Protein AF-0000000086513187 (afdb_homodimer)

pLDDT: mean 81.85, std 27.94, range [16.66, 98.88]

Secondary structure (DSSP, 8-state):
---------------------------------------------THHHHHHHHHHHHHHHHTT-GGGGSPPS----PPEEE--S---TTS--SEEEEEE--TT-HHHHHHHHHTGGGGGGSGGG-EEEEEEEEEPPTT--TTHHHHHHHHHHHHHHH--EEEEEEE-SGGGHHHHHHHHHHHHHHH-TT-SEEEEE-TTEEE-HHHHHHHHHHHHH-TTS-SSEEEEEEE-S---B--TTSTTB--TTT---SSPPPEEEEEEEEEEHHHHHHHHHHHTTSPP-SSHHIIIIIIIHHHHT-EEEE-S---SSPPPSSGGGGTT--EEE---HHHHHHHHHHHT-TT---/---------------------------------------------THHHHHHHHHHHHHHHHTT-GGGGSPPS----PPEEE--S---TTS--SEEEEEE--TT-HHHHHHHHHTGGGGGGSGGG-EEEEEEEEEPPTT--TTHHHHHHHHHHHHHHH--EEEEEEE-SGGGHHHHHHHHHHHHHHH-TT-SEEEEE-TTEEE-HHHHHHHHHHHHH-TTS-SSEEEEEEE-S---B--TTSTTB--TTT---SSPPPEEEEEEEEEEHHHHHHHHHHHTTSPP-SSHHIIIIIIIHHHHT-EEEE-S---SSPPPSSGGGGTT--EEE---HHHHHHHHHHHT-TT---

Structure (mmCIF, N/CA/C/O backbone):
data_AF-0000000086513187-model_v1
#
loop_
_entity.id
_entity.type
_entity.pdbx_description
1 polymer Hexosyltransferase
#
loop_
_atom_site.group_PDB
_atom_site.id
_atom_site.type_symbol
_atom_site.label_atom_id
_atom_site.label_alt_id
_atom_site.label_comp_id
_atom_site.label_asym_id
_atom_site.label_entity_id
_atom_site.label_seq_id
_atom_site.pdbx_PDB_ins_code
_atom_site.Cartn_x
_atom_site.Cartn_y
_atom_site.Cartn_z
_atom_site.occupancy
_atom_site.B_iso_or_equiv
_atom_site.auth_seq_id
_atom_site.auth_comp_id
_atom_site.auth_asym_id
_atom_site.auth_atom_id
_atom_site.pdbx_PDB_model_num
ATOM 1 N N . MET A 1 1 ? -8.539 -32.312 39.25 1 17.27 1 MET A N 1
ATOM 2 C CA . MET A 1 1 ? -7.824 -31.188 39.875 1 17.27 1 MET A CA 1
ATOM 3 C C . MET A 1 1 ? -6.852 -30.562 38.875 1 17.27 1 MET A C 1
ATOM 5 O O . MET A 1 1 ? -6.332 -29.469 39.094 1 17.27 1 MET A O 1
ATOM 9 N N . LYS A 1 2 ? -6.387 -31.125 37.844 1 18.17 2 LYS A N 1
ATOM 10 C CA . LYS A 1 2 ? -5.047 -31.328 37.281 1 18.17 2 LYS A CA 1
ATOM 11 C C . LYS A 1 2 ? -4.727 -30.281 36.219 1 18.17 2 LYS A C 1
ATOM 13 O O . LYS A 1 2 ? -4.523 -30.609 35.062 1 18.17 2 LYS A O 1
ATOM 18 N N . ILE A 1 3 ? -5.297 -29.078 36.156 1 18.55 3 ILE A N 1
ATOM 19 C CA . ILE A 1 3 ? -5.785 -28.422 34.938 1 18.55 3 ILE A CA 1
ATOM 20 C C . ILE A 1 3 ? -4.633 -27.703 34.25 1 18.55 3 ILE A C 1
ATOM 22 O O . ILE A 1 3 ? -4.785 -27.219 33.125 1 18.55 3 ILE A O 1
ATOM 26 N N . ALA A 1 4 ? -3.42 -27.438 34.844 1 18.17 4 ALA A N 1
ATOM 27 C CA . ALA A 1 4 ? -2.758 -26.141 34.875 1 18.17 4 ALA A CA 1
ATOM 28 C C . ALA A 1 4 ? -2.174 -25.781 33.531 1 18.17 4 ALA A C 1
ATOM 30 O O . ALA A 1 4 ? -2.492 -24.734 32.969 1 18.17 4 ALA A O 1
ATOM 31 N N . LEU A 1 5 ? -0.667 -25.656 33.281 1 16.75 5 LEU A N 1
ATOM 32 C CA . LEU A 1 5 ? 0.291 -24.562 33.188 1 16.75 5 LEU A CA 1
ATOM 33 C C . LEU A 1 5 ? 0.806 -24.438 31.75 1 16.75 5 LEU A C 1
ATOM 35 O O . LEU A 1 5 ? 1.092 -23.328 31.297 1 16.75 5 LEU A O 1
ATOM 39 N N . GLY A 1 6 ? 0.957 -25.359 30.719 1 16.67 6 GLY A N 1
ATOM 40 C CA . GLY A 1 6 ? 2.273 -25.453 30.109 1 16.67 6 GLY A CA 1
ATOM 41 C C . GLY A 1 6 ? 2.439 -24.547 28.906 1 16.67 6 GLY A C 1
ATOM 42 O O . GLY A 1 6 ? 1.89 -24.812 27.844 1 16.67 6 GLY A O 1
ATOM 43 N N . ALA A 1 7 ? 2.416 -23.078 28.875 1 18.78 7 ALA A N 1
ATOM 44 C CA . ALA A 1 7 ? 2.379 -22.016 27.875 1 18.78 7 ALA A CA 1
ATOM 45 C C . ALA A 1 7 ? 3.689 -21.953 27.109 1 18.78 7 ALA A C 1
ATOM 47 O O . ALA A 1 7 ? 4.676 -21.391 27.578 1 18.78 7 ALA A O 1
ATOM 48 N N . VAL A 1 8 ? 4.535 -22.891 26.547 1 16.66 8 VAL A N 1
ATOM 49 C CA . VAL A 1 8 ? 5.953 -22.828 26.219 1 16.66 8 VAL A CA 1
ATOM 50 C C . VAL A 1 8 ? 6.16 -21.969 24.969 1 16.66 8 VAL A C 1
ATOM 52 O O . VAL A 1 8 ? 5.578 -22.25 23.922 1 16.66 8 VAL A O 1
ATOM 55 N N . PHE A 1 9 ? 6.695 -20.562 24.969 1 18.41 9 PHE A N 1
ATOM 56 C CA . PHE A 1 9 ? 7.125 -19.422 24.188 1 18.41 9 PHE A CA 1
ATOM 57 C C . PHE A 1 9 ? 8.297 -19.797 23.281 1 18.41 9 PHE A C 1
ATOM 59 O O . PHE A 1 9 ? 9.375 -20.141 23.781 1 18.41 9 PHE A O 1
ATOM 66 N N . VAL A 1 10 ? 8.227 -20.438 22.109 1 17.25 10 VAL A N 1
ATOM 67 C CA . VAL A 1 10 ? 9.352 -20.969 21.344 1 17.25 10 VAL A CA 1
ATOM 68 C C . VAL A 1 10 ? 10.234 -19.812 20.875 1 17.25 10 VAL A C 1
ATOM 70 O O . VAL A 1 10 ? 9.781 -18.938 20.125 1 17.25 10 VAL A O 1
ATOM 73 N N . LEU A 1 11 ? 11.477 -19.266 21.516 1 18.14 11 LEU A N 1
ATOM 74 C CA . LEU A 1 11 ? 12.664 -18.422 21.609 1 18.14 11 LEU A CA 1
ATOM 75 C C . LEU A 1 11 ? 13.578 -18.641 20.391 1 18.14 11 LEU A C 1
ATOM 77 O O . LEU A 1 11 ? 1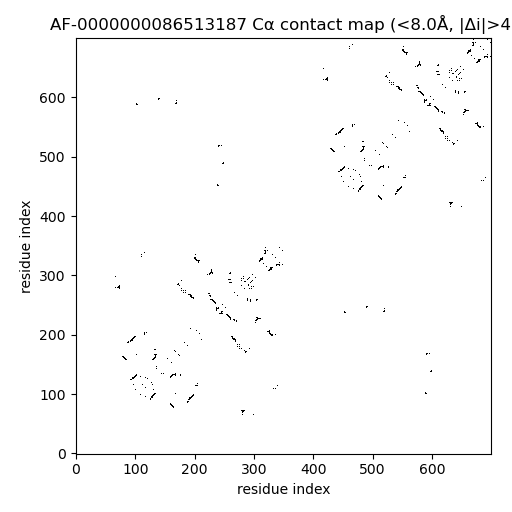4.578 -17.938 20.234 1 18.14 11 LEU A O 1
ATOM 81 N N . GLY A 1 12 ? 13.578 -19.5 19.375 1 18.19 12 GLY A N 1
ATOM 82 C CA . GLY A 1 12 ? 14.867 -20.047 19 1 18.19 12 GLY A CA 1
ATOM 83 C C . GLY A 1 12 ? 15.766 -19.062 18.281 1 18.19 12 GLY A C 1
ATOM 84 O O . GLY A 1 12 ? 16.906 -18.828 18.688 1 18.19 12 GLY A O 1
ATOM 85 N N . ASN A 1 13 ? 16.047 -18.922 16.844 1 17.77 13 ASN A N 1
ATOM 86 C CA . ASN A 1 13 ? 17.312 -19.203 16.172 1 17.77 13 ASN A CA 1
ATOM 87 C C . ASN A 1 13 ? 18.062 -17.922 15.844 1 17.77 13 ASN A C 1
ATOM 89 O O . ASN A 1 13 ? 17.875 -17.344 14.773 1 17.77 13 ASN A O 1
ATOM 93 N N . VAL A 1 14 ? 18.203 -16.812 16.625 1 17.89 14 VAL A N 1
ATOM 94 C CA . VAL A 1 14 ? 18.984 -15.625 16.281 1 17.89 14 VAL A CA 1
ATOM 95 C C . VAL A 1 14 ? 20.469 -15.977 16.234 1 17.89 14 VAL A C 1
ATOM 97 O O . VAL A 1 14 ? 21.328 -15.094 16.203 1 17.89 14 VAL A O 1
ATOM 100 N N . VAL A 1 15 ? 21.016 -17.188 16.125 1 18.09 15 VAL A N 1
ATOM 101 C CA . VAL A 1 15 ? 22.359 -17.328 16.625 1 18.09 15 VAL A CA 1
ATOM 102 C C . VAL A 1 15 ? 23.344 -16.609 15.711 1 18.09 15 VAL A C 1
ATOM 104 O O . VAL A 1 15 ? 24.203 -15.859 16.172 1 18.09 15 VAL A O 1
ATOM 107 N N . LEU A 1 16 ? 23.734 -17.016 14.43 1 17.84 16 LEU A N 1
ATOM 108 C CA . LEU A 1 16 ? 25.094 -17.406 14.117 1 17.84 16 LEU A CA 1
ATOM 109 C C . LEU A 1 16 ? 25.922 -16.219 13.648 1 17.84 16 LEU A C 1
ATOM 111 O O . LEU A 1 16 ? 27.094 -16.359 13.32 1 17.84 16 LEU A O 1
ATOM 115 N N . TYR A 1 17 ? 25.484 -15.031 13.242 1 17.73 17 TYR A N 1
ATOM 116 C CA . TYR A 1 17 ? 26.469 -14.234 12.5 1 17.73 17 TYR A CA 1
ATOM 117 C C . TYR A 1 17 ? 27.578 -13.734 13.414 1 17.73 17 TYR A C 1
ATOM 119 O O . TYR A 1 17 ? 27.453 -12.68 14.031 1 17.73 17 TYR A O 1
ATOM 127 N N . MET A 1 18 ? 28.266 -14.625 14.242 1 17.05 18 MET A N 1
ATOM 128 C CA . MET A 1 18 ? 29.188 -14.086 15.234 1 17.05 18 MET A CA 1
ATOM 129 C C . MET A 1 18 ? 30.359 -13.391 14.562 1 17.05 18 MET A C 1
ATOM 131 O O . MET A 1 18 ? 30.766 -12.305 14.984 1 17.05 18 MET A O 1
ATOM 135 N N . LYS A 1 19 ? 31.328 -14.102 13.883 1 16.67 19 LYS A N 1
ATOM 136 C CA . LYS A 1 19 ? 32.688 -14.109 14.398 1 16.67 19 LYS A CA 1
ATOM 137 C C . LYS A 1 19 ? 33.5 -12.93 13.859 1 16.67 19 LYS A C 1
ATOM 139 O O . LYS A 1 19 ? 34.531 -12.562 14.43 1 16.67 19 LYS A O 1
ATOM 144 N N . SER A 1 20 ? 33.594 -12.469 12.57 1 17.7 20 SER A N 1
ATOM 145 C CA . SER A 1 20 ? 34.938 -12.086 12.133 1 17.7 20 SER A CA 1
ATOM 146 C C . SER A 1 20 ? 35.375 -10.797 12.82 1 17.7 20 SER A C 1
ATOM 148 O O . SER A 1 20 ? 34.75 -9.742 12.633 1 17.7 20 SER A O 1
ATOM 150 N N . ILE A 1 21 ? 36.031 -10.875 14.07 1 17.73 21 ILE A N 1
ATOM 151 C CA . ILE A 1 21 ? 36.531 -9.969 15.094 1 17.73 21 ILE A CA 1
ATOM 152 C C . ILE A 1 21 ? 37.75 -9.203 14.555 1 17.73 21 ILE A C 1
ATOM 154 O O . ILE A 1 21 ? 38.281 -8.32 15.227 1 17.73 21 ILE A O 1
ATOM 158 N N . HIS A 1 22 ? 38.219 -9.266 13.297 1 18.44 22 HIS A N 1
ATOM 159 C CA . HIS A 1 22 ? 39.625 -8.938 13.461 1 18.44 22 HIS A CA 1
ATOM 160 C C . HIS A 1 22 ? 39.812 -7.582 14.125 1 18.44 22 HIS A C 1
ATOM 162 O O . HIS A 1 22 ? 38.938 -6.738 14.07 1 18.44 22 HIS A O 1
ATOM 168 N N . PHE A 1 23 ? 41.062 -7.352 14.773 1 17.69 23 PHE A N 1
ATOM 169 C CA . PHE A 1 23 ? 41.875 -6.68 15.789 1 17.69 23 PHE A CA 1
ATOM 170 C C . PHE A 1 23 ? 42.25 -5.266 15.352 1 17.69 23 PHE A C 1
ATOM 172 O O . PHE A 1 23 ? 43.312 -5.047 14.758 1 17.69 23 PHE A O 1
ATOM 179 N N . ILE A 1 24 ? 41.375 -4.504 14.648 1 17.8 24 ILE A N 1
ATOM 180 C CA . ILE A 1 24 ? 42.094 -3.311 14.258 1 17.8 24 ILE A CA 1
ATOM 181 C C . ILE A 1 24 ? 42.688 -2.639 15.5 1 17.8 24 ILE A C 1
ATOM 183 O O . ILE A 1 24 ? 42 -2.453 16.5 1 17.8 24 ILE A O 1
ATOM 187 N N . THR A 1 25 ? 44.031 -2.605 15.57 1 18.03 25 THR A N 1
ATOM 188 C CA . THR A 1 25 ? 45.062 -2.084 16.484 1 18.03 25 THR A CA 1
ATOM 189 C C . THR A 1 25 ? 44.75 -0.64 16.859 1 18.03 25 THR A C 1
ATOM 191 O O . THR A 1 25 ? 44.062 0.074 16.125 1 18.03 25 THR A O 1
ATOM 194 N N . GLY A 1 26 ? 45.094 -0.204 18.203 1 16.94 26 GLY A N 1
ATOM 195 C CA . GLY A 1 26 ? 44.938 0.653 19.359 1 16.94 26 GLY A CA 1
ATOM 196 C C . GLY A 1 26 ? 45.5 2.043 19.172 1 16.94 26 GLY A C 1
ATOM 197 O O . GLY A 1 26 ? 45.5 2.859 20.094 1 16.94 26 GLY A O 1
ATOM 198 N N . PHE A 1 27 ? 45.844 2.588 17.906 1 19.3 27 PHE A N 1
ATOM 199 C CA . PHE A 1 27 ? 46.844 3.6 18.297 1 19.3 27 PHE A CA 1
ATOM 200 C C . PHE A 1 27 ? 46.156 4.715 19.094 1 19.3 27 PHE A C 1
ATOM 202 O O . PHE A 1 27 ? 45.125 5.223 18.703 1 19.3 27 PHE A O 1
ATOM 209 N N . LEU A 1 28 ? 46.469 4.859 20.469 1 17.66 28 LEU A N 1
ATOM 210 C CA . LEU A 1 28 ? 46.094 5.598 21.672 1 17.66 28 LEU A CA 1
ATOM 211 C C . LEU A 1 28 ? 46.344 7.09 21.5 1 17.66 28 LEU A C 1
ATOM 213 O O . LEU A 1 28 ? 46.094 7.879 22.406 1 17.66 28 LEU A O 1
ATOM 217 N N . LEU A 1 29 ? 46.312 7.734 20.281 1 19.89 29 LEU A N 1
ATOM 218 C CA . LEU A 1 29 ? 47.062 8.938 20.641 1 19.89 29 LEU A CA 1
ATOM 219 C C . LEU A 1 29 ? 46.312 9.734 21.719 1 19.89 29 LEU A C 1
ATOM 221 O O . LEU A 1 29 ? 45.094 9.703 21.781 1 19.89 29 LEU A O 1
ATOM 225 N N . PRO A 1 30 ? 46.969 10.43 22.781 1 17.52 30 PRO A N 1
ATOM 226 C CA . PRO A 1 30 ? 46.719 10.945 24.125 1 17.52 30 PRO A CA 1
ATOM 227 C C . PRO A 1 30 ? 45.781 12.141 24.156 1 17.52 30 PRO A C 1
ATOM 229 O O . PRO A 1 30 ? 44.969 12.281 25.078 1 17.52 30 PRO A O 1
ATOM 232 N N . HIS A 1 31 ? 45.812 13.039 23.172 1 21.62 31 HIS A N 1
ATOM 233 C CA . HIS A 1 31 ? 45.938 14.375 23.734 1 21.62 31 HIS A CA 1
ATOM 234 C C . HIS A 1 31 ? 44.625 14.852 24.312 1 21.62 31 HIS A C 1
ATOM 236 O O . HIS A 1 31 ? 43.594 14.812 23.625 1 21.62 31 HIS A O 1
ATOM 242 N N . THR A 1 32 ? 44.375 14.93 25.703 1 18.05 32 THR A N 1
ATOM 243 C CA . THR A 1 32 ? 43.375 15.133 26.734 1 18.05 32 THR A CA 1
ATOM 244 C C . THR A 1 32 ? 42.781 16.547 26.656 1 18.05 32 THR A C 1
ATOM 246 O O . THR A 1 32 ? 41.812 16.875 27.344 1 18.05 32 THR A O 1
ATOM 249 N N . ALA A 1 33 ? 43.188 17.625 25.953 1 22.17 33 ALA A N 1
ATOM 250 C CA . ALA A 1 33 ? 42.938 18.891 26.656 1 22.17 33 ALA A CA 1
ATOM 251 C C . ALA A 1 33 ? 41.438 19.156 26.781 1 22.17 33 ALA A C 1
ATOM 253 O O . ALA A 1 33 ? 40.719 19.188 25.781 1 22.17 33 ALA A O 1
ATOM 254 N N . MET A 1 34 ? 40.75 18.781 28 1 18.75 34 MET A N 1
ATOM 255 C CA . MET A 1 34 ? 39.406 18.828 28.562 1 18.75 34 MET A CA 1
ATOM 256 C C . MET A 1 34 ? 38.875 20.266 28.594 1 18.75 34 MET A C 1
ATOM 258 O O . MET A 1 34 ? 39.281 21.078 29.406 1 18.75 34 MET A O 1
ATOM 262 N N . LEU A 1 35 ? 38.844 21.125 27.547 1 19.81 35 LEU A N 1
ATOM 263 C CA . LEU A 1 35 ? 38.312 22.453 27.875 1 19.81 35 LEU A CA 1
ATOM 264 C C . LEU A 1 35 ? 36.938 22.359 28.5 1 19.81 35 LEU A C 1
ATOM 266 O O . LEU A 1 35 ? 36.031 21.734 27.922 1 19.81 35 LEU A O 1
ATOM 270 N N . SER A 1 36 ? 36.781 22.531 29.875 1 19.34 36 SER A N 1
ATOM 271 C CA . SER A 1 36 ? 35.719 22.562 30.875 1 19.34 36 SER A CA 1
ATOM 272 C C . SER A 1 36 ? 34.688 23.625 30.547 1 19.34 36 SER A C 1
ATOM 274 O O . SER A 1 36 ? 34.844 24.797 30.891 1 19.34 36 SER A O 1
ATOM 276 N N . ALA A 1 37 ? 34.344 24.062 29.344 1 21.45 37 ALA A N 1
ATOM 277 C CA . ALA A 1 37 ? 33.406 25.203 29.359 1 21.45 37 ALA A CA 1
ATOM 278 C C . ALA A 1 37 ? 32.156 24.875 30.156 1 21.45 37 ALA A C 1
ATOM 280 O O . ALA A 1 37 ? 31.5 23.859 29.922 1 21.45 37 ALA A O 1
ATOM 281 N N . ASN A 1 38 ? 32.062 25.297 31.438 1 20.66 38 ASN A N 1
ATOM 282 C CA . ASN A 1 38 ? 31.062 25.328 32.5 1 20.66 38 ASN A CA 1
ATOM 283 C C . ASN A 1 38 ? 29.703 25.797 31.953 1 20.66 38 ASN A C 1
ATOM 285 O O . ASN A 1 38 ? 29.531 26.984 31.656 1 20.66 38 ASN A O 1
ATOM 289 N N . PHE A 1 39 ? 29.125 25.156 30.969 1 20.2 39 PHE A N 1
ATOM 290 C CA . PHE A 1 39 ? 27.797 25.672 30.656 1 20.2 39 PHE A CA 1
ATOM 291 C C . PHE A 1 39 ? 26.875 25.594 31.875 1 20.2 39 PHE A C 1
ATOM 293 O O . PHE A 1 39 ? 26.719 24.531 32.469 1 20.2 39 PHE A O 1
ATOM 300 N N . THR A 1 40 ? 26.828 26.594 32.75 1 20.09 40 THR A N 1
ATOM 301 C CA . THR A 1 40 ? 25.938 26.766 33.906 1 20.09 40 THR A CA 1
ATOM 302 C C . THR A 1 40 ? 24.516 26.328 33.531 1 20.09 40 THR A C 1
ATOM 304 O O . THR A 1 40 ? 24 26.703 32.469 1 20.09 40 THR A O 1
ATOM 307 N N . LYS A 1 41 ? 24.078 25.312 34.219 1 24.5 41 LYS A N 1
ATOM 308 C CA . LYS A 1 41 ? 22.766 24.688 34.312 1 24.5 41 LYS A CA 1
ATOM 309 C C . LYS A 1 41 ? 21.688 25.703 34.625 1 24.5 41 LYS A C 1
ATOM 311 O O . LYS A 1 41 ? 21.406 25.969 35.812 1 24.5 41 LYS A O 1
ATOM 316 N N . ASP A 1 42 ? 21.75 26.938 34.125 1 21.58 42 ASP A N 1
ATOM 317 C CA . ASP A 1 42 ? 20.594 27.703 34.562 1 21.58 42 ASP A CA 1
ATOM 318 C C . ASP A 1 42 ? 19.297 26.938 34.344 1 21.58 42 ASP A C 1
ATOM 320 O O . ASP A 1 42 ? 19.078 26.406 33.25 1 21.58 42 ASP A O 1
ATOM 324 N N . ASN A 1 43 ? 18.688 26.453 35.438 1 24.56 43 ASN A N 1
ATOM 325 C CA . ASN A 1 43 ? 17.422 25.797 35.75 1 24.56 43 ASN A CA 1
ATOM 326 C C . ASN A 1 43 ? 16.25 26.5 35.062 1 24.56 43 ASN A C 1
ATOM 328 O O . ASN A 1 43 ? 15.914 27.625 35.406 1 24.56 43 ASN A O 1
ATOM 332 N N . PHE A 1 44 ? 16.125 26.484 33.781 1 24 44 PHE A N 1
ATOM 333 C CA . PHE A 1 44 ? 14.852 26.953 33.25 1 24 44 PHE A CA 1
ATOM 334 C C . PHE A 1 44 ? 13.688 26.234 33.938 1 24 44 PHE A C 1
ATOM 336 O O . PHE A 1 44 ? 13.391 25.078 33.625 1 24 44 PHE A O 1
ATOM 343 N N . THR A 1 45 ? 13.531 26.328 35.344 1 26.97 45 THR A N 1
ATOM 344 C CA . THR A 1 45 ? 12.359 26.031 36.156 1 26.97 45 THR A CA 1
ATOM 345 C C . THR A 1 45 ? 11.109 26.672 35.562 1 26.97 45 THR A C 1
ATOM 347 O O . THR A 1 45 ? 10.055 26.719 36.188 1 26.97 45 THR A O 1
ATOM 350 N N . HIS A 1 46 ? 11.219 27.453 34.5 1 27.42 46 HIS A N 1
ATOM 351 C CA . HIS A 1 46 ? 9.938 28.047 34.156 1 27.42 46 HIS A CA 1
ATOM 352 C C . HIS A 1 46 ? 8.922 26.984 33.75 1 27.42 46 HIS A C 1
ATOM 354 O O . HIS A 1 46 ? 7.953 27.281 33.031 1 27.42 46 HIS A O 1
ATOM 360 N N . HIS A 1 47 ? 9.148 25.797 34.156 1 30.69 47 HIS A N 1
ATOM 361 C CA . HIS A 1 47 ? 8.086 24.859 33.812 1 30.69 47 HIS A CA 1
ATOM 362 C C . HIS A 1 47 ? 6.762 25.266 34.438 1 30.69 47 HIS A C 1
ATOM 364 O O . HIS A 1 47 ? 5.711 24.719 34.094 1 30.69 47 HIS A O 1
ATOM 370 N N . SER A 1 48 ? 6.871 26.016 35.562 1 33.22 48 SER A N 1
ATOM 371 C CA . SER A 1 48 ? 5.656 26.172 36.375 1 33.22 48 SER A CA 1
ATOM 372 C C . SER A 1 48 ? 4.641 27.062 35.656 1 33.22 48 SER A C 1
ATOM 374 O O . SER A 1 48 ? 3.434 26.828 35.75 1 33.22 48 SER A O 1
ATOM 376 N N . SER A 1 49 ? 5.148 28.203 35.125 1 30.28 49 SER A N 1
ATOM 377 C CA . SER A 1 49 ? 4.184 29.203 34.656 1 30.28 49 SER A CA 1
ATOM 378 C C . SER A 1 49 ? 3.486 28.734 33.375 1 30.28 49 SER A C 1
ATOM 380 O O . SER A 1 49 ? 2.363 29.156 33.094 1 30.28 49 SER A O 1
ATOM 382 N N . LEU A 1 50 ? 4.148 28.062 32.562 1 28.14 50 LEU A N 1
ATOM 383 C CA . LEU A 1 50 ? 3.496 27.656 31.328 1 28.14 50 LEU A CA 1
ATOM 384 C C . LEU A 1 50 ? 2.398 26.625 31.609 1 28.14 50 LEU A C 1
ATOM 386 O O . LEU A 1 50 ? 1.452 26.516 30.828 1 28.14 50 LEU A O 1
ATOM 390 N N . ASP A 1 51 ? 2.492 25.828 32.75 1 30.95 51 ASP A N 1
ATOM 391 C CA . ASP A 1 51 ? 1.385 24.953 33.125 1 30.95 51 ASP A CA 1
ATOM 392 C C . ASP A 1 51 ? 0.17 25.766 33.562 1 30.95 51 ASP A C 1
ATOM 394 O O . ASP A 1 51 ? -0.972 25.344 33.344 1 30.95 51 ASP A O 1
ATOM 398 N N . LYS A 1 52 ? 0.384 26.891 34.219 1 33.25 52 LYS A N 1
ATOM 399 C CA . LYS A 1 52 ? -0.677 27.719 34.781 1 33.25 52 LYS A CA 1
ATOM 400 C C . LYS A 1 52 ? -1.369 28.531 33.688 1 33.25 52 LYS A C 1
ATOM 402 O O . LYS A 1 52 ? -2.562 28.812 33.781 1 33.25 52 LYS A O 1
ATOM 407 N N . MET A 1 53 ? -0.575 29.031 32.75 1 28.25 53 MET A N 1
ATOM 408 C CA . MET A 1 53 ? -1.219 29.875 31.75 1 28.25 53 MET A CA 1
ATOM 409 C C . MET A 1 53 ? -2.025 29.031 30.766 1 28.25 53 MET A C 1
ATOM 411 O O . MET A 1 53 ? -2.975 29.516 30.156 1 28.25 53 MET A O 1
ATOM 415 N N . PHE A 1 54 ? -1.536 27.844 30.344 1 34.28 54 PHE A N 1
ATOM 416 C CA . PHE A 1 54 ? -2.297 27 29.422 1 34.28 54 PHE A CA 1
ATOM 417 C C . PHE A 1 54 ? -3.641 26.625 30.031 1 34.28 54 PHE A C 1
ATOM 419 O O . PHE A 1 54 ? -4.605 26.359 29.297 1 34.28 54 PHE A O 1
ATOM 426 N N . TYR A 1 55 ? -3.746 26.578 31.391 1 34.78 55 TYR A N 1
ATOM 427 C CA . TYR A 1 55 ? -5.012 26.312 32.062 1 34.78 55 TYR A CA 1
ATOM 428 C C . TYR A 1 55 ? -5.961 27.5 31.922 1 34.78 55 TYR A C 1
ATOM 430 O O . TYR A 1 55 ? -7.168 27.375 32.125 1 34.78 55 TYR A O 1
ATOM 438 N N . GLN A 1 56 ? -5.477 28.672 31.844 1 33.03 56 GLN A N 1
ATOM 439 C CA . GLN A 1 56 ? -6.449 29.75 31.938 1 33.03 56 GLN A CA 1
ATOM 440 C C . GLN A 1 56 ? -7.359 29.781 30.719 1 33.03 56 GLN A C 1
ATOM 442 O O . GLN A 1 56 ? -8.57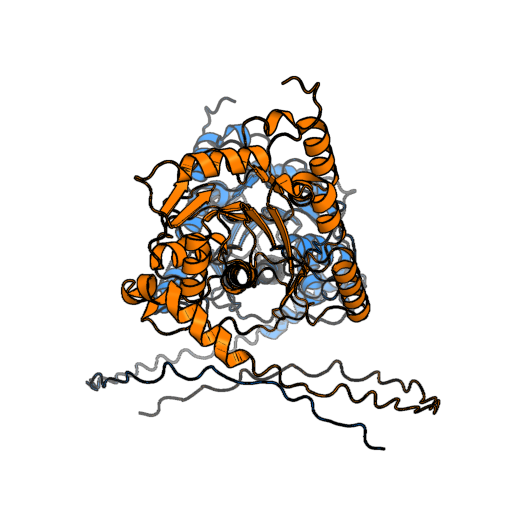8 29.953 30.844 1 33.03 56 GLN A O 1
ATOM 447 N N . SER A 1 57 ? -6.758 30.016 29.484 1 35.78 57 SER A N 1
ATOM 448 C CA . SER A 1 57 ? -7.648 30.141 28.344 1 35.78 57 SER A CA 1
ATOM 449 C C . SER A 1 57 ? -8.273 28.797 27.984 1 35.78 57 SER A C 1
ATOM 451 O O . SER A 1 57 ? -9.305 28.734 27.297 1 35.78 57 SER A O 1
ATOM 453 N N . SER A 1 58 ? -7.652 27.609 28.219 1 38.34 58 SER A N 1
ATOM 454 C CA . SER A 1 58 ? -8.141 26.25 28.062 1 38.34 58 SER A CA 1
ATOM 455 C C . SER A 1 58 ? -9.234 25.938 29.094 1 38.34 58 SER A C 1
ATOM 457 O O . SER A 1 58 ? -9.766 24.828 29.109 1 38.34 58 SER A O 1
ATOM 459 N N . SER A 1 59 ? -9.328 26.547 30.109 1 37.72 59 SER A N 1
ATOM 460 C CA . SER A 1 59 ? -10.258 26.297 31.203 1 37.72 59 SER A CA 1
ATOM 461 C C . SER A 1 59 ? -11.703 26.359 30.734 1 37.72 59 SER A C 1
ATOM 463 O O . SER A 1 59 ? -12.562 25.641 31.266 1 37.72 59 SER A O 1
ATOM 465 N N . VAL A 1 60 ? -12.047 27.406 29.969 1 38.69 60 VAL A N 1
ATOM 466 C CA . VAL A 1 60 ? -13.453 27.547 29.641 1 38.69 60 VAL A CA 1
ATOM 467 C C . VAL A 1 60 ? -13.867 26.453 28.656 1 38.69 60 VAL A C 1
ATOM 469 O O . VAL A 1 60 ? -14.984 25.938 28.734 1 38.69 60 VAL A O 1
ATOM 472 N N . ILE A 1 61 ? -13.016 26.078 27.672 1 42.69 61 ILE A N 1
ATOM 473 C CA . ILE A 1 61 ? -13.344 25.078 26.672 1 42.69 61 ILE A CA 1
ATOM 474 C C . ILE A 1 61 ? -13.352 23.688 27.297 1 42.69 61 ILE A C 1
ATOM 476 O O . ILE A 1 61 ? -14.141 22.812 26.906 1 42.69 61 ILE A O 1
ATOM 480 N N . THR A 1 62 ? -12.453 23.391 28.25 1 45.97 62 THR A N 1
ATOM 481 C CA . THR A 1 62 ? -12.148 22.062 28.781 1 45.97 62 THR A CA 1
ATOM 482 C C . THR A 1 62 ? -13.344 21.5 29.547 1 45.97 62 THR A C 1
ATOM 484 O O . THR A 1 62 ? -13.547 20.297 29.594 1 45.97 62 THR A O 1
ATOM 487 N N . THR A 1 63 ? -13.906 22.344 30.328 1 49.12 63 THR A N 1
ATOM 488 C CA . THR A 1 63 ? -14.828 21.75 31.297 1 49.12 63 THR A CA 1
ATOM 489 C C . THR A 1 63 ? -16.016 21.094 30.594 1 49.12 63 THR A C 1
ATOM 491 O O . THR A 1 63 ? -16.719 20.266 31.172 1 49.12 63 THR A O 1
ATOM 494 N N . LYS A 1 64 ? -16.234 21.5 29.266 1 63.91 64 LYS A N 1
ATOM 495 C CA . LYS A 1 64 ? -17.547 21.094 28.781 1 63.91 64 LYS A CA 1
ATOM 496 C C . LYS A 1 64 ? -17.438 19.984 27.75 1 63.91 64 LYS A C 1
ATOM 498 O O . LYS A 1 64 ? -18.453 19.531 27.203 1 63.91 64 LYS A O 1
ATOM 503 N N . MET A 1 65 ? -16.109 19.469 27.5 1 86.38 65 MET A N 1
ATOM 504 C CA . MET A 1 65 ? -16.156 18.406 26.484 1 86.38 65 MET A CA 1
ATOM 505 C C . MET A 1 65 ? -15.953 17.031 27.125 1 86.38 65 MET A C 1
ATOM 507 O O . MET A 1 65 ? -14.891 16.766 27.703 1 86.38 65 MET A O 1
ATOM 511 N N . PRO A 1 66 ? -16.875 16.188 27.047 1 90.19 66 PRO A N 1
ATOM 512 C CA . PRO A 1 66 ? -16.859 14.922 27.766 1 90.19 66 PRO A CA 1
ATOM 513 C C . PRO A 1 66 ? -15.602 14.102 27.5 1 90.19 66 PRO A C 1
ATOM 515 O O . PRO A 1 66 ? -15.109 13.414 28.406 1 90.19 66 PRO A O 1
ATOM 518 N N . PHE A 1 67 ? -15 14.18 26.266 1 92.12 67 PHE A N 1
ATOM 519 C CA . PHE A 1 67 ? -13.867 13.312 25.938 1 92.12 67 PHE A CA 1
ATOM 520 C C . PHE A 1 67 ? -12.625 13.719 26.719 1 92.12 67 PHE A C 1
ATOM 522 O O . PHE A 1 67 ? -11.719 12.914 26.922 1 92.12 67 PHE A O 1
ATOM 529 N N . LEU A 1 68 ? -12.547 14.867 27.203 1 92.62 68 LEU A N 1
ATOM 530 C CA . LEU A 1 68 ? -11.383 15.375 27.922 1 92.62 68 LEU A CA 1
ATOM 531 C C . LEU A 1 68 ? -11.266 14.703 29.297 1 92.62 68 LEU A C 1
ATOM 533 O O . LEU A 1 68 ? -10.203 14.766 29.922 1 92.62 68 LEU A O 1
ATOM 537 N N . ARG A 1 69 ? -12.367 14.117 29.688 1 92.12 69 ARG A N 1
ATOM 538 C CA . ARG A 1 69 ? -12.375 13.453 30.984 1 92.12 69 ARG A CA 1
ATOM 539 C C . ARG A 1 69 ? -11.836 12.031 30.875 1 92.12 69 ARG A C 1
ATOM 541 O O . ARG A 1 69 ? -11.508 11.406 31.891 1 92.12 69 ARG A O 1
ATOM 548 N N . GLU A 1 70 ? -11.789 11.539 29.688 1 93.5 70 GLU A N 1
ATOM 549 C CA . GLU A 1 70 ? -11.242 10.203 29.469 1 93.5 70 GLU A CA 1
ATOM 550 C C . GLU A 1 70 ? -9.75 10.164 29.766 1 93.5 70 GLU A C 1
ATOM 552 O O . GLU A 1 70 ? -9.047 11.156 29.578 1 93.5 70 GLU A O 1
ATOM 557 N N . PRO A 1 71 ? -9.328 9.078 30.25 1 94.88 71 PRO A N 1
ATOM 558 C CA . PRO A 1 71 ? -7.898 8.977 30.531 1 94.88 71 PRO A CA 1
ATOM 559 C C . PRO A 1 71 ? -7.039 9.023 29.266 1 94.88 71 PRO A C 1
ATOM 561 O O . PRO A 1 71 ? -7.492 8.617 28.203 1 94.88 71 PRO A O 1
ATOM 564 N N . VAL A 1 72 ? -5.812 9.469 29.438 1 95.19 72 VAL A N 1
ATOM 565 C CA . VAL A 1 72 ? -4.828 9.453 28.359 1 95.19 72 VAL A CA 1
ATOM 566 C C . VAL A 1 72 ? -4.363 8.016 28.109 1 95.19 72 VAL A C 1
ATOM 568 O O . VAL A 1 72 ? -3.926 7.328 29.031 1 95.19 72 VAL A O 1
ATOM 571 N N . VAL A 1 73 ? -4.496 7.582 26.891 1 94.69 73 VAL A N 1
ATOM 572 C CA . VAL A 1 73 ? -4.098 6.219 26.547 1 94.69 73 VAL A CA 1
ATOM 573 C C . VAL A 1 73 ? -2.879 6.242 25.641 1 94.69 73 VAL A C 1
ATOM 575 O O . VAL A 1 73 ? -2.176 5.242 25.5 1 94.69 73 VAL A O 1
ATOM 578 N N . ASN A 1 74 ? -2.629 7.406 24.969 1 93.31 74 ASN A N 1
ATOM 579 C CA . ASN A 1 74 ? -1.481 7.629 24.094 1 93.31 74 ASN A CA 1
ATOM 580 C C . ASN A 1 74 ? -0.708 8.883 24.5 1 93.31 74 ASN A C 1
ATOM 582 O O . ASN A 1 74 ? -0.834 9.922 23.859 1 93.31 74 ASN A O 1
ATOM 586 N N . PRO A 1 75 ? 0.083 8.984 25.5 1 91.19 75 PRO A N 1
ATOM 587 C CA . PRO A 1 75 ? 0.72 10.18 26.047 1 91.19 75 PRO A CA 1
ATOM 588 C C . PRO A 1 75 ? 1.653 10.859 25.047 1 91.19 75 PRO A C 1
ATOM 590 O O . PRO A 1 75 ? 2.014 12.031 25.234 1 91.19 75 PRO A O 1
ATOM 593 N N . HIS A 1 76 ? 2 10.367 23.812 1 94.69 76 HIS A N 1
ATOM 594 C CA . HIS A 1 76 ? 2.941 10.891 22.828 1 94.69 76 HIS A CA 1
ATOM 595 C C . HIS A 1 76 ? 4.145 11.539 23.516 1 94.69 76 HIS A C 1
ATOM 597 O O . HIS A 1 76 ? 4.43 12.719 23.297 1 94.69 76 HIS A O 1
ATOM 603 N N . ASP A 1 77 ? 4.895 10.93 24.312 1 94.44 77 ASP A N 1
ATOM 604 C CA . ASP A 1 77 ? 5.973 11.453 25.141 1 94.44 77 ASP A CA 1
ATOM 605 C C . ASP A 1 77 ? 7.312 11.391 24.422 1 94.44 77 ASP A C 1
ATOM 607 O O . ASP A 1 77 ? 8.336 11.078 25.016 1 94.44 77 ASP A O 1
ATOM 611 N N . PHE A 1 78 ? 7.273 11.695 23.188 1 96.06 78 PHE A N 1
ATOM 612 C CA . PHE A 1 78 ? 8.5 11.742 22.406 1 96.06 78 PHE A CA 1
ATOM 613 C C . PHE A 1 78 ? 9.25 13.039 22.641 1 96.06 78 PHE A C 1
ATOM 615 O O . PHE A 1 78 ? 8.641 14.109 22.75 1 96.06 78 PHE A O 1
ATOM 622 N N . LYS A 1 79 ? 10.555 13.008 22.719 1 95.88 79 LYS A N 1
ATOM 623 C CA . LYS A 1 79 ? 11.398 14.172 22.984 1 95.88 79 LYS A CA 1
ATOM 624 C C . LYS A 1 79 ? 11.703 14.922 21.688 1 95.88 79 LYS A C 1
ATOM 626 O O . LYS A 1 79 ? 11.883 14.312 20.641 1 95.88 79 LYS A O 1
ATOM 631 N N . TYR A 1 80 ? 11.797 16.203 21.859 1 96.31 80 TYR A N 1
ATOM 632 C CA . TYR A 1 80 ? 12.266 17.016 20.75 1 96.31 80 TYR A CA 1
ATOM 633 C C . TYR A 1 80 ? 13.781 16.891 20.578 1 96.31 80 TYR A C 1
ATOM 635 O O . TYR A 1 80 ? 14.539 17.188 21.516 1 96.31 80 TYR A O 1
ATOM 643 N N . LEU A 1 81 ? 14.195 16.438 19.438 1 96.69 81 LEU A N 1
ATOM 644 C CA . LEU A 1 81 ? 15.609 16.422 19.094 1 96.69 81 LEU A CA 1
ATOM 645 C C . LEU A 1 81 ? 16.031 17.734 18.469 1 96.69 81 LEU A C 1
ATOM 647 O O . LEU A 1 81 ? 17.156 18.203 18.688 1 96.69 81 LEU A O 1
ATOM 651 N N . ILE A 1 82 ? 15.266 18.25 17.625 1 96.94 82 ILE A N 1
ATOM 652 C CA . ILE A 1 82 ? 15.406 19.578 17 1 96.94 82 ILE A CA 1
ATOM 653 C C . ILE A 1 82 ? 14.086 20.328 17.109 1 96.94 82 ILE A C 1
ATOM 655 O O . ILE A 1 82 ? 13.023 19.781 16.812 1 96.94 82 ILE A O 1
ATOM 659 N N . GLN A 1 83 ? 14.133 21.547 17.578 1 94.5 83 GLN A N 1
ATOM 660 C CA . GLN A 1 83 ? 12.984 22.453 17.578 1 94.5 83 GLN A CA 1
ATOM 661 C C . GLN A 1 83 ? 13.164 23.562 16.531 1 94.5 83 GLN A C 1
ATOM 663 O O . GLN A 1 83 ? 14.266 24.094 16.375 1 94.5 83 GLN A O 1
ATOM 668 N N . PRO A 1 84 ? 12.07 23.781 15.852 1 93.19 84 PRO A N 1
ATOM 669 C CA . PRO A 1 84 ? 12.211 24.875 14.891 1 93.19 84 PRO A CA 1
ATOM 670 C C . PRO A 1 84 ? 12.367 26.234 15.562 1 93.19 84 PRO A C 1
ATOM 672 O O . PRO A 1 84 ? 11.969 26.406 16.719 1 93.19 84 PRO A O 1
ATOM 675 N N . ASN A 1 85 ? 12.969 27.172 14.836 1 90.69 85 ASN A N 1
ATOM 676 C CA . ASN A 1 85 ? 13.07 28.547 15.297 1 90.69 85 ASN A CA 1
ATOM 677 C C . ASN A 1 85 ? 11.797 29.344 14.984 1 90.69 85 ASN A C 1
ATOM 679 O O . ASN A 1 85 ? 11.562 30.406 15.555 1 90.69 85 ASN A O 1
ATOM 683 N N . VAL A 1 86 ? 11.023 28.703 14.18 1 84.94 86 VAL A N 1
ATOM 684 C CA . VAL A 1 86 ? 9.75 29.312 13.812 1 84.94 86 VAL A CA 1
ATOM 685 C C . VAL A 1 86 ? 8.742 29.125 14.945 1 84.94 86 VAL A C 1
ATOM 687 O O . VAL A 1 86 ? 8.656 28.047 15.531 1 84.94 86 VAL A O 1
ATOM 690 N N . THR A 1 87 ? 8.164 30.188 15.523 1 79.81 87 THR A N 1
ATOM 691 C CA . THR A 1 87 ? 7.094 30.109 16.516 1 79.81 87 THR A CA 1
ATOM 692 C C . THR A 1 87 ? 5.98 31.094 16.188 1 79.81 87 THR A C 1
ATOM 694 O O . THR A 1 87 ? 6.148 31.969 15.32 1 79.81 87 THR A O 1
ATOM 697 N N . CYS A 1 88 ? 4.852 30.766 16.734 1 85.31 88 CYS A N 1
ATOM 698 C CA . CYS A 1 88 ? 3.732 31.688 16.562 1 85.31 88 CYS A CA 1
ATOM 699 C C . CYS A 1 88 ? 3.562 32.594 17.781 1 85.31 88 CYS A C 1
ATOM 701 O O . CYS A 1 88 ? 2.643 33.406 17.844 1 85.31 88 CYS A O 1
ATOM 703 N N . ALA A 1 89 ? 4.484 32.438 18.641 1 76.81 89 ALA A N 1
ATOM 704 C CA . ALA A 1 89 ? 4.316 33.125 19.906 1 76.81 89 ALA A CA 1
ATOM 705 C C . ALA A 1 89 ? 4.328 34.656 19.703 1 76.81 89 ALA A C 1
ATOM 707 O O . ALA A 1 89 ? 5.215 35.188 19.031 1 76.81 89 ALA A O 1
ATOM 708 N N . ASN A 1 90 ? 3.303 35.281 20.203 1 74 90 ASN A N 1
ATOM 709 C CA . ASN A 1 90 ? 3.123 36.719 20.297 1 74 90 ASN A CA 1
ATOM 710 C C . ASN A 1 90 ? 2.982 37.344 18.906 1 74 90 ASN A C 1
ATOM 712 O O . ASN A 1 90 ? 3.379 38.5 18.688 1 74 90 ASN A O 1
ATOM 716 N N . GLU A 1 91 ? 2.674 36.594 17.906 1 85.5 91 GLU A N 1
ATOM 717 C CA . GLU A 1 91 ? 2.465 37.125 16.562 1 85.5 91 GLU A CA 1
ATOM 718 C C . GLU A 1 91 ? 1.126 36.656 15.992 1 85.5 91 GLU A C 1
ATOM 720 O O . GLU A 1 91 ? 0.587 35.625 16.406 1 85.5 91 GLU A O 1
ATOM 725 N N . ASP A 1 92 ? 0.63 37.562 15.242 1 89.69 92 ASP A N 1
ATOM 726 C CA . ASP A 1 92 ? -0.571 37.219 14.492 1 89.69 92 ASP A CA 1
ATOM 727 C C . ASP A 1 92 ? -0.233 36.312 13.289 1 89.69 92 ASP A C 1
ATOM 729 O O . ASP A 1 92 ? 0.295 36.812 12.289 1 89.69 92 ASP A O 1
ATOM 733 N N . VAL A 1 93 ? -0.477 35.062 13.43 1 96.56 93 VAL A N 1
ATOM 734 C CA . VAL A 1 93 ? -0.176 34.125 12.367 1 96.56 93 VAL A CA 1
ATOM 735 C C . VAL A 1 93 ? -1.474 33.625 11.742 1 96.56 93 VAL A C 1
ATOM 737 O O . VAL A 1 93 ? -2.369 33.156 12.445 1 96.56 93 VAL A O 1
ATOM 740 N N . THR A 1 94 ? -1.562 33.812 10.461 1 97.81 94 THR A N 1
ATOM 741 C CA . THR A 1 94 ? -2.762 33.375 9.742 1 97.81 94 THR A CA 1
ATOM 742 C C . THR A 1 94 ? -2.707 31.906 9.414 1 97.81 94 THR A C 1
ATOM 744 O O . THR A 1 94 ? -3.697 31.188 9.578 1 97.81 94 THR A O 1
ATOM 747 N N . LEU A 1 95 ? -1.543 31.438 8.945 1 98.38 95 LEU A N 1
ATOM 748 C CA . LEU A 1 95 ? -1.444 30.062 8.453 1 98.38 95 LEU A CA 1
ATOM 749 C C . LEU A 1 95 ? -0.106 29.438 8.836 1 98.38 95 LEU A C 1
ATOM 751 O O . LEU A 1 95 ? 0.949 30.047 8.609 1 98.38 95 LEU A O 1
ATOM 755 N N . VAL A 1 96 ? -0.174 28.297 9.438 1 98.19 96 VAL A N 1
ATOM 756 C CA . VAL A 1 96 ? 1.031 27.484 9.602 1 98.19 96 VAL A CA 1
ATOM 757 C C . VAL A 1 96 ? 0.968 26.281 8.68 1 98.19 96 VAL A C 1
ATOM 759 O O . VAL A 1 96 ? 0.019 25.484 8.75 1 98.19 96 VAL A O 1
ATOM 762 N N . MET A 1 97 ? 1.939 26.141 7.797 1 98.75 97 MET A N 1
ATOM 763 C CA . MET A 1 97 ? 2.064 25 6.891 1 98.75 97 MET A CA 1
ATOM 764 C C . MET A 1 97 ? 2.965 23.938 7.488 1 98.75 97 MET A C 1
ATOM 766 O O . MET A 1 97 ? 4.152 24.172 7.719 1 98.75 97 MET A O 1
ATOM 770 N N . CYS A 1 98 ? 2.377 22.766 7.742 1 98.81 98 CYS A N 1
ATOM 771 C CA . CYS A 1 98 ? 3.074 21.672 8.391 1 98.81 98 CYS A CA 1
ATOM 772 C C . CYS A 1 98 ? 3.273 20.5 7.43 1 98.81 98 CYS A C 1
ATOM 774 O O . CYS A 1 98 ? 2.303 19.938 6.926 1 98.81 98 CYS A O 1
ATOM 776 N N . VAL A 1 99 ? 4.562 20.078 7.262 1 98.69 99 VAL A N 1
ATOM 777 C CA . VAL A 1 99 ? 4.891 19.094 6.246 1 98.69 99 VAL A CA 1
ATOM 778 C C . VAL A 1 99 ? 5.559 17.875 6.902 1 98.69 99 VAL A C 1
ATOM 780 O O . VAL A 1 99 ? 6.758 17.906 7.191 1 98.69 99 VAL A O 1
ATOM 783 N N . PRO A 1 100 ? 4.781 16.828 7.086 1 98.06 100 PRO A N 1
ATOM 784 C CA . PRO A 1 100 ? 5.469 15.578 7.426 1 98.06 100 PRO A CA 1
ATOM 785 C C . PRO A 1 100 ? 6.309 15.039 6.27 1 98.06 100 PRO A C 1
ATOM 787 O O . PRO A 1 100 ? 5.805 14.875 5.156 1 98.06 100 PRO A O 1
ATOM 790 N N . ILE A 1 101 ? 7.578 14.812 6.457 1 97.06 101 ILE A N 1
ATOM 791 C CA . ILE A 1 101 ? 8.484 14.438 5.379 1 97.06 101 ILE A CA 1
ATOM 792 C C . ILE A 1 101 ? 9.578 13.523 5.922 1 97.06 101 ILE A C 1
ATOM 794 O O . ILE A 1 101 ? 9.914 13.578 7.105 1 97.06 101 ILE A O 1
ATOM 798 N N . ALA A 1 102 ? 10.031 12.625 5.109 1 95.31 102 ALA A N 1
ATOM 799 C CA . ALA A 1 102 ? 11.086 11.703 5.523 1 95.31 102 ALA A CA 1
ATOM 800 C C . ALA A 1 102 ? 12.352 12.453 5.922 1 95.31 102 ALA A C 1
ATOM 802 O O . ALA A 1 102 ? 12.719 13.453 5.285 1 95.31 102 ALA A O 1
ATOM 803 N N . TYR A 1 103 ? 13.078 11.914 6.863 1 93.19 103 TYR A N 1
ATOM 804 C CA . TYR A 1 103 ? 14.258 12.57 7.414 1 93.19 103 TYR A CA 1
ATOM 805 C C . TYR A 1 103 ? 15.32 12.781 6.34 1 93.19 103 TYR A C 1
ATOM 807 O O . TYR A 1 103 ? 16.094 13.734 6.406 1 93.19 103 TYR A O 1
ATOM 815 N N . ASN A 1 104 ? 15.367 11.953 5.379 1 90.19 104 ASN A N 1
ATOM 816 C CA . ASN A 1 104 ? 16.438 11.977 4.395 1 90.19 104 ASN A CA 1
ATOM 817 C C . ASN A 1 104 ? 16 12.648 3.094 1 90.19 104 ASN A C 1
ATOM 819 O O . ASN A 1 104 ? 16.688 12.562 2.08 1 90.19 104 ASN A O 1
ATOM 823 N N . ASN A 1 105 ? 14.859 13.273 3.129 1 94.44 105 ASN A N 1
ATOM 824 C CA . ASN A 1 105 ? 14.367 13.914 1.914 1 94.44 105 ASN A CA 1
ATOM 825 C C . ASN A 1 105 ? 14.758 15.391 1.861 1 94.44 105 ASN A C 1
ATOM 827 O O . ASN A 1 105 ? 13.891 16.266 1.848 1 94.44 105 ASN A O 1
ATOM 831 N N . TYR A 1 106 ? 16.016 15.641 1.768 1 95.94 106 TYR A N 1
ATOM 832 C CA . TYR A 1 106 ? 16.578 17 1.718 1 95.94 106 TYR A CA 1
ATOM 833 C C . TYR A 1 106 ? 16.078 17.734 0.482 1 95.94 106 TYR A C 1
ATOM 835 O O . TYR A 1 106 ? 15.695 18.906 0.565 1 95.94 106 TYR A O 1
ATOM 843 N N . GLU A 1 107 ? 16.109 17.047 -0.578 1 96.81 107 GLU A N 1
ATOM 844 C CA . GLU A 1 107 ? 15.695 17.688 -1.827 1 96.81 107 GLU A CA 1
ATOM 845 C C . GLU A 1 107 ? 14.227 18.078 -1.776 1 96.81 107 GLU A C 1
ATOM 847 O O . GLU A 1 107 ? 13.852 19.141 -2.293 1 96.81 107 GLU A O 1
ATOM 852 N N . GLY A 1 108 ? 13.445 17.25 -1.174 1 97.88 108 GLY A N 1
ATOM 853 C CA . GLY A 1 108 ? 12.031 17.562 -1.025 1 97.88 108 GLY A CA 1
ATOM 854 C C . GLY A 1 108 ? 11.789 18.844 -0.244 1 97.88 108 GLY A C 1
ATOM 855 O O . GLY A 1 108 ? 10.984 19.688 -0.652 1 97.88 108 GLY A O 1
ATOM 856 N N . ARG A 1 109 ? 12.484 18.984 0.833 1 98.56 109 ARG A N 1
ATOM 857 C CA . ARG A 1 109 ? 12.367 20.203 1.636 1 98.56 109 ARG A CA 1
ATOM 858 C C . ARG A 1 109 ? 12.844 21.422 0.857 1 98.56 109 ARG A C 1
ATOM 860 O O . ARG A 1 109 ? 12.203 22.469 0.89 1 98.56 109 ARG A O 1
ATOM 867 N N . SER A 1 110 ? 13.867 21.234 0.127 1 98.56 110 SER A N 1
ATOM 868 C CA . SER A 1 110 ? 14.406 22.328 -0.674 1 98.56 110 SER A CA 1
ATOM 869 C C . SER A 1 110 ? 13.398 22.781 -1.731 1 98.56 110 SER A C 1
ATOM 871 O O . SER A 1 110 ? 13.18 23.984 -1.914 1 98.56 110 SER A O 1
ATOM 873 N N . VAL A 1 111 ? 12.797 21.844 -2.41 1 98.81 111 VAL A N 1
ATOM 874 C CA . VAL A 1 111 ? 11.859 22.141 -3.482 1 98.81 111 VAL A CA 1
ATOM 875 C C . VAL A 1 111 ? 10.617 22.828 -2.908 1 98.81 111 VAL A C 1
ATOM 877 O O . VAL A 1 111 ? 10.086 23.766 -3.504 1 98.81 111 VAL A O 1
ATOM 880 N N . ILE A 1 112 ? 10.18 22.391 -1.788 1 98.88 112 ILE A N 1
ATOM 881 C CA . ILE A 1 112 ? 9.023 23 -1.145 1 98.88 112 ILE A CA 1
ATOM 882 C C . ILE A 1 112 ? 9.328 24.453 -0.768 1 98.88 112 ILE A C 1
ATOM 884 O O . ILE A 1 112 ? 8.523 25.344 -1.008 1 98.88 112 ILE A O 1
ATOM 888 N N . ARG A 1 113 ? 10.531 24.75 -0.259 1 98.69 113 ARG A N 1
ATOM 889 C CA . ARG A 1 113 ? 10.961 26.109 0.079 1 98.69 113 ARG A CA 1
ATOM 890 C C . ARG A 1 113 ? 10.93 27.016 -1.148 1 98.69 113 ARG A C 1
ATOM 892 O O . ARG A 1 113 ? 10.664 28.219 -1.036 1 98.69 113 ARG A O 1
ATOM 899 N N . LYS A 1 114 ? 11.148 26.406 -2.285 1 98.56 114 LYS A N 1
ATOM 900 C CA . LYS A 1 114 ? 11.281 27.188 -3.516 1 98.56 114 LYS A CA 1
ATOM 901 C C . LYS A 1 114 ? 9.938 27.312 -4.227 1 98.56 114 LYS A C 1
ATOM 903 O O . LYS A 1 114 ? 9.812 28.031 -5.215 1 98.56 114 LYS A O 1
ATOM 908 N N . THR A 1 115 ? 8.953 26.578 -3.803 1 98.69 115 THR A N 1
ATOM 909 C CA . THR A 1 115 ? 7.652 26.594 -4.465 1 98.69 115 THR A CA 1
ATOM 910 C C . THR A 1 115 ? 6.566 27.109 -3.521 1 98.69 115 THR A C 1
ATOM 912 O O . THR A 1 115 ? 6.551 28.281 -3.17 1 98.69 115 THR A O 1
ATOM 915 N N . TRP A 1 116 ? 5.527 26.219 -3.225 1 98.75 116 TRP A N 1
ATOM 916 C CA . TRP A 1 116 ? 4.371 26.719 -2.484 1 98.75 116 TRP A CA 1
ATOM 917 C C . TRP A 1 116 ? 4.762 27.109 -1.062 1 98.75 116 TRP A C 1
ATOM 919 O O . TRP A 1 116 ? 4.129 27.969 -0.455 1 98.75 116 TRP A O 1
ATOM 929 N N . GLY A 1 117 ? 5.84 26.547 -0.491 1 98.69 117 GLY A N 1
ATOM 930 C CA . GLY A 1 117 ? 6.312 26.891 0.841 1 98.69 117 GLY A CA 1
ATOM 931 C C . GLY A 1 117 ? 6.891 28.297 0.925 1 98.69 117 GLY A C 1
ATOM 932 O O . GLY A 1 117 ? 7.008 28.859 2.016 1 98.69 117 GLY A O 1
ATOM 933 N N . SER A 1 118 ? 7.25 28.859 -0.168 1 98.31 118 SER A N 1
ATOM 934 C CA . SER A 1 118 ? 7.855 30.188 -0.192 1 98.31 118 SER A CA 1
ATOM 935 C C . SER A 1 118 ? 6.883 31.25 0.3 1 98.31 118 SER A C 1
ATOM 937 O O . SER A 1 118 ? 7.289 32.375 0.634 1 98.31 118 SER A O 1
ATOM 939 N N . TYR A 1 119 ? 5.602 30.906 0.282 1 98.06 119 TYR A N 1
ATOM 940 C CA . TYR A 1 119 ? 4.566 31.797 0.806 1 98.06 119 TYR A CA 1
ATOM 941 C C . TYR A 1 119 ? 4.91 32.281 2.215 1 98.06 119 TYR A C 1
ATOM 943 O O . TYR A 1 119 ? 4.562 33.375 2.605 1 98.06 119 TYR A O 1
ATOM 951 N N . ALA A 1 120 ? 5.656 31.516 2.975 1 97.19 120 ALA A N 1
ATOM 952 C CA . ALA A 1 120 ? 5.984 31.781 4.371 1 97.19 120 ALA A CA 1
ATOM 953 C C . ALA A 1 120 ? 7.07 32.844 4.48 1 97.19 120 ALA A C 1
ATOM 955 O O . ALA A 1 120 ? 7.273 33.438 5.551 1 97.19 120 ALA A O 1
ATOM 956 N N . TYR A 1 121 ? 7.727 33.125 3.379 1 95.56 121 TYR A N 1
ATOM 957 C CA . TYR A 1 121 ? 8.906 34 3.471 1 95.56 121 TYR A CA 1
ATOM 958 C C . TYR A 1 121 ? 8.531 35.469 3.273 1 95.56 121 TYR A C 1
ATOM 960 O O . TYR A 1 121 ? 9.352 36.344 3.504 1 95.56 121 TYR A O 1
ATOM 968 N N . ASN A 1 122 ? 7.348 35.719 2.832 1 95.5 122 ASN A N 1
ATOM 969 C CA . ASN A 1 122 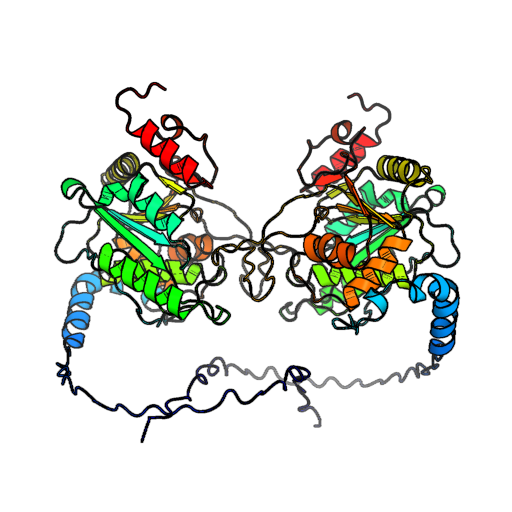? 6.812 37.062 2.842 1 95.5 122 ASN A CA 1
ATOM 970 C C . ASN A 1 122 ? 6.094 37.375 4.152 1 95.5 122 ASN A C 1
ATOM 972 O O . ASN A 1 122 ? 5.016 36.844 4.418 1 95.5 122 ASN A O 1
ATOM 976 N N . MET A 1 123 ? 6.637 38.281 4.93 1 91.69 123 MET A N 1
ATOM 977 C CA . MET A 1 123 ? 6.145 38.594 6.27 1 91.69 123 MET A CA 1
ATOM 978 C C . MET A 1 123 ? 4.699 39.062 6.215 1 91.69 123 MET A C 1
ATOM 980 O O . MET A 1 123 ? 3.934 38.844 7.156 1 91.69 123 MET A O 1
ATOM 984 N N . SER A 1 124 ? 4.332 39.719 5.152 1 95.25 124 SER A N 1
ATOM 985 C CA . SER A 1 124 ? 2.98 40.25 5.027 1 95.25 124 SER A CA 1
ATOM 986 C C . SER A 1 124 ? 1.943 39.125 4.977 1 95.25 124 SER A C 1
ATOM 988 O O . SER A 1 124 ? 0.768 39.344 5.27 1 95.25 124 SER A O 1
ATOM 990 N N . ASN A 1 125 ? 2.393 37.906 4.578 1 96.75 125 ASN A N 1
ATOM 991 C CA . ASN A 1 125 ? 1.471 36.781 4.457 1 96.75 125 ASN A CA 1
ATOM 992 C C . ASN A 1 125 ? 1.144 36.188 5.82 1 96.75 125 ASN A C 1
ATOM 994 O O . ASN A 1 125 ? 0.212 35.375 5.941 1 96.75 125 ASN A O 1
ATOM 998 N N . LYS A 1 126 ? 1.921 36.562 6.887 1 96.88 126 LYS A N 1
ATOM 999 C CA . LYS A 1 126 ? 1.716 36.062 8.234 1 96.88 126 LYS A CA 1
ATOM 1000 C C . LYS A 1 126 ? 1.584 34.531 8.242 1 96.88 126 LYS A C 1
ATOM 1002 O O . LYS A 1 126 ? 0.638 34 8.812 1 96.88 126 LYS A O 1
ATOM 1007 N N . ALA A 1 127 ? 2.5 33.875 7.57 1 97.56 127 ALA A N 1
ATOM 1008 C CA . ALA A 1 127 ? 2.504 32.438 7.449 1 97.56 127 ALA A CA 1
ATOM 1009 C C . ALA A 1 127 ? 3.828 31.844 7.93 1 97.56 127 ALA A C 1
ATOM 1011 O O . ALA A 1 127 ? 4.836 32.531 8 1 97.56 127 ALA A O 1
ATOM 1012 N N . ARG A 1 128 ? 3.795 30.578 8.344 1 97.38 128 ARG A N 1
ATOM 1013 C CA . ARG A 1 128 ? 4.973 29.828 8.766 1 97.38 128 ARG A CA 1
ATOM 1014 C C . ARG A 1 128 ? 5.059 28.484 8.039 1 97.38 128 ARG A C 1
ATOM 1016 O O . ARG A 1 128 ? 4.031 27.922 7.652 1 97.38 128 ARG A O 1
ATOM 1023 N N . LEU A 1 129 ? 6.266 28.031 7.793 1 98.25 129 LEU A N 1
ATOM 1024 C CA . LEU A 1 129 ? 6.547 26.703 7.23 1 98.25 129 LEU A CA 1
ATOM 1025 C C . LEU A 1 129 ? 7.391 25.875 8.188 1 98.25 129 LEU A C 1
ATOM 1027 O O . LEU A 1 129 ? 8.43 26.328 8.672 1 98.25 129 LEU A O 1
ATOM 1031 N N . VAL A 1 130 ? 6.879 24.688 8.523 1 98.56 130 VAL A N 1
ATOM 1032 C CA . VAL A 1 130 ? 7.633 23.797 9.391 1 98.56 130 VAL A CA 1
ATOM 1033 C C . VAL A 1 130 ? 7.625 22.375 8.812 1 98.56 130 VAL A C 1
ATOM 1035 O O . VAL A 1 130 ? 6.574 21.875 8.414 1 98.56 130 VAL A O 1
ATOM 1038 N N . PHE A 1 131 ? 8.836 21.703 8.734 1 98.56 131 PHE A N 1
ATOM 1039 C CA . PHE A 1 131 ? 8.992 20.312 8.328 1 98.56 131 PHE A CA 1
ATOM 1040 C C . PHE A 1 131 ? 9.078 19.406 9.555 1 98.56 131 PHE A C 1
ATOM 1042 O O . PHE A 1 131 ? 9.852 19.672 10.477 1 98.56 131 PHE A O 1
ATOM 1049 N N . PHE A 1 132 ? 8.289 18.344 9.531 1 98.25 132 PHE A N 1
ATOM 1050 C CA . PHE A 1 132 ? 8.242 17.422 10.648 1 98.25 132 PHE A CA 1
ATOM 1051 C C . PHE A 1 132 ? 8.891 16.094 10.273 1 98.25 132 PHE A C 1
ATOM 1053 O O . PHE A 1 132 ? 8.43 15.406 9.367 1 98.25 132 PHE A O 1
ATOM 1060 N N . ILE A 1 133 ? 9.992 15.75 10.977 1 97.25 133 ILE A N 1
ATOM 1061 C CA . ILE A 1 133 ? 10.703 14.5 10.711 1 97.25 133 ILE A CA 1
ATOM 1062 C C . ILE A 1 133 ? 10.883 13.727 12.008 1 97.25 133 ILE A C 1
ATOM 1064 O O . ILE A 1 133 ? 10.797 14.297 13.102 1 97.25 133 ILE A O 1
ATOM 1068 N N . GLY A 1 134 ? 10.977 12.398 11.875 1 95.81 134 GLY A N 1
ATOM 1069 C CA . GLY A 1 134 ? 11.297 11.539 13 1 95.81 134 GLY A CA 1
ATOM 1070 C C . GLY A 1 134 ? 12.773 11.227 13.117 1 95.81 134 GLY A C 1
ATOM 1071 O O . GLY A 1 134 ? 13.594 11.828 12.414 1 95.81 134 GLY A O 1
ATOM 1072 N N . ASN A 1 135 ? 12.992 10.328 14.031 1 93.44 135 ASN A N 1
ATOM 1073 C CA . ASN A 1 135 ? 14.359 9.852 14.234 1 93.44 135 ASN A CA 1
ATOM 1074 C C . ASN A 1 135 ? 14.781 8.875 13.141 1 93.44 135 ASN A C 1
ATOM 1076 O O . ASN A 1 135 ? 13.938 8.25 12.5 1 93.44 135 ASN A O 1
ATOM 1080 N N . LEU A 1 136 ? 16.109 8.859 12.922 1 88.88 136 LEU A N 1
ATOM 1081 C CA . LEU A 1 136 ? 16.641 7.879 11.984 1 88.88 136 LEU A CA 1
ATOM 1082 C C . LEU A 1 136 ? 16.344 6.461 12.461 1 88.88 136 LEU A C 1
ATOM 1084 O O . LEU A 1 136 ? 16.422 6.172 13.656 1 88.88 136 LEU A O 1
ATOM 1088 N N . PRO A 1 137 ? 15.945 5.625 11.484 1 83 137 PRO A N 1
ATOM 1089 C CA . PRO A 1 137 ? 15.758 4.23 11.898 1 83 137 PRO A CA 1
ATOM 1090 C C . PRO A 1 137 ? 17.031 3.592 12.43 1 83 137 PRO A C 1
ATOM 1092 O O . PRO A 1 137 ? 18.141 4.008 12.055 1 83 137 PRO A O 1
ATOM 1095 N N . PRO A 1 138 ? 16.75 2.588 13.312 1 74.5 138 PRO A N 1
ATOM 1096 C CA . PRO A 1 138 ? 17.938 1.95 13.914 1 74.5 138 PRO A CA 1
ATOM 1097 C C . PRO A 1 138 ? 18.844 1.31 12.867 1 74.5 138 PRO A C 1
ATOM 1099 O O . PRO A 1 138 ? 20.062 1.258 13.055 1 74.5 138 PRO A O 1
ATOM 1102 N N . GLU A 1 139 ? 18.297 0.882 11.836 1 67.62 139 GLU A N 1
ATOM 1103 C CA . GLU A 1 139 ? 19.078 0.178 10.82 1 67.62 139 GLU A CA 1
ATOM 1104 C C . GLU A 1 139 ? 19.781 1.158 9.891 1 67.62 139 GLU A C 1
ATOM 1106 O O . GLU A 1 139 ? 20.406 0.75 8.906 1 67.62 139 GLU A O 1
ATOM 1111 N N . SER A 1 140 ? 19.734 2.32 10.281 1 63.25 140 SER A N 1
ATOM 1112 C CA . SER A 1 140 ? 20.438 3.299 9.445 1 63.25 140 SER A CA 1
ATOM 1113 C C . SER A 1 140 ? 21.938 3.096 9.5 1 63.25 140 SER A C 1
ATOM 1115 O O . SER A 1 140 ? 22.484 2.672 10.523 1 63.25 140 SER A O 1
ATOM 1117 N N . ASP A 1 141 ? 22.516 2.848 8.414 1 63.97 141 ASP A N 1
ATOM 1118 C CA . ASP A 1 141 ? 23.906 2.455 8.266 1 63.97 141 ASP A CA 1
ATOM 1119 C C . ASP A 1 141 ? 24.844 3.486 8.898 1 63.97 141 ASP A C 1
ATOM 1121 O O . ASP A 1 141 ? 24.375 4.395 9.602 1 63.97 141 ASP A O 1
ATOM 1125 N N . LYS A 1 142 ? 26.156 3.162 8.641 1 62.25 142 LYS A N 1
ATOM 1126 C CA . LYS A 1 142 ? 27.281 3.938 9.141 1 62.25 142 LYS A CA 1
ATOM 1127 C C . LYS A 1 142 ? 27.094 5.426 8.852 1 62.25 142 LYS A C 1
ATOM 1129 O O . LYS A 1 142 ? 27.688 6.27 9.531 1 62.25 142 LYS A O 1
ATOM 1134 N N . SER A 1 143 ? 26.078 5.66 8.117 1 79.62 143 SER A N 1
ATOM 1135 C CA . SER A 1 143 ? 25.969 7.047 7.672 1 79.62 143 SER A CA 1
ATOM 1136 C C . SER A 1 143 ? 24.938 7.812 8.5 1 79.62 143 SER A C 1
ATOM 1138 O O . SER A 1 143 ? 24.641 8.969 8.203 1 79.62 143 SER A O 1
ATOM 1140 N N . ALA A 1 144 ? 24.484 7.188 9.57 1 83.38 144 ALA A N 1
ATOM 1141 C CA . ALA A 1 144 ? 23.453 7.816 10.383 1 83.38 144 ALA A CA 1
ATOM 1142 C C . ALA A 1 144 ? 23.953 9.117 11 1 83.38 144 ALA A C 1
ATOM 1144 O O . ALA A 1 144 ? 23.25 10.133 10.977 1 83.38 144 ALA A O 1
ATOM 1145 N N . ALA A 1 145 ? 25.094 9.117 11.484 1 86.94 145 ALA A N 1
ATOM 1146 C CA . ALA A 1 145 ? 25.688 10.305 12.102 1 86.94 145 ALA A CA 1
ATOM 1147 C C . ALA A 1 145 ? 25.828 11.43 11.086 1 86.94 145 ALA A C 1
ATOM 1149 O O . ALA A 1 145 ? 25.547 12.594 11.391 1 86.94 145 ALA A O 1
ATOM 1150 N N . PHE A 1 146 ? 26.297 11.047 9.984 1 90.44 146 PHE A N 1
ATOM 1151 C CA . PHE A 1 146 ? 26.453 12.023 8.914 1 90.44 146 PHE A CA 1
ATOM 1152 C C . PHE A 1 146 ? 25.109 12.625 8.523 1 90.44 146 PHE A C 1
ATOM 1154 O O . PHE A 1 146 ? 24.984 13.836 8.352 1 90.44 146 PHE A O 1
ATOM 1161 N N . THR A 1 147 ? 24.156 11.75 8.438 1 91.69 147 THR A N 1
ATOM 1162 C CA . THR A 1 147 ? 22.812 12.203 8.094 1 91.69 147 THR A CA 1
ATOM 1163 C C . THR A 1 147 ? 22.266 13.156 9.148 1 91.69 147 THR A C 1
ATOM 1165 O O . THR A 1 147 ? 21.719 14.203 8.82 1 91.69 147 THR A O 1
ATOM 1168 N N . GLN A 1 148 ? 22.453 12.852 10.391 1 93.94 148 GLN A N 1
ATOM 1169 C CA . GLN A 1 148 ? 21.953 13.703 11.469 1 93.94 148 GLN A CA 1
ATOM 1170 C C . GLN A 1 148 ? 22.656 15.055 11.469 1 93.94 148 GLN A C 1
ATOM 1172 O O . GLN A 1 148 ? 22.031 16.078 11.742 1 93.94 148 GLN A O 1
ATOM 1177 N N . ARG A 1 149 ? 23.922 15.062 11.195 1 94.62 149 ARG A N 1
ATOM 1178 C CA . ARG A 1 149 ? 24.672 16.312 11.102 1 94.62 149 ARG A CA 1
ATOM 1179 C C . ARG A 1 149 ? 24.125 17.203 10 1 94.62 149 ARG A C 1
ATOM 1181 O O . ARG A 1 149 ? 24.031 18.422 10.164 1 94.62 149 ARG A O 1
ATOM 1188 N N . ASN A 1 150 ? 23.797 16.578 8.914 1 95.62 150 ASN A N 1
ATOM 1189 C CA . ASN A 1 150 ? 23.234 17.328 7.801 1 95.62 150 ASN A CA 1
ATOM 1190 C C . ASN A 1 150 ? 21.875 17.922 8.164 1 95.62 150 ASN A C 1
ATOM 1192 O O . ASN A 1 150 ? 21.562 19.062 7.781 1 95.62 150 ASN A O 1
ATOM 1196 N N . ILE A 1 151 ? 21.078 17.172 8.844 1 97.06 151 ILE A N 1
ATOM 1197 C CA . ILE A 1 151 ? 19.781 17.656 9.297 1 97.06 151 ILE A CA 1
ATOM 1198 C C . I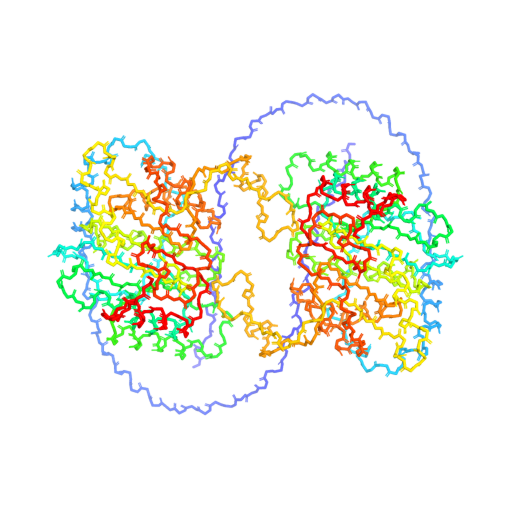LE A 1 151 ? 19.969 18.844 10.234 1 97.06 151 ILE A C 1
ATOM 1200 O O . ILE A 1 151 ? 19.281 19.859 10.109 1 97.06 151 ILE A O 1
ATOM 1204 N N . SER A 1 152 ? 20.922 18.719 11.117 1 97 152 SER A N 1
ATOM 1205 C CA . SER A 1 152 ? 21.203 19.781 12.07 1 97 152 SER A CA 1
ATOM 1206 C C . SER A 1 152 ? 21.672 21.047 11.352 1 97 152 SER A C 1
ATOM 1208 O O . SER A 1 152 ? 21.266 22.156 11.695 1 97 152 SER A O 1
ATOM 1210 N N . ALA A 1 153 ? 22.5 20.859 10.43 1 97.56 153 ALA A N 1
ATOM 1211 C CA . ALA A 1 153 ? 23 21.984 9.656 1 97.56 153 ALA A CA 1
ATOM 1212 C C . ALA A 1 153 ? 21.859 22.672 8.898 1 97.56 153 ALA A C 1
ATOM 1214 O O . ALA A 1 153 ? 21.797 23.906 8.852 1 97.56 153 ALA A O 1
ATOM 1215 N N . GLU A 1 154 ? 21.047 21.859 8.281 1 98 154 GLU A N 1
ATOM 1216 C CA . GLU A 1 154 ? 19.906 22.422 7.574 1 98 154 GLU A CA 1
ATOM 1217 C C . GLU A 1 154 ? 18.984 23.188 8.523 1 98 154 GLU A C 1
ATOM 1219 O O . GLU A 1 154 ? 18.484 24.266 8.18 1 98 154 GLU A O 1
ATOM 1224 N N . SER A 1 155 ? 18.781 22.625 9.672 1 97.5 155 SER A N 1
ATOM 1225 C CA . SER A 1 155 ? 17.938 23.281 10.68 1 97.5 155 SER A CA 1
ATOM 1226 C C . SER A 1 155 ? 18.516 24.625 11.102 1 97.5 155 SER A C 1
ATOM 1228 O O . SER A 1 155 ? 17.781 25.578 11.32 1 97.5 155 SER A O 1
ATOM 1230 N N . LEU A 1 156 ? 19.781 24.672 11.289 1 96.38 156 LEU A N 1
ATOM 1231 C CA . LEU A 1 156 ? 20.438 25.922 11.656 1 96.38 156 LEU A CA 1
ATOM 1232 C C . LEU A 1 156 ? 20.281 26.969 10.555 1 96.38 156 LEU A C 1
ATOM 1234 O O . LEU A 1 156 ? 20.094 28.156 10.844 1 96.38 156 LEU A O 1
ATOM 1238 N N . GLN A 1 157 ? 20.344 26.531 9.375 1 96.69 157 GLN A N 1
ATOM 1239 C CA . GLN A 1 157 ? 20.281 27.422 8.227 1 96.69 157 GLN A CA 1
ATOM 1240 C C . GLN A 1 157 ? 18.891 28 8.047 1 96.69 157 GLN A C 1
ATOM 1242 O O . GLN A 1 157 ? 18.719 29.188 7.797 1 96.69 157 GLN A O 1
ATOM 1247 N N . TYR A 1 158 ? 17.875 27.203 8.148 1 96.81 158 TYR A N 1
ATOM 1248 C CA . TYR A 1 158 ? 16.531 27.625 7.738 1 96.81 158 TYR A CA 1
ATOM 1249 C C . TYR A 1 158 ? 15.625 27.797 8.953 1 96.81 158 TYR A C 1
ATOM 1251 O O . TYR A 1 158 ? 14.609 28.5 8.883 1 96.81 158 TYR A O 1
ATOM 1259 N N . GLY A 1 159 ? 15.875 27.016 10.039 1 96.56 159 GLY A N 1
ATOM 1260 C CA . GLY A 1 159 ? 15.125 27.141 11.273 1 96.56 159 GLY A CA 1
ATOM 1261 C C . GLY A 1 159 ? 13.719 26.578 11.188 1 96.56 159 GLY A C 1
ATOM 1262 O O . GLY A 1 159 ? 12.852 26.938 11.992 1 96.56 159 GLY A O 1
ATOM 1263 N N . ASP A 1 160 ? 13.461 25.75 10.195 1 97.81 160 ASP A N 1
ATOM 1264 C CA . ASP A 1 160 ? 12.086 25.328 9.953 1 97.81 160 ASP A CA 1
ATOM 1265 C C . ASP A 1 160 ? 11.93 23.812 10.117 1 97.81 160 ASP A C 1
ATOM 1267 O O . ASP A 1 160 ? 11.016 23.219 9.547 1 97.81 160 ASP A O 1
ATOM 1271 N N . ILE A 1 161 ? 12.828 23.125 10.805 1 98.25 161 ILE A N 1
ATOM 1272 C CA . ILE A 1 161 ? 12.758 21.688 10.992 1 98.25 161 ILE A CA 1
ATOM 1273 C C . ILE A 1 161 ? 12.422 21.359 12.445 1 98.25 161 ILE A C 1
ATOM 1275 O O . ILE A 1 161 ? 13.023 21.922 13.359 1 98.25 161 ILE A O 1
ATOM 1279 N N . LEU A 1 162 ? 11.43 20.594 12.641 1 98.12 162 LEU A N 1
ATOM 1280 C CA . LEU A 1 162 ? 11.133 19.953 13.922 1 98.12 162 LEU A CA 1
ATOM 1281 C C . LEU A 1 162 ? 11.391 18.453 13.867 1 98.12 162 LEU A C 1
ATOM 1283 O O . LEU A 1 162 ? 10.867 17.766 12.984 1 98.12 162 LEU A O 1
ATOM 1287 N N . GLN A 1 163 ? 12.242 17.938 14.719 1 97.81 163 GLN A N 1
ATOM 1288 C CA . GLN A 1 163 ? 12.555 16.516 14.805 1 97.81 163 GLN A CA 1
ATOM 1289 C C . GLN A 1 163 ? 12.219 15.961 16.188 1 97.81 163 GLN A C 1
ATOM 1291 O O . GLN A 1 163 ? 12.656 16.5 17.203 1 97.81 163 GLN A O 1
ATOM 1296 N N . GLU A 1 164 ? 11.367 14.938 16.188 1 97.25 164 GLU A N 1
ATOM 1297 C CA . GLU A 1 164 ? 11.109 14.203 17.422 1 97.25 164 GLU A CA 1
ATOM 1298 C C . GLU A 1 164 ? 11.75 12.812 17.375 1 97.25 164 GLU A C 1
ATOM 1300 O O . GLU A 1 164 ? 12.148 12.344 16.312 1 97.25 164 GLU A O 1
ATOM 1305 N N . ASP A 1 165 ? 11.781 12.117 18.484 1 96.31 165 ASP A N 1
ATOM 1306 C CA . ASP A 1 165 ? 12.609 10.922 18.578 1 96.31 165 ASP A CA 1
ATOM 1307 C C . ASP A 1 165 ? 11.789 9.656 18.328 1 96.31 165 ASP A C 1
ATOM 1309 O O . ASP A 1 165 ? 12.18 8.562 18.734 1 96.31 165 ASP A O 1
ATOM 1313 N N . TYR A 1 166 ? 10.578 9.766 17.75 1 94.44 166 TYR A N 1
ATOM 1314 C CA . TYR A 1 166 ? 9.93 8.562 17.234 1 94.44 166 TYR A CA 1
ATOM 1315 C C . TYR A 1 166 ? 10.641 8.062 15.984 1 94.44 166 TYR A C 1
ATOM 1317 O O . TYR A 1 166 ? 11.281 8.844 15.266 1 94.44 166 TYR A O 1
ATOM 1325 N N . VAL A 1 167 ? 10.523 6.816 15.719 1 89.31 167 VAL A N 1
ATOM 1326 C CA . VAL A 1 167 ? 11.164 6.258 14.531 1 89.31 167 VAL A CA 1
ATOM 1327 C C . VAL A 1 167 ? 10.43 6.734 13.281 1 89.31 167 VAL A C 1
ATOM 1329 O O . VAL A 1 167 ? 9.203 6.633 13.195 1 89.31 167 VAL A O 1
ATOM 1332 N N . ASP A 1 168 ? 11.219 7.293 12.383 1 88.94 168 ASP A N 1
ATOM 1333 C CA . ASP A 1 168 ? 10.656 7.805 11.141 1 88.94 168 ASP A CA 1
ATOM 1334 C C . ASP A 1 168 ? 10.328 6.668 10.172 1 88.94 168 ASP A C 1
ATOM 1336 O O . ASP A 1 168 ? 11.172 6.27 9.367 1 88.94 168 ASP A O 1
ATOM 1340 N N . SER A 1 169 ? 9.109 6.129 10.211 1 86 169 SER A N 1
ATOM 1341 C CA . SER A 1 169 ? 8.633 5.023 9.383 1 86 169 SER A CA 1
ATOM 1342 C C . SER A 1 169 ? 7.172 5.211 9 1 86 169 SER A C 1
ATOM 1344 O O . SER A 1 169 ? 6.453 5.984 9.641 1 86 169 SER A O 1
ATOM 1346 N N . TYR A 1 170 ? 6.82 4.488 7.973 1 81.06 170 TYR A N 1
ATOM 1347 C CA . TYR A 1 170 ? 5.453 4.598 7.48 1 81.06 170 TYR A CA 1
ATOM 1348 C C . TYR A 1 170 ? 4.453 4.195 8.555 1 81.06 170 TYR A C 1
ATOM 1350 O O . TYR A 1 170 ? 3.367 4.773 8.648 1 81.06 170 TYR A O 1
ATOM 1358 N N . ARG A 1 171 ? 4.84 3.277 9.344 1 79.94 171 ARG A N 1
ATOM 1359 C CA . ARG A 1 171 ? 3.928 2.781 10.367 1 79.94 171 ARG A CA 1
ATOM 1360 C C . ARG A 1 171 ? 3.721 3.818 11.469 1 79.94 171 ARG A C 1
ATOM 1362 O O . ARG A 1 171 ? 2.725 3.775 12.188 1 79.94 171 ARG A O 1
ATOM 1369 N N . ASN A 1 172 ? 4.629 4.738 11.547 1 87.75 172 ASN A N 1
ATOM 1370 C CA . ASN A 1 172 ? 4.551 5.793 12.547 1 87.75 172 ASN A CA 1
ATOM 1371 C C . ASN A 1 172 ? 4.07 7.109 11.945 1 87.75 172 ASN A C 1
ATOM 1373 O O . ASN A 1 172 ? 4.285 8.18 12.516 1 87.75 172 ASN A O 1
ATOM 1377 N N . PHE A 1 173 ? 3.459 6.957 10.828 1 93 173 PHE A N 1
ATOM 1378 C CA . PHE A 1 173 ? 3.041 8.172 10.133 1 93 173 PHE A CA 1
ATOM 1379 C C . PHE A 1 173 ? 1.99 8.922 10.938 1 93 173 PHE A C 1
ATOM 1381 O O . PHE A 1 173 ? 1.988 10.156 10.969 1 93 173 PHE A O 1
ATOM 1388 N N . SER A 1 174 ? 1.116 8.18 11.656 1 96.5 174 SER A N 1
ATOM 1389 C CA . SER A 1 174 ? 0.126 8.805 12.531 1 96.5 174 SER A CA 1
ATOM 1390 C C . SER A 1 174 ? 0.794 9.547 13.68 1 96.5 174 SER A C 1
ATOM 1392 O O . SER A 1 174 ? 0.346 10.625 14.078 1 96.5 174 SER A O 1
ATOM 1394 N N . ILE A 1 175 ? 1.835 9.023 14.156 1 96.75 175 ILE A N 1
ATOM 1395 C CA . ILE A 1 175 ? 2.592 9.648 15.242 1 96.75 175 ILE A CA 1
ATOM 1396 C C . ILE A 1 175 ? 3.164 10.984 14.766 1 96.75 175 ILE A C 1
ATOM 1398 O O . ILE A 1 175 ? 3.174 11.961 15.516 1 96.75 175 ILE A O 1
ATOM 1402 N N . LYS A 1 176 ? 3.57 10.953 13.578 1 96.38 176 LYS A N 1
ATOM 1403 C CA . LYS A 1 176 ? 4.117 12.18 12.992 1 96.38 176 LYS A CA 1
ATOM 1404 C C . LYS A 1 176 ? 3.053 13.266 12.906 1 96.38 176 LYS A C 1
ATOM 1406 O O . LYS A 1 176 ? 3.336 14.438 13.164 1 96.38 176 LYS A O 1
ATOM 1411 N N . SER A 1 177 ? 1.892 12.93 12.555 1 98.06 177 SER A N 1
ATOM 1412 C CA . SER A 1 177 ? 0.799 13.891 12.5 1 98.06 177 SER A CA 1
ATOM 1413 C C . SER A 1 177 ? 0.423 14.383 13.898 1 98.06 177 SER A C 1
ATOM 1415 O O . SER A 1 177 ? 0.054 15.547 14.078 1 98.06 177 SER A O 1
ATOM 1417 N N . VAL A 1 178 ? 0.526 13.516 14.867 1 98.56 178 VAL A N 1
ATOM 1418 C CA . VAL A 1 178 ? 0.293 13.945 16.234 1 98.56 178 VAL A CA 1
ATOM 1419 C C . VAL A 1 178 ? 1.374 14.945 16.656 1 98.56 178 VAL A C 1
ATOM 1421 O O . VAL A 1 178 ? 1.096 15.906 17.375 1 98.56 178 VAL A O 1
ATOM 1424 N N . SER A 1 179 ? 2.566 14.688 16.203 1 98.25 179 SER A N 1
ATOM 1425 C CA . SER A 1 179 ? 3.654 15.625 16.469 1 98.25 179 SER A CA 1
ATOM 1426 C C . SER A 1 179 ? 3.318 17.016 15.945 1 98.25 179 SER A C 1
ATOM 1428 O O . SER A 1 179 ? 3.645 18.016 16.578 1 98.25 179 SER A O 1
ATOM 1430 N N . ILE A 1 180 ? 2.703 17.078 14.82 1 98.38 180 ILE A N 1
ATOM 1431 C CA . ILE A 1 180 ? 2.26 18.344 14.25 1 98.38 180 ILE A CA 1
ATOM 1432 C C . ILE A 1 180 ? 1.264 19.016 15.188 1 98.38 180 ILE A C 1
ATOM 1434 O O . ILE A 1 180 ? 1.434 20.188 15.555 1 98.38 180 ILE A O 1
ATOM 1438 N N . LEU A 1 181 ? 0.298 18.25 15.602 1 98.69 181 LEU A N 1
ATOM 1439 C CA . LEU A 1 181 ? -0.747 18.781 16.469 1 98.69 181 LEU A CA 1
ATOM 1440 C C . LEU A 1 181 ? -0.167 19.25 17.797 1 98.69 181 LEU A C 1
ATOM 1442 O O . LEU A 1 181 ? -0.555 20.297 18.328 1 98.69 181 LEU A O 1
ATOM 1446 N N . LYS A 1 182 ? 0.742 18.484 18.312 1 97.88 182 LYS A N 1
ATOM 1447 C CA . LYS A 1 182 ? 1.411 18.828 19.562 1 97.88 182 LYS A CA 1
ATOM 1448 C C . LYS A 1 182 ? 2.139 20.172 19.453 1 97.88 182 LYS A C 1
ATOM 1450 O O . LYS A 1 182 ? 1.972 21.047 20.297 1 97.88 182 LYS A O 1
ATOM 1455 N N . TRP A 1 183 ? 2.9 20.266 18.438 1 97.25 183 TRP A N 1
ATOM 1456 C CA . TRP A 1 183 ? 3.691 21.484 18.266 1 97.25 183 TRP A CA 1
ATOM 1457 C C . TRP A 1 183 ? 2.791 22.703 18.109 1 97.25 183 TRP A C 1
ATOM 1459 O O . TRP A 1 183 ? 3.057 23.766 18.688 1 97.25 183 TRP A O 1
ATOM 1469 N N . VAL A 1 184 ? 1.766 22.562 17.281 1 96.88 184 VAL A N 1
ATOM 1470 C CA . VAL A 1 184 ? 0.834 23.672 17.094 1 96.88 184 VAL A CA 1
ATOM 1471 C C 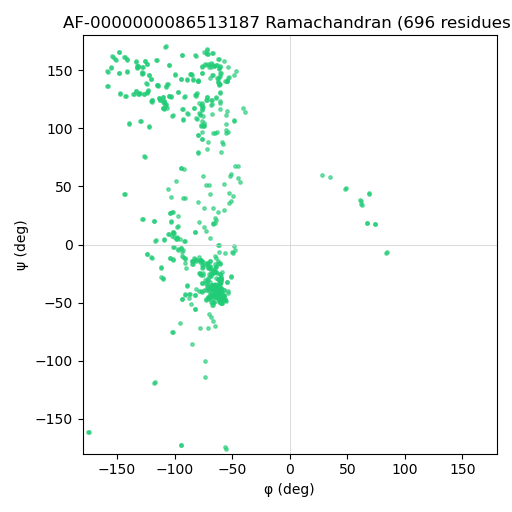. VAL A 1 184 ? 0.199 24.047 18.422 1 96.88 184 VAL A C 1
ATOM 1473 O O . VAL A 1 184 ? 0.142 25.234 18.781 1 96.88 184 VAL A O 1
ATOM 1476 N N . ASN A 1 185 ? -0.26 23.078 19.125 1 95.44 185 ASN A N 1
ATOM 1477 C CA . ASN A 1 185 ? -0.928 23.297 20.406 1 95.44 185 ASN A CA 1
ATOM 1478 C C . ASN A 1 185 ? -0.008 24 21.406 1 95.44 185 ASN A C 1
ATOM 1480 O O . ASN A 1 185 ? -0.443 24.875 22.141 1 95.44 185 ASN A O 1
ATOM 1484 N N . LEU A 1 186 ? 1.208 23.672 21.406 1 93.12 186 LEU A N 1
ATOM 1485 C CA . LEU A 1 186 ? 2.135 24.156 22.422 1 93.12 186 LEU A CA 1
ATOM 1486 C C . LEU A 1 186 ? 2.777 25.469 22.016 1 93.12 186 LEU A C 1
ATOM 1488 O O . LEU A 1 186 ? 3.01 26.344 22.844 1 93.12 186 LEU A O 1
ATOM 1492 N N . PHE A 1 187 ? 3.035 25.625 20.734 1 93.38 187 PHE A N 1
ATOM 1493 C CA . PHE A 1 187 ? 3.92 26.719 20.359 1 93.38 187 PHE A CA 1
ATOM 1494 C C . PHE A 1 187 ? 3.236 27.641 19.344 1 93.38 187 PHE A C 1
ATOM 1496 O O . PHE A 1 187 ? 3.754 28.719 19.031 1 93.38 187 PHE A O 1
ATOM 1503 N N . CYS A 1 188 ? 2.121 27.266 18.859 1 93.88 188 CYS A N 1
ATOM 1504 C CA . CYS A 1 188 ? 1.452 28.078 17.844 1 93.88 188 CYS A CA 1
ATOM 1505 C C . CYS A 1 188 ? -0.06 28.047 18.031 1 93.88 188 CYS A C 1
ATOM 1507 O O . CYS A 1 188 ? -0.809 27.906 17.078 1 93.88 188 CYS A O 1
ATOM 1509 N N . SER A 1 189 ? -0.511 28.156 19.203 1 88 189 SER A N 1
ATOM 1510 C CA . SER A 1 189 ? -1.922 27.984 19.531 1 88 189 SER A CA 1
ATOM 1511 C C . SER A 1 189 ? -2.756 29.156 19.031 1 88 189 SER A C 1
ATOM 1513 O O . SER A 1 189 ? -3.982 29.078 18.953 1 88 189 SER A O 1
ATOM 1515 N N . THR A 1 190 ? -2.178 30.234 18.703 1 90.25 190 THR A N 1
ATOM 1516 C CA . THR A 1 190 ? -2.906 31.438 18.328 1 90.25 190 THR A CA 1
ATOM 1517 C C . THR A 1 190 ? -3.098 31.5 16.812 1 90.25 190 THR A C 1
ATOM 1519 O O . THR A 1 190 ? -3.75 32.406 16.312 1 90.25 190 THR A O 1
ATOM 1522 N N . THR A 1 191 ? -2.533 30.578 16.062 1 96.5 191 THR A N 1
ATOM 1523 C CA . THR A 1 191 ? -2.689 30.594 14.617 1 96.5 191 THR A CA 1
ATOM 1524 C C . THR A 1 191 ? -4.16 30.453 14.227 1 96.5 191 THR A C 1
ATOM 1526 O O . THR A 1 191 ? -4.922 29.75 14.898 1 96.5 191 THR A O 1
ATOM 1529 N N . LYS A 1 192 ? -4.516 31.125 13.188 1 97.19 192 LYS A N 1
ATOM 1530 C CA . LYS A 1 192 ? -5.883 31 12.695 1 97.19 192 LYS A CA 1
ATOM 1531 C C . LYS A 1 192 ? -6.105 29.656 12.031 1 97.19 192 LYS A C 1
ATOM 1533 O O . LYS A 1 192 ? -7.105 28.984 12.297 1 97.19 192 LYS A O 1
ATOM 1538 N N . PHE A 1 193 ? -5.148 29.266 11.141 1 98.56 193 PHE A N 1
ATOM 1539 C CA . PHE A 1 193 ? -5.305 28.047 10.367 1 98.56 193 PHE A CA 1
ATOM 1540 C C . PHE A 1 193 ? -4.031 27.203 10.414 1 98.56 193 PHE A C 1
ATOM 1542 O O . PHE A 1 193 ? -2.939 27.734 10.602 1 98.56 193 PHE A O 1
ATOM 1549 N N . VAL A 1 194 ? -4.227 25.906 10.273 1 98.75 194 VAL A N 1
ATOM 1550 C CA . VAL A 1 194 ? -3.146 24.922 10.148 1 98.75 194 VAL A CA 1
ATOM 1551 C C . VAL A 1 194 ? -3.354 24.078 8.891 1 98.75 194 VAL A C 1
ATOM 1553 O O . VAL A 1 194 ? -4.461 23.609 8.641 1 98.75 194 VAL A O 1
ATOM 1556 N N . LEU A 1 195 ? -2.328 23.953 8.07 1 98.88 195 LEU A N 1
ATOM 1557 C CA . LEU A 1 195 ? -2.338 23.078 6.914 1 98.88 195 LEU A CA 1
ATOM 1558 C C . LEU A 1 195 ? -1.395 21.891 7.125 1 98.88 195 LEU A C 1
ATOM 1560 O O . LEU A 1 195 ? -0.202 22.078 7.375 1 98.88 195 LEU A O 1
ATOM 1564 N N . LYS A 1 196 ? -1.909 20.719 7.145 1 98.88 196 LYS A N 1
ATOM 1565 C CA . LYS A 1 196 ? -1.098 19.516 6.988 1 98.88 196 LYS A CA 1
ATOM 1566 C C . LYS A 1 196 ? -1.005 19.094 5.523 1 98.88 196 LYS A C 1
ATOM 1568 O O . LYS A 1 196 ? -2.027 18.938 4.852 1 98.88 196 LYS A O 1
ATOM 1573 N N . VAL A 1 197 ? 0.174 18.906 5.031 1 98.75 197 VAL A N 1
ATOM 1574 C CA . VAL A 1 197 ? 0.329 18.609 3.609 1 98.75 197 VAL A CA 1
ATOM 1575 C C . VAL A 1 197 ? 1.525 17.688 3.402 1 98.75 197 VAL A C 1
ATOM 1577 O O . VAL A 1 197 ? 2.615 17.938 3.918 1 98.75 197 VAL A O 1
ATOM 1580 N N . ASP A 1 198 ? 1.331 16.578 2.65 1 97.44 198 ASP A N 1
ATOM 1581 C CA . ASP A 1 198 ? 2.412 15.648 2.334 1 97.44 198 ASP A CA 1
ATOM 1582 C C . ASP A 1 198 ? 3.445 16.297 1.418 1 97.44 198 ASP A C 1
ATOM 1584 O O . ASP A 1 198 ? 3.154 17.297 0.759 1 97.44 198 ASP A O 1
ATOM 1588 N N . ASP A 1 199 ? 4.602 15.688 1.319 1 97 199 ASP A N 1
ATOM 1589 C CA . ASP A 1 199 ? 5.727 16.328 0.649 1 97 199 ASP A CA 1
ATOM 1590 C C . ASP A 1 199 ? 5.629 16.172 -0.866 1 97 199 ASP A C 1
ATOM 1592 O O . ASP A 1 199 ? 6.328 16.859 -1.613 1 97 199 ASP A O 1
ATOM 1596 N N . ASP A 1 200 ? 4.742 15.273 -1.365 1 96.88 200 ASP A N 1
ATOM 1597 C CA . ASP A 1 200 ? 4.621 15.094 -2.809 1 96.88 200 ASP A CA 1
ATOM 1598 C C . ASP A 1 200 ? 3.391 15.812 -3.352 1 96.88 200 ASP A C 1
ATOM 1600 O O . ASP A 1 200 ? 2.84 15.422 -4.383 1 96.88 200 ASP A O 1
ATOM 1604 N N . MET A 1 201 ? 3.01 16.859 -2.68 1 98.31 201 MET A N 1
ATOM 1605 C CA . MET A 1 201 ? 1.862 17.688 -3.039 1 98.31 201 MET A CA 1
ATOM 1606 C C . MET A 1 201 ? 2.314 19.016 -3.654 1 98.31 201 MET A C 1
ATOM 1608 O O . MET A 1 201 ? 3.424 19.469 -3.393 1 98.31 201 MET A O 1
ATOM 1612 N N . TYR A 1 202 ? 1.452 19.594 -4.473 1 98.81 202 TYR A N 1
ATOM 1613 C CA . TYR A 1 202 ? 1.467 21.031 -4.738 1 98.81 202 TYR A CA 1
ATOM 1614 C C . TYR A 1 202 ? 0.193 21.688 -4.23 1 98.81 202 TYR A C 1
ATOM 1616 O O . TYR A 1 202 ? -0.901 21.141 -4.375 1 98.81 202 TYR A O 1
ATOM 1624 N N . VAL A 1 203 ? 0.37 22.797 -3.631 1 98.81 203 VAL A N 1
ATOM 1625 C CA . VAL A 1 203 ? -0.765 23.5 -3.039 1 98.81 203 VAL A CA 1
ATOM 1626 C C . VAL A 1 203 ? -0.752 24.953 -3.473 1 98.81 203 VAL A C 1
ATOM 1628 O O . VAL A 1 203 ? 0.281 25.625 -3.395 1 98.81 203 VAL A O 1
ATOM 1631 N N . ASN A 1 204 ? -1.892 25.422 -3.955 1 98.75 204 ASN A N 1
ATOM 1632 C CA . ASN A 1 204 ? -2.094 26.859 -4.168 1 98.75 204 ASN A CA 1
ATOM 1633 C C . ASN A 1 204 ? -2.441 27.578 -2.867 1 98.75 204 ASN A C 1
ATOM 1635 O O . ASN A 1 204 ? -3.617 27.75 -2.549 1 98.75 204 ASN A O 1
ATOM 1639 N N . ILE A 1 205 ? -1.415 28.125 -2.199 1 98.75 205 ILE A N 1
ATOM 1640 C CA . ILE A 1 205 ? -1.556 28.609 -0.832 1 98.75 205 ILE A CA 1
ATOM 1641 C C . ILE A 1 205 ? -2.422 29.875 -0.819 1 98.75 205 ILE A C 1
ATOM 1643 O O . ILE A 1 205 ? -3.336 30 -0.001 1 98.75 205 ILE A O 1
ATOM 1647 N N . PRO A 1 206 ? -2.234 30.875 -1.7 1 98 206 PRO A N 1
ATOM 1648 C CA . PRO A 1 206 ? -3.098 32.062 -1.672 1 98 206 PRO A CA 1
ATOM 1649 C C . PRO A 1 206 ? -4.578 31.719 -1.833 1 98 206 PRO A C 1
ATOM 1651 O O . PRO A 1 206 ? -5.422 32.25 -1.111 1 98 206 PRO A O 1
ATOM 1654 N N . PHE A 1 207 ? -4.852 30.844 -2.748 1 98.12 207 PHE A N 1
ATOM 1655 C CA . PHE A 1 207 ? -6.238 30.438 -2.953 1 98.12 207 PHE A CA 1
ATOM 1656 C C . PHE A 1 207 ? -6.781 29.719 -1.724 1 98.12 207 PHE A C 1
ATOM 1658 O O . PHE A 1 207 ? -7.926 29.938 -1.323 1 98.12 207 PHE A O 1
ATOM 1665 N N . LEU A 1 208 ? -5.977 28.844 -1.102 1 98.75 208 LEU A N 1
ATOM 1666 C CA . LEU A 1 208 ? -6.352 28.172 0.13 1 98.75 208 LEU A CA 1
ATOM 1667 C C . LEU A 1 208 ? -6.73 29.172 1.216 1 98.75 208 LEU A C 1
ATOM 1669 O O . LEU A 1 208 ? -7.773 29.031 1.858 1 98.75 208 LEU A O 1
ATOM 1673 N N . VAL A 1 209 ? -5.918 30.172 1.425 1 98.38 209 VAL A N 1
ATOM 1674 C CA . VAL A 1 209 ? -6.145 31.172 2.471 1 98.38 209 VAL A CA 1
ATOM 1675 C C . VAL A 1 209 ? -7.457 31.906 2.209 1 98.38 209 VAL A C 1
ATOM 1677 O O . VAL A 1 209 ? -8.227 32.156 3.135 1 98.38 209 VAL A O 1
ATOM 1680 N N . ASN A 1 210 ? -7.707 32.219 0.947 1 97.56 210 ASN A N 1
ATOM 1681 C CA . ASN A 1 210 ? -8.969 32.844 0.589 1 97.56 210 ASN A CA 1
ATOM 1682 C C . ASN A 1 210 ? -10.164 31.984 0.948 1 97.56 210 ASN A C 1
ATOM 1684 O O . ASN A 1 210 ? -11.148 32.469 1.514 1 97.56 210 ASN A O 1
ATOM 1688 N N . VAL A 1 211 ? -10.086 30.734 0.608 1 97.5 211 VAL A N 1
ATOM 1689 C CA . VAL A 1 211 ? -11.172 29.797 0.882 1 97.5 211 VAL A CA 1
ATOM 1690 C C . VAL A 1 211 ? -11.383 29.688 2.391 1 97.5 211 VAL A C 1
ATOM 1692 O O . VAL A 1 211 ? -12.523 29.719 2.867 1 97.5 211 VAL A O 1
ATOM 1695 N N . LEU A 1 212 ? -10.336 29.562 3.139 1 97.88 212 LEU A N 1
ATOM 1696 C CA . LEU A 1 212 ? -10.422 29.438 4.59 1 97.88 212 LEU A CA 1
ATOM 1697 C C . LEU A 1 212 ? -11.031 30.672 5.219 1 97.88 212 LEU A C 1
ATOM 1699 O O . LEU A 1 212 ? -11.852 30.578 6.137 1 97.88 212 LEU A O 1
ATOM 1703 N N . ASN A 1 213 ? -10.648 31.828 4.762 1 96.88 213 ASN A N 1
ATOM 1704 C CA . ASN A 1 213 ? -11.219 33.062 5.262 1 96.88 213 ASN A CA 1
ATOM 1705 C C . ASN A 1 213 ? -12.719 33.156 4.984 1 96.88 213 ASN A C 1
ATOM 1707 O O . ASN A 1 213 ? -13.492 33.594 5.836 1 96.88 213 ASN A O 1
ATOM 1711 N N . GLU A 1 214 ? -13.062 32.688 3.834 1 95.25 214 GLU A N 1
ATOM 1712 C CA . GLU A 1 214 ? -14.477 32.688 3.486 1 95.25 214 GLU A CA 1
ATOM 1713 C C . GLU A 1 214 ? -15.258 31.766 4.414 1 95.25 214 GLU A C 1
ATOM 1715 O O . GLU A 1 214 ? -16.344 32.125 4.895 1 95.25 214 GLU A O 1
ATOM 1720 N N . TYR A 1 215 ? -14.727 30.578 4.656 1 94 215 TYR A N 1
ATOM 1721 C CA . TYR A 1 215 ? -15.383 29.625 5.547 1 94 215 TYR A CA 1
ATOM 1722 C C . TYR A 1 215 ? -15.508 30.203 6.957 1 94 215 TYR A C 1
ATOM 1724 O O . TYR A 1 215 ? -16.531 30.016 7.617 1 94 215 TYR A O 1
ATOM 1732 N N . SER A 1 216 ? -14.539 30.906 7.367 1 92.31 216 SER A N 1
ATOM 1733 C CA . SER A 1 216 ? -14.492 31.375 8.742 1 92.31 216 SER A CA 1
ATOM 1734 C C . SER A 1 216 ? -15.289 32.656 8.914 1 92.31 216 SER A C 1
ATOM 1736 O O . SER A 1 216 ? -15.578 33.094 10.039 1 92.31 216 SER A O 1
ATOM 1738 N N . SER A 1 217 ? -15.633 33.281 7.828 1 93.12 217 SER A N 1
ATOM 1739 C CA . SER A 1 217 ? -16.438 34.5 7.891 1 93.12 217 SER A CA 1
ATOM 1740 C C . SER A 1 217 ? -17.891 34.188 8.203 1 93.12 217 SER A C 1
ATOM 1742 O O . SER A 1 217 ? -18.641 35.062 8.656 1 93.12 217 SER A O 1
ATOM 1744 N N . ASP A 1 218 ? -18.266 32.969 7.867 1 92.75 218 ASP A N 1
ATOM 1745 C CA . ASP A 1 218 ? -19.625 32.531 8.203 1 92.75 218 ASP A CA 1
ATOM 1746 C C . ASP A 1 218 ? -19.719 32.156 9.688 1 92.75 218 ASP A C 1
ATOM 1748 O O . ASP A 1 218 ? -19.312 31.078 10.102 1 92.75 218 ASP A O 1
ATOM 1752 N N . LYS A 1 219 ? -20.438 32.938 10.438 1 90.56 219 LYS A N 1
ATOM 1753 C CA . LYS A 1 219 ? -20.516 32.812 11.891 1 90.56 219 LYS A CA 1
ATOM 1754 C C . LYS A 1 219 ? -21.406 31.625 12.289 1 90.56 219 LYS A C 1
ATOM 1756 O O . LYS A 1 219 ? -21.375 31.203 13.445 1 90.56 219 LYS A O 1
ATOM 1761 N N . SER A 1 220 ? -22.141 31.141 11.32 1 92.06 220 SER A N 1
ATOM 1762 C CA . SER A 1 220 ? -23 30 11.617 1 92.06 220 SER A CA 1
ATOM 1763 C C . SER A 1 220 ? -22.203 28.703 11.664 1 92.06 220 SER A C 1
ATOM 1765 O O . SER A 1 220 ? -22.672 27.703 12.188 1 92.06 220 SER A O 1
ATOM 1767 N N . ARG A 1 221 ? -21.016 28.734 11.203 1 91.94 221 ARG A N 1
ATOM 1768 C CA . ARG A 1 221 ? -20.172 27.547 11.211 1 91.94 221 ARG A CA 1
ATOM 1769 C C . ARG A 1 221 ? -19.438 27.406 12.539 1 91.94 221 ARG A C 1
ATOM 1771 O O . ARG A 1 221 ? -19.062 28.406 13.156 1 91.94 221 ARG A O 1
ATOM 1778 N N . PRO A 1 222 ? -19.281 26.125 12.844 1 94.44 222 PRO A N 1
ATOM 1779 C CA . PRO A 1 222 ? -18.484 25.922 14.062 1 94.44 222 PRO A CA 1
ATOM 1780 C C . PRO A 1 222 ? -17.062 26.469 13.938 1 94.44 222 PRO A C 1
ATOM 1782 O O . PRO A 1 222 ? -16.5 26.469 12.844 1 94.44 222 PRO A O 1
ATOM 1785 N N . LYS A 1 223 ? -16.531 26.859 15.07 1 94.88 223 LYS A N 1
ATOM 1786 C CA . LYS A 1 223 ? -15.188 27.438 15.117 1 94.88 223 LYS A CA 1
ATOM 1787 C C . LYS A 1 223 ? -14.125 26.359 14.883 1 94.88 223 LYS A C 1
ATOM 1789 O O . LYS A 1 223 ? -13.031 26.656 14.398 1 94.88 223 LYS A O 1
ATOM 1794 N N . ALA A 1 224 ? -14.414 25.156 15.312 1 97.5 224 ALA A N 1
ATOM 1795 C CA . ALA A 1 224 ? -13.477 24.047 15.133 1 97.5 224 ALA A CA 1
ATOM 1796 C C . ALA A 1 224 ? -13.891 23.172 13.961 1 97.5 224 ALA A C 1
ATOM 1798 O O . ALA A 1 224 ? -14.867 22.422 14.039 1 97.5 224 ALA A O 1
ATOM 1799 N N . TYR A 1 225 ? -13.047 23.234 12.891 1 98.44 225 TYR A N 1
ATOM 1800 C CA . TYR A 1 225 ? -13.375 22.391 11.75 1 98.44 225 TYR A CA 1
ATOM 1801 C C . TYR A 1 225 ? -12.117 22 10.977 1 98.44 225 TYR A C 1
ATOM 1803 O O . TYR A 1 225 ? -11.055 22.594 11.18 1 98.44 225 TYR A O 1
ATOM 1811 N N . VAL A 1 226 ? -12.258 20.922 10.219 1 98.75 226 VAL A N 1
ATOM 1812 C CA . VAL A 1 226 ? -11.289 20.453 9.234 1 98.75 226 VAL A CA 1
ATOM 1813 C C . VAL A 1 226 ? -11.883 20.562 7.832 1 98.75 226 VAL A C 1
ATOM 1815 O O . VAL A 1 226 ? -13.07 20.297 7.637 1 98.75 226 VAL A O 1
ATOM 1818 N N . ILE A 1 227 ? -11.086 21.047 6.91 1 98.5 227 ILE A N 1
ATOM 1819 C CA . ILE A 1 227 ? -11.539 21.141 5.527 1 98.5 227 ILE A CA 1
ATOM 1820 C C . ILE A 1 227 ? -10.562 20.391 4.617 1 98.5 227 ILE A C 1
ATOM 1822 O O . ILE A 1 227 ? -9.344 20.484 4.789 1 98.5 227 ILE A O 1
ATOM 1826 N N . GLY A 1 228 ? -11 19.531 3.744 1 98.38 228 GLY A N 1
ATOM 1827 C CA . GLY A 1 228 ? -10.227 18.719 2.814 1 98.38 228 GLY A CA 1
ATOM 1828 C C . GLY A 1 228 ? -11.086 17.922 1.853 1 98.38 228 GLY A C 1
ATOM 1829 O O . GLY A 1 228 ? -12.188 18.359 1.493 1 98.38 228 GLY A O 1
ATOM 1830 N N . SER A 1 229 ? -10.5 16.906 1.261 1 98.19 229 SER A N 1
ATOM 1831 C CA . SER A 1 229 ? -11.266 15.961 0.457 1 98.19 229 SER A CA 1
ATOM 1832 C C . SER A 1 229 ? -11.953 14.922 1.335 1 98.19 229 SER A C 1
ATOM 1834 O O . SER A 1 229 ? -11.297 14.039 1.892 1 98.19 229 SER A O 1
ATOM 1836 N N . LEU A 1 230 ? -13.258 15.055 1.417 1 98.25 230 LEU A N 1
ATOM 1837 C CA . LEU A 1 230 ? -14.031 14.281 2.379 1 98.25 230 LEU A CA 1
ATOM 1838 C C . LEU A 1 230 ? -14.328 12.883 1.847 1 98.25 230 LEU A C 1
ATOM 1840 O O . LEU A 1 230 ? -14.727 12.727 0.69 1 98.25 230 LEU A O 1
ATOM 1844 N N . GLN A 1 231 ? -14.031 11.836 2.637 1 97.5 231 GLN A N 1
ATOM 1845 C CA . GLN A 1 231 ? -14.398 10.445 2.381 1 97.5 231 GLN A CA 1
ATOM 1846 C C . GLN A 1 231 ? -15.555 10.016 3.279 1 97.5 231 GLN A C 1
ATOM 1848 O O . GLN A 1 231 ? -15.492 10.172 4.5 1 97.5 231 GLN A O 1
ATOM 1853 N N . VAL A 1 232 ? -16.578 9.484 2.68 1 97.5 232 VAL A N 1
ATOM 1854 C CA . VAL A 1 232 ? -17.766 9.055 3.408 1 97.5 232 VAL A CA 1
ATOM 1855 C C . VAL A 1 232 ? -18 7.559 3.188 1 97.5 232 VAL A C 1
ATOM 1857 O O . VAL A 1 232 ? -17.672 7.027 2.121 1 97.5 232 VAL A O 1
ATOM 1860 N N . ASN A 1 233 ? -18.438 6.828 4.199 1 96.69 233 ASN A N 1
ATOM 1861 C CA . ASN A 1 233 ? -18.844 5.426 4.141 1 96.69 233 ASN A CA 1
ATOM 1862 C C . ASN A 1 233 ? -17.672 4.527 3.727 1 96.69 233 ASN A C 1
ATOM 1864 O O . ASN A 1 233 ? -17.859 3.604 2.932 1 96.69 233 ASN A O 1
ATOM 1868 N N . ALA A 1 234 ? -16.5 4.883 4.141 1 96.25 234 ALA A N 1
ATOM 1869 C CA . ALA A 1 234 ? -15.352 4.02 3.902 1 96.25 234 ALA A CA 1
ATOM 1870 C C . ALA A 1 234 ? -15.352 2.828 4.855 1 96.25 234 ALA A C 1
ATOM 1872 O O . ALA A 1 234 ? -15.766 2.951 6.012 1 96.25 234 ALA A O 1
ATOM 1873 N N . HIS A 1 235 ? -14.836 1.663 4.406 1 96.12 235 HIS A N 1
ATOM 1874 C CA . HIS A 1 235 ? -14.852 0.435 5.195 1 96.12 235 HIS A CA 1
ATOM 1875 C C . HIS A 1 235 ? -13.438 -0.103 5.41 1 96.12 235 HIS A C 1
ATOM 1877 O O . HIS A 1 235 ? -12.586 0.01 4.527 1 96.12 235 HIS A O 1
ATOM 1883 N N . PRO A 1 236 ? -13.188 -0.724 6.609 1 95.19 236 PRO A N 1
ATOM 1884 C CA . PRO A 1 236 ? -11.906 -1.399 6.812 1 95.19 236 PRO A CA 1
ATOM 1885 C C . PRO A 1 236 ? -11.695 -2.566 5.848 1 95.19 236 PRO A C 1
ATOM 1887 O O . PRO A 1 236 ? -12.641 -3.291 5.535 1 95.19 236 PRO A O 1
ATOM 1890 N N . ARG A 1 237 ? -10.445 -2.672 5.375 1 92.31 237 ARG A N 1
ATOM 1891 C CA . ARG A 1 237 ? -10.117 -3.824 4.543 1 92.31 237 ARG A CA 1
ATOM 1892 C C . ARG A 1 237 ? -9.945 -5.078 5.391 1 92.31 237 ARG A C 1
ATOM 1894 O O . ARG A 1 237 ? -9.023 -5.16 6.211 1 92.31 237 ARG A O 1
ATOM 1901 N N . ARG A 1 238 ? -10.805 -6.055 5.16 1 88.75 238 ARG A N 1
ATOM 1902 C CA . ARG A 1 238 ? -10.828 -7.238 6.012 1 88.75 238 ARG A CA 1
ATOM 1903 C C . ARG A 1 238 ? -10.109 -8.406 5.344 1 88.75 238 ARG A C 1
ATOM 1905 O O . ARG A 1 238 ? -9.953 -9.477 5.945 1 88.75 238 ARG A O 1
ATOM 1912 N N . ASP A 1 239 ? -9.625 -8.195 4.117 1 86.44 239 ASP A N 1
ATOM 1913 C CA . ASP A 1 239 ? -8.812 -9.195 3.414 1 86.44 239 ASP A CA 1
ATOM 1914 C C . ASP A 1 239 ? -7.379 -9.203 3.936 1 86.44 239 ASP A C 1
ATOM 1916 O O . ASP A 1 239 ? -6.641 -8.234 3.746 1 86.44 239 ASP A O 1
ATOM 1920 N N . SER A 1 240 ? -6.984 -10.297 4.602 1 84.69 240 SER A N 1
ATOM 1921 C CA . SER A 1 240 ? -5.68 -10.398 5.25 1 84.69 240 SER A CA 1
ATOM 1922 C C . SER A 1 240 ? -4.547 -10.25 4.238 1 84.69 240 SER A C 1
ATOM 1924 O O . SER A 1 240 ? -3.396 -10.016 4.617 1 84.69 240 SER A O 1
ATOM 1926 N N . ASN A 1 241 ? -4.789 -10.375 3 1 85 241 ASN A N 1
ATOM 1927 C CA . ASN A 1 241 ? -3.76 -10.242 1.974 1 85 241 ASN A CA 1
ATOM 1928 C C . ASN A 1 241 ? -3.664 -8.805 1.459 1 85 241 ASN A C 1
ATOM 1930 O O . ASN A 1 241 ? -2.891 -8.523 0.543 1 85 241 ASN A O 1
ATOM 1934 N N . SER A 1 242 ? -4.445 -7.98 2.066 1 87.19 242 SER A N 1
ATOM 1935 C CA . SER A 1 242 ? -4.383 -6.562 1.723 1 87.19 242 SER A CA 1
ATOM 1936 C C . SER A 1 242 ? -3.27 -5.859 2.492 1 87.19 242 SER A C 1
ATOM 1938 O O . SER A 1 242 ? -3.07 -6.117 3.682 1 87.19 242 SER A O 1
ATOM 1940 N N . LYS A 1 243 ? -2.6 -4.93 1.797 1 83.31 243 LYS A N 1
ATOM 1941 C CA . LYS A 1 243 ? -1.594 -4.105 2.461 1 83.31 243 LYS A CA 1
ATOM 1942 C C . LYS A 1 243 ? -2.23 -3.209 3.52 1 83.31 243 LYS A C 1
ATOM 1944 O O . LYS A 1 243 ? -1.55 -2.742 4.434 1 83.31 243 LYS A O 1
ATOM 1949 N N . TRP A 1 244 ? -3.523 -2.943 3.342 1 86.94 244 TRP A N 1
ATOM 1950 C CA . TRP A 1 244 ? -4.258 -2.064 4.246 1 86.94 244 TRP A CA 1
ATOM 1951 C C . TRP A 1 244 ? -5.156 -2.871 5.18 1 86.94 244 TRP A C 1
ATOM 1953 O O . TRP A 1 244 ? -6.152 -2.355 5.688 1 86.94 244 TRP A O 1
ATOM 1963 N N . TYR A 1 245 ? -4.727 -4.129 5.438 1 88.75 245 TYR A N 1
ATOM 1964 C CA . TYR A 1 245 ? -5.535 -5.035 6.246 1 88.75 245 TYR A CA 1
ATOM 1965 C C . TYR A 1 245 ? -5.742 -4.473 7.648 1 88.75 245 TYR A C 1
ATOM 1967 O O . TYR A 1 245 ? -4.789 -4.043 8.297 1 88.75 245 TYR A O 1
ATOM 1975 N N . ILE A 1 246 ? -7.086 -4.5 8.055 1 90.44 246 ILE A N 1
ATOM 1976 C CA . ILE A 1 246 ? -7.461 -4.125 9.414 1 90.44 246 ILE A CA 1
ATOM 1977 C C . ILE A 1 246 ? -8.359 -5.199 10.016 1 90.44 246 ILE A C 1
ATOM 1979 O O . ILE A 1 246 ? -9.539 -5.289 9.688 1 90.44 246 ILE A O 1
ATOM 1983 N N . PRO A 1 247 ? -7.805 -6.016 10.977 1 85.88 247 PRO A N 1
ATOM 1984 C CA . PRO A 1 247 ? -8.656 -7.012 11.625 1 85.88 247 PRO A CA 1
ATOM 1985 C C . PRO A 1 247 ? -9.672 -6.387 12.586 1 85.88 247 PRO A C 1
ATOM 1987 O O . PRO A 1 247 ? -9.523 -5.227 12.977 1 85.88 247 PRO A O 1
ATOM 1990 N N . THR A 1 248 ? -10.695 -7.129 12.969 1 87.31 248 THR A N 1
ATOM 1991 C CA . THR A 1 248 ? -11.75 -6.641 13.844 1 87.31 248 THR A CA 1
ATOM 1992 C C . THR A 1 248 ? -11.211 -6.34 15.234 1 87.31 248 THR A C 1
ATOM 1994 O O . THR A 1 248 ? -11.781 -5.539 15.977 1 87.31 248 THR A O 1
ATOM 1997 N N . SER A 1 249 ? -10.07 -6.957 15.602 1 85 249 SER A N 1
ATOM 1998 C CA . SER A 1 249 ? -9.461 -6.715 16.906 1 85 249 SER A CA 1
ATOM 1999 C C . SER A 1 249 ? -8.898 -5.301 17 1 85 249 SER A C 1
ATOM 2001 O O . SER A 1 249 ? -8.828 -4.723 18.078 1 85 249 SER A O 1
ATOM 2003 N N . ILE A 1 250 ? -8.539 -4.758 15.867 1 87.38 250 ILE A N 1
ATOM 2004 C CA . ILE A 1 250 ? -7.961 -3.416 15.82 1 87.38 250 ILE A CA 1
ATOM 2005 C C . ILE A 1 250 ? -9.07 -2.385 15.641 1 87.38 250 ILE A C 1
ATOM 2007 O O . ILE A 1 250 ? -9.078 -1.346 16.312 1 87.38 250 ILE A O 1
ATOM 2011 N N . PHE A 1 251 ? -9.969 -2.727 14.766 1 93.12 251 PHE A N 1
ATOM 2012 C CA . PHE A 1 251 ? -11.141 -1.883 14.547 1 93.12 251 PHE A CA 1
ATOM 2013 C C . PHE A 1 251 ? -12.398 -2.732 14.375 1 93.12 251 PHE A C 1
ATOM 2015 O O . PHE A 1 251 ? -12.672 -3.23 13.281 1 93.12 251 PHE A O 1
ATOM 2022 N N . PRO A 1 252 ? -13.188 -2.785 15.367 1 90.38 252 PRO A N 1
ATOM 2023 C CA . PRO A 1 252 ? -14.328 -3.711 15.344 1 90.38 252 PRO A CA 1
ATOM 2024 C C . PRO A 1 252 ? -15.469 -3.223 14.453 1 90.38 252 PRO A C 1
ATOM 2026 O O . PRO A 1 252 ? -16.312 -4.016 14.031 1 90.38 252 PRO A O 1
ATOM 2029 N N . GLY A 1 253 ? -15.5 -1.959 14.156 1 91.88 253 GLY A N 1
ATOM 2030 C CA . GLY A 1 253 ? -16.578 -1.417 13.344 1 91.88 253 GLY A CA 1
ATOM 2031 C C . GLY A 1 253 ? -16.453 -1.792 11.875 1 91.88 253 GLY A C 1
ATOM 2032 O O . GLY A 1 253 ? -15.414 -2.262 11.438 1 91.88 253 GLY A O 1
ATOM 2033 N N . ASN A 1 254 ? -17.562 -1.595 11.117 1 94.5 254 ASN A N 1
ATOM 2034 C CA . ASN A 1 254 ? -17.594 -1.953 9.703 1 94.5 254 ASN A CA 1
ATOM 2035 C C . ASN A 1 254 ? -17.484 -0.721 8.812 1 94.5 254 ASN A C 1
ATOM 2037 O O . ASN A 1 254 ? -17.375 -0.842 7.59 1 94.5 254 ASN A O 1
ATOM 2041 N N . THR A 1 255 ? -17.609 0.401 9.391 1 97.31 255 THR A N 1
ATOM 2042 C CA . THR A 1 255 ? -17.516 1.658 8.656 1 97.31 255 THR A CA 1
ATOM 2043 C C . THR A 1 255 ? -16.672 2.668 9.414 1 97.31 255 THR A C 1
ATOM 2045 O O . THR A 1 255 ? -16.844 2.854 10.625 1 97.31 255 THR A O 1
ATOM 2048 N N . TYR A 1 256 ? -15.75 3.207 8.727 1 97.81 256 TYR A N 1
ATOM 2049 C CA . TYR A 1 256 ? -14.992 4.293 9.344 1 97.81 256 TYR A CA 1
ATOM 2050 C C . TYR A 1 256 ? -15.867 5.531 9.523 1 97.81 256 TYR A C 1
ATOM 2052 O O . TYR A 1 256 ? -16.812 5.746 8.773 1 97.81 256 TYR A O 1
ATOM 2060 N N . PRO A 1 257 ? -15.523 6.352 10.539 1 98.06 257 PRO A N 1
ATOM 2061 C CA . PRO A 1 257 ? -16.109 7.691 10.5 1 98.06 257 PRO A CA 1
ATOM 2062 C C . PRO A 1 257 ? -15.695 8.484 9.266 1 98.06 257 PRO A C 1
ATOM 2064 O O . PRO A 1 257 ? -14.711 8.141 8.609 1 98.06 257 PRO A O 1
ATOM 2067 N N . ASN A 1 258 ? -16.5 9.523 8.945 1 98.38 258 ASN A N 1
ATOM 2068 C CA . ASN A 1 258 ? -16.062 10.438 7.898 1 98.38 258 ASN A CA 1
ATOM 2069 C C . ASN A 1 258 ? -14.672 11.008 8.203 1 98.38 258 ASN A C 1
ATOM 2071 O O . ASN A 1 258 ? -14.352 11.281 9.359 1 98.38 258 ASN A O 1
ATOM 2075 N N . TYR A 1 259 ? -13.945 11.109 7.207 1 98.56 259 TYR A N 1
ATOM 2076 C CA . TYR A 1 259 ? -12.609 11.688 7.355 1 98.56 259 TYR A CA 1
ATOM 2077 C C . TYR A 1 259 ? -12.195 12.43 6.09 1 98.56 259 TYR A C 1
ATOM 2079 O O . TYR A 1 259 ? -12.844 12.305 5.051 1 98.56 259 TYR A O 1
ATOM 2087 N N . THR A 1 260 ? -11.156 13.234 6.164 1 98.44 260 THR A N 1
ATOM 2088 C CA . THR A 1 260 ? -10.539 13.836 4.988 1 98.44 260 THR A CA 1
ATOM 2089 C C . THR A 1 260 ? -9.289 13.062 4.578 1 98.44 260 THR A C 1
ATOM 2091 O O . THR A 1 260 ? -8.531 12.586 5.43 1 98.44 260 THR A O 1
ATOM 2094 N N . THR A 1 261 ? -9.07 13.023 3.287 1 97.25 261 THR A N 1
ATOM 2095 C CA . THR A 1 261 ? -7.941 12.242 2.795 1 97.25 261 THR A CA 1
ATOM 2096 C C . THR A 1 261 ? -6.621 12.805 3.311 1 97.25 261 THR A C 1
ATOM 2098 O O . THR A 1 261 ? -6.504 14.016 3.543 1 97.25 261 THR A O 1
ATOM 2101 N N . GLY A 1 262 ? -5.652 11.977 3.381 1 96.62 262 GLY A N 1
ATOM 2102 C CA . GLY A 1 262 ? -4.441 12.188 4.156 1 96.62 262 GLY A CA 1
ATOM 2103 C C . GLY A 1 262 ? -3.475 13.156 3.508 1 96.62 262 GLY A C 1
ATOM 2104 O O . GLY A 1 262 ? -2.773 13.898 4.199 1 96.62 262 GLY A O 1
ATOM 2105 N N . PRO A 1 263 ? -3.373 13.219 2.205 1 97.06 263 PRO A N 1
ATOM 2106 C CA . PRO A 1 263 ? -2.289 13.969 1.567 1 97.06 263 PRO A CA 1
ATOM 2107 C C . PRO A 1 263 ? -2.291 15.453 1.947 1 97.06 263 PRO A C 1
ATOM 2109 O O . PRO A 1 263 ? -1.226 16.047 2.127 1 97.06 263 PRO A O 1
ATOM 2112 N N . ALA A 1 264 ? -3.51 15.992 2.066 1 98.56 264 ALA A N 1
ATOM 2113 C CA . ALA A 1 264 ? -3.582 17.375 2.504 1 98.56 264 ALA A CA 1
ATOM 2114 C C . ALA A 1 264 ? -4.949 17.703 3.1 1 98.56 264 ALA A C 1
ATOM 2116 O O . ALA A 1 264 ? -5.98 17.281 2.564 1 98.56 264 ALA A O 1
ATOM 2117 N N . TYR A 1 265 ? -4.934 18.391 4.18 1 98.81 265 TYR A N 1
ATOM 2118 C CA . TYR A 1 265 ? -6.129 18.984 4.781 1 98.81 265 TYR A CA 1
ATOM 2119 C C . TYR A 1 265 ? -5.77 20.188 5.641 1 98.81 265 TYR A C 1
ATOM 2121 O O . TYR A 1 265 ? -4.645 20.297 6.129 1 98.81 265 TYR A O 1
ATOM 2129 N N . ALA A 1 266 ? -6.695 21.109 5.777 1 98.88 266 ALA A N 1
ATOM 2130 C CA . ALA A 1 266 ? -6.527 22.297 6.609 1 98.88 266 ALA A CA 1
ATOM 2131 C C . ALA A 1 266 ? -7.516 22.297 7.77 1 98.88 266 ALA A C 1
ATOM 2133 O O . ALA A 1 266 ? -8.531 21.594 7.727 1 98.88 266 ALA A O 1
ATOM 2134 N N . MET A 1 267 ? -7.164 23.062 8.789 1 98.81 267 MET A N 1
ATOM 2135 C CA . MET A 1 267 ? -8.031 23.125 9.961 1 98.81 267 MET A CA 1
ATOM 2136 C C . MET A 1 267 ? -7.84 24.453 10.688 1 98.81 267 MET A C 1
ATOM 2138 O O . MET A 1 267 ? -6.859 25.172 10.453 1 98.81 267 MET A O 1
ATOM 2142 N N . THR A 1 268 ? -8.797 24.781 11.508 1 98.25 268 THR A N 1
ATOM 2143 C CA . THR A 1 268 ? -8.617 25.938 12.383 1 98.25 268 THR A CA 1
ATOM 2144 C C . THR A 1 268 ? -7.641 25.609 13.508 1 98.25 268 THR A C 1
ATOM 2146 O O . THR A 1 268 ? -7.445 24.453 13.859 1 98.25 268 THR A O 1
ATOM 2149 N N . GLY A 1 269 ? -7.004 26.688 14.031 1 97.06 269 GLY A N 1
ATOM 2150 C CA . GLY A 1 269 ? -6.125 26.5 15.172 1 97.06 269 GLY A CA 1
ATOM 2151 C C . GLY A 1 269 ? -6.797 25.781 16.328 1 97.06 269 GLY A C 1
ATOM 2152 O O . GLY A 1 269 ? -6.207 24.906 16.953 1 97.06 269 GLY A O 1
ATOM 2153 N N . ILE A 1 270 ? -8.016 26.125 16.609 1 96.75 270 ILE A N 1
ATOM 2154 C CA . ILE A 1 270 ? -8.781 25.516 17.688 1 96.75 270 ILE A CA 1
ATOM 2155 C C . ILE A 1 270 ? -8.992 24.031 17.422 1 96.75 270 ILE A C 1
ATOM 2157 O O . ILE A 1 270 ? -8.883 23.203 18.328 1 96.75 270 ILE A O 1
ATOM 2161 N N . ALA A 1 271 ? -9.281 23.703 16.203 1 98.38 271 ALA A N 1
ATOM 2162 C CA . ALA A 1 271 ? -9.445 22.297 15.836 1 98.38 271 ALA A CA 1
ATOM 2163 C C . ALA A 1 271 ? -8.156 21.516 16.078 1 98.38 271 ALA A C 1
ATOM 2165 O O . ALA A 1 271 ? -8.195 20.391 16.562 1 98.38 271 ALA A O 1
ATOM 2166 N N . ALA A 1 272 ? -7.055 22.094 15.688 1 98.56 272 ALA A N 1
ATOM 2167 C CA . ALA A 1 272 ? -5.77 21.438 15.891 1 98.56 272 ALA A CA 1
ATOM 2168 C C . ALA A 1 272 ? -5.543 21.109 17.359 1 98.56 272 ALA A C 1
ATOM 2170 O O . ALA A 1 272 ? -5.086 20.016 17.703 1 98.56 272 ALA A O 1
ATOM 2171 N N . SER A 1 273 ? -5.844 22.031 18.203 1 97.25 273 SER A N 1
ATOM 2172 C CA . SER A 1 273 ? -5.684 21.828 19.641 1 97.25 273 SER A CA 1
ATOM 2173 C C . SER A 1 273 ? -6.598 20.719 20.141 1 97.25 273 SER A C 1
ATOM 2175 O O . SER A 1 273 ? -6.176 19.875 20.938 1 97.25 273 SER A O 1
ATOM 2177 N N . LEU A 1 274 ? -7.824 20.734 19.688 1 97.88 274 LEU A N 1
ATOM 2178 C CA . LEU A 1 274 ? -8.781 19.719 20.094 1 97.88 274 LEU A CA 1
ATOM 2179 C C . LEU A 1 274 ? -8.352 18.344 19.594 1 97.88 274 LEU A C 1
ATOM 2181 O O . LEU A 1 274 ? -8.469 17.344 20.312 1 97.88 274 LEU A O 1
ATOM 2185 N N . LEU A 1 275 ? -7.887 18.281 18.391 1 98.69 275 LEU A N 1
ATOM 2186 C CA . LEU A 1 275 ? -7.438 17.016 17.828 1 98.69 275 LEU A CA 1
ATOM 2187 C C . LEU A 1 275 ? -6.223 16.484 18.578 1 98.69 275 LEU A C 1
ATOM 2189 O O . LEU A 1 275 ? -6.066 15.273 18.719 1 98.69 275 LEU A O 1
ATOM 2193 N N . TYR A 1 276 ? -5.355 17.359 19 1 98.56 276 TYR A N 1
ATOM 2194 C CA . TYR A 1 276 ? -4.227 16.922 19.812 1 98.56 276 TYR A CA 1
ATOM 2195 C C . TYR A 1 276 ? -4.711 16.234 21.094 1 98.56 276 TYR A C 1
ATOM 2197 O O . TYR A 1 276 ? -4.297 15.117 21.391 1 98.56 276 TYR A O 1
ATOM 2205 N N . GLU A 1 277 ? -5.594 16.875 21.781 1 97.81 277 GLU A N 1
ATOM 2206 C CA . GLU A 1 277 ? -6.129 16.328 23.016 1 97.81 277 GLU A CA 1
ATOM 2207 C C . GLU A 1 277 ? -6.824 14.984 22.766 1 97.81 277 GLU A C 1
ATOM 2209 O O . GLU A 1 277 ? -6.66 14.039 23.547 1 97.81 277 GLU A O 1
ATOM 2214 N N . ALA A 1 278 ? -7.613 14.953 21.703 1 98.44 278 ALA A N 1
ATOM 2215 C CA . ALA A 1 278 ? -8.289 13.703 21.359 1 98.44 278 ALA A CA 1
ATOM 2216 C C . ALA A 1 278 ? -7.285 12.594 21.062 1 98.44 278 ALA A C 1
ATOM 2218 O O . ALA A 1 278 ? -7.492 11.438 21.438 1 98.44 278 ALA A O 1
ATOM 2219 N N . SER A 1 279 ? -6.16 12.906 20.359 1 98.25 279 SER A N 1
ATOM 2220 C CA . SER A 1 279 ? -5.164 11.914 19.969 1 98.25 279 SER A CA 1
ATOM 2221 C C . SER A 1 279 ? -4.512 11.266 21.188 1 98.25 279 SER A C 1
ATOM 2223 O O . SER A 1 279 ? -4.027 10.141 21.109 1 98.25 279 SER A O 1
ATOM 2225 N N . LEU A 1 280 ? -4.535 11.977 22.297 1 97.38 280 LEU A N 1
ATOM 2226 C CA . LEU A 1 280 ? -3.98 11.438 23.531 1 97.38 280 LEU A CA 1
ATOM 2227 C C . LEU A 1 280 ? -4.914 10.398 24.141 1 97.38 280 LEU A C 1
ATOM 2229 O O . LEU A 1 280 ? -4.488 9.57 24.953 1 97.38 280 LEU A O 1
ATOM 2233 N N . ARG A 1 281 ? -6.156 10.383 23.734 1 97.25 281 ARG A N 1
ATOM 2234 C CA . ARG A 1 281 ? -7.184 9.633 24.453 1 97.25 281 ARG A CA 1
ATOM 2235 C C . ARG A 1 281 ? -7.816 8.578 23.547 1 97.25 281 ARG A C 1
ATOM 2237 O O . ARG A 1 281 ? -8.609 7.758 24 1 97.25 281 ARG A O 1
ATOM 2244 N N . VAL A 1 282 ? -7.531 8.648 22.266 1 96.62 282 VAL A N 1
ATOM 2245 C CA . VAL A 1 282 ? -7.941 7.656 21.281 1 96.62 282 VAL A CA 1
ATOM 2246 C C . VAL A 1 282 ? -6.758 6.762 20.922 1 96.62 282 VAL A C 1
ATOM 2248 O O . VAL A 1 282 ? -5.684 7.254 20.578 1 96.62 282 VAL A O 1
ATOM 2251 N N . PRO A 1 283 ? -6.953 5.434 21.031 1 94.75 283 PRO A N 1
ATOM 2252 C CA . PRO A 1 283 ? -5.844 4.559 20.641 1 94.75 283 PRO A CA 1
ATOM 2253 C C . PRO A 1 283 ? -5.344 4.836 19.234 1 94.75 283 PRO A C 1
ATOM 2255 O O . PRO A 1 283 ? -6.141 5.094 18.328 1 94.75 283 PRO A O 1
ATOM 2258 N N . ILE A 1 284 ? -4.07 4.773 19.078 1 94.62 284 ILE A N 1
ATOM 2259 C CA . ILE A 1 284 ? -3.426 5.102 17.812 1 94.62 284 ILE A CA 1
ATOM 2260 C C . ILE A 1 284 ? -3.924 4.16 16.719 1 94.62 284 ILE A C 1
ATOM 2262 O O . ILE A 1 284 ? -4.121 2.967 16.953 1 94.62 284 ILE A O 1
ATOM 2266 N N . PHE A 1 285 ? -4.199 4.652 15.555 1 94.56 285 PHE A N 1
ATOM 2267 C CA . PHE A 1 285 ? -4.566 3.947 14.328 1 94.56 285 PHE A CA 1
ATOM 2268 C C . PHE A 1 285 ? -3.602 4.289 13.203 1 94.56 285 PHE A C 1
ATOM 2270 O O . PHE A 1 285 ? -3.311 5.465 12.961 1 94.56 285 PHE A O 1
ATOM 2277 N N . TRP A 1 286 ? -3.084 3.27 12.477 1 90.69 286 TRP A N 1
ATOM 2278 C CA . TRP A 1 286 ? -1.922 3.488 11.625 1 90.69 286 TRP A CA 1
ATOM 2279 C C . TRP A 1 286 ? -2.316 4.207 10.344 1 90.69 286 TRP A C 1
ATOM 2281 O O . TRP A 1 286 ? -1.471 4.797 9.664 1 90.69 286 TRP A O 1
ATOM 2291 N N . LEU A 1 287 ? -3.547 4.066 9.93 1 94.94 287 LEU A N 1
ATOM 2292 C CA . LEU A 1 287 ? -4.012 4.902 8.828 1 94.94 287 LEU A CA 1
ATOM 2293 C C . LEU A 1 287 ? -4.254 6.332 9.297 1 94.94 287 LEU A C 1
ATOM 2295 O O . LEU A 1 287 ? -5.277 6.617 9.922 1 94.94 287 LEU A O 1
ATOM 2299 N N . GLU A 1 288 ? -3.332 7.16 8.977 1 96.75 288 GLU A N 1
ATOM 2300 C CA . GLU A 1 288 ? -3.176 8.484 9.57 1 96.75 288 GLU A CA 1
ATOM 2301 C C . GLU A 1 288 ? -4.441 9.32 9.406 1 96.75 288 GLU A C 1
ATOM 2303 O O . GLU A 1 288 ? -4.879 9.992 10.344 1 96.75 288 GLU A O 1
ATOM 2308 N N . ASP A 1 289 ? -5.047 9.367 8.172 1 97.5 289 ASP A N 1
ATOM 2309 C CA . ASP A 1 289 ? -6.211 10.203 7.895 1 97.5 289 ASP A CA 1
ATOM 2310 C C . ASP A 1 289 ? -7.43 9.719 8.672 1 97.5 289 ASP A C 1
ATOM 2312 O O . ASP A 1 289 ? -8.156 10.523 9.266 1 97.5 289 ASP A O 1
ATOM 2316 N N . ILE A 1 290 ? -7.555 8.422 8.773 1 97.88 290 ILE A N 1
ATOM 2317 C CA . ILE A 1 290 ? -8.648 7.844 9.547 1 97.88 290 ILE A CA 1
ATOM 2318 C C . ILE A 1 290 ? -8.445 8.133 11.031 1 97.88 290 ILE A C 1
ATOM 2320 O O . ILE A 1 290 ? -9.398 8.422 11.758 1 97.88 290 ILE A O 1
ATOM 2324 N N . TYR A 1 291 ? -7.211 8.086 11.477 1 98.25 291 TYR A N 1
ATOM 2325 C CA . TYR A 1 291 ? -6.91 8.328 12.883 1 98.25 291 TYR A CA 1
ATOM 2326 C C . TYR A 1 291 ? -7.195 9.781 13.258 1 98.25 291 TYR A C 1
ATOM 2328 O O . TYR A 1 291 ? -7.996 10.047 14.156 1 98.25 291 TYR A O 1
ATOM 2336 N N . ILE A 1 292 ? -6.668 10.734 12.516 1 98.81 292 ILE A N 1
ATOM 2337 C CA . ILE A 1 292 ? -6.656 12.141 12.906 1 98.81 292 ILE A CA 1
ATOM 2338 C C . ILE A 1 292 ? -8 12.781 12.57 1 98.81 292 ILE A C 1
ATOM 2340 O O . ILE A 1 292 ? -8.711 13.25 13.461 1 98.81 292 ILE A O 1
ATOM 2344 N N . THR A 1 293 ? -8.359 12.656 11.305 1 98.81 293 THR A N 1
ATOM 2345 C CA . THR A 1 293 ? -9.523 13.43 10.875 1 98.81 293 THR A CA 1
ATOM 2346 C C . THR A 1 293 ? -10.781 12.562 10.906 1 98.81 293 THR A C 1
ATOM 2348 O O . THR A 1 293 ? -11.883 13.062 10.68 1 98.81 293 THR A O 1
ATOM 2351 N N . GLY A 1 294 ? -10.633 11.328 11.203 1 98.69 294 GLY A N 1
ATOM 2352 C CA . GLY A 1 294 ? -11.773 10.461 11.406 1 98.69 294 GLY A CA 1
ATOM 2353 C C . GLY A 1 294 ? -12.07 10.195 12.875 1 98.69 294 GLY A C 1
ATOM 2354 O O . GLY A 1 294 ? -12.898 10.883 13.477 1 98.69 294 GLY A O 1
ATOM 2355 N N . LEU A 1 295 ? -11.281 9.359 13.523 1 98.38 295 LEU A N 1
ATOM 2356 C CA . LEU A 1 295 ? -11.516 8.891 14.883 1 98.38 295 LEU A CA 1
ATOM 2357 C C . LEU A 1 295 ? -11.359 10.023 15.891 1 98.38 295 LEU A C 1
ATOM 2359 O O . LEU A 1 295 ? -12.242 10.242 16.734 1 98.38 295 LEU A O 1
ATOM 2363 N N . CYS A 1 296 ? -10.297 10.75 15.82 1 98.62 296 CYS A N 1
ATOM 2364 C CA . CYS A 1 296 ? -10.055 11.844 16.75 1 98.62 296 CYS A CA 1
ATOM 2365 C C . CYS A 1 296 ? -11.047 12.977 16.531 1 98.62 296 CYS A C 1
ATOM 2367 O O . CYS A 1 296 ? -11.57 13.555 17.484 1 98.62 296 CYS A O 1
ATOM 2369 N N . ALA A 1 297 ? -11.273 13.289 15.25 1 98.81 297 ALA A N 1
ATOM 2370 C CA . ALA A 1 297 ? -12.227 14.359 14.953 1 98.81 297 ALA A CA 1
ATOM 2371 C C . ALA A 1 297 ? -13.617 14.023 15.469 1 98.81 297 ALA A C 1
ATOM 2373 O O . ALA A 1 297 ? -14.297 14.875 16.047 1 98.81 297 ALA A O 1
ATOM 2374 N N . LYS A 1 298 ? -14.031 12.805 15.258 1 97.94 298 LYS A N 1
ATOM 2375 C CA . LYS A 1 298 ? -15.328 12.367 15.766 1 97.94 298 LYS A CA 1
ATOM 2376 C C . LYS A 1 298 ? -15.383 12.477 17.281 1 97.94 298 LYS A C 1
ATOM 2378 O O . LYS A 1 298 ? -16.375 12.977 17.844 1 97.94 298 LYS A O 1
ATOM 2383 N N . THR A 1 299 ? -14.383 12.039 17.938 1 97.81 299 THR A N 1
ATOM 2384 C CA . THR A 1 299 ? -14.305 12.055 19.391 1 97.81 299 THR A CA 1
ATOM 2385 C C . THR A 1 299 ? -14.398 13.484 19.922 1 97.81 299 THR A C 1
ATOM 2387 O O . THR A 1 299 ? -15.07 13.734 20.938 1 97.81 299 THR A O 1
ATOM 2390 N N . ALA A 1 300 ? -13.805 14.453 19.266 1 97.88 300 ALA A N 1
ATOM 2391 C CA . ALA A 1 300 ? -13.727 15.844 19.719 1 97.88 300 ALA A CA 1
ATOM 2392 C C . ALA A 1 300 ? -14.859 16.672 19.125 1 97.88 300 ALA A C 1
ATOM 2394 O O . ALA A 1 300 ? -14.93 17.891 19.344 1 97.88 300 ALA A O 1
ATOM 2395 N N . SER A 1 301 ? -15.695 16.078 18.266 1 97.25 301 SER A N 1
ATOM 2396 C CA . SER A 1 301 ? -16.812 16.75 17.609 1 97.25 301 SER A CA 1
ATOM 2397 C C . SER A 1 301 ? -16.328 17.906 16.734 1 97.25 301 SER A C 1
ATOM 2399 O O . SER A 1 301 ? -16.906 19 16.766 1 97.25 301 SER A O 1
ATOM 2401 N N . VAL A 1 302 ? -15.227 17.672 16.109 1 98.19 302 VAL A N 1
ATOM 2402 C CA . VAL A 1 302 ? -14.719 18.625 15.117 1 98.19 302 VAL A CA 1
ATOM 2403 C C . VAL A 1 302 ? -15.43 18.406 13.781 1 98.19 302 VAL A C 1
ATOM 2405 O O . VAL A 1 302 ? -15.484 17.281 13.273 1 98.19 302 VAL A O 1
ATOM 2408 N N . GLN A 1 303 ? -15.922 19.453 13.242 1 97.88 303 GLN A N 1
ATOM 2409 C CA . GLN A 1 303 ? -16.703 19.344 12.016 1 97.88 303 GLN A CA 1
ATOM 2410 C C . GLN A 1 303 ? -15.781 19.219 10.797 1 97.88 303 GLN A C 1
ATOM 2412 O O . GLN A 1 303 ? -14.742 19.875 10.727 1 97.88 303 GLN A O 1
ATOM 2417 N N . LEU A 1 304 ? -16.219 18.344 9.828 1 98.5 304 LEU A N 1
ATOM 2418 C CA . LEU A 1 304 ? -15.477 18.172 8.578 1 98.5 304 LEU A CA 1
ATOM 2419 C C . LEU A 1 304 ? -16.219 18.828 7.418 1 98.5 304 LEU A C 1
ATOM 2421 O O . LEU A 1 304 ? -17.453 18.766 7.34 1 98.5 304 LEU A O 1
ATOM 2425 N N . TYR A 1 305 ? -15.453 19.484 6.602 1 97.56 305 TYR A N 1
ATOM 2426 C CA . TYR A 1 305 ? -16.031 20.094 5.41 1 97.56 305 TYR A CA 1
ATOM 2427 C C . TYR A 1 305 ? -15.32 19.609 4.148 1 97.56 305 TYR A C 1
ATOM 2429 O O . TYR A 1 305 ? -14.094 19.469 4.145 1 97.56 305 TYR A O 1
ATOM 2437 N N . ASP A 1 306 ? -16.109 19.328 3.111 1 96.19 306 ASP A N 1
ATOM 2438 C CA . ASP A 1 306 ? -15.578 19.125 1.765 1 96.19 306 ASP A CA 1
ATOM 2439 C C . ASP A 1 306 ? -15.578 20.422 0.965 1 96.19 306 ASP A C 1
ATOM 2441 O O . ASP A 1 306 ? -16.641 20.891 0.529 1 96.19 306 ASP A O 1
ATOM 2445 N N . SER A 1 307 ? -14.539 21.016 0.71 1 89.31 307 SER A N 1
ATOM 2446 C CA . SER A 1 307 ? -14.508 22.266 -0.024 1 89.31 307 SER A CA 1
ATOM 2447 C C . SER A 1 307 ? -14.68 22.047 -1.521 1 89.31 307 SER A C 1
ATOM 2449 O O . SER A 1 307 ? -15.047 22.969 -2.256 1 89.31 307 SER A O 1
ATOM 2451 N N . GLY A 1 308 ? -14.336 20.859 -1.975 1 94.75 308 GLY A N 1
ATOM 2452 C CA . GLY A 1 308 ? -14.359 20.562 -3.4 1 94.75 308 GLY A CA 1
ATOM 2453 C C . GLY A 1 308 ? -13.102 21.016 -4.117 1 94.75 308 GLY A C 1
ATOM 2454 O O . GLY A 1 308 ? -12.914 20.719 -5.297 1 94.75 308 GLY A O 1
ATOM 2455 N N . TYR A 1 309 ? -12.273 21.719 -3.379 1 97 309 TYR A N 1
ATOM 2456 C CA . TYR A 1 309 ? -11.086 22.281 -4.012 1 97 309 TYR A CA 1
ATOM 2457 C C . TYR A 1 309 ? -9.852 21.453 -3.713 1 97 309 TYR A C 1
ATOM 2459 O O . TYR A 1 309 ? -8.789 21.656 -4.312 1 97 309 TYR A O 1
ATOM 2467 N N . PHE A 1 310 ? -9.945 20.516 -2.742 1 98 310 PHE A N 1
ATOM 2468 C CA . PHE A 1 310 ? -8.883 19.578 -2.432 1 98 310 PHE A CA 1
ATOM 2469 C C . PHE A 1 310 ? -9.016 18.312 -3.268 1 98 310 PHE A C 1
ATOM 2471 O O . PHE A 1 310 ? -10.125 17.859 -3.547 1 98 310 PHE A O 1
ATOM 2478 N N . THR A 1 311 ? -7.895 17.812 -3.672 1 96.69 311 THR A N 1
ATOM 2479 C CA . THR A 1 311 ? -7.918 16.5 -4.301 1 96.69 311 THR A CA 1
ATOM 2480 C C . THR A 1 311 ? -6.703 15.672 -3.887 1 96.69 311 THR A C 1
ATOM 2482 O O . THR A 1 311 ? -5.664 16.234 -3.52 1 96.69 311 THR A O 1
ATOM 2485 N N . PHE A 1 312 ? -6.887 14.375 -3.82 1 94.5 312 PHE A N 1
ATOM 2486 C CA . PHE A 1 312 ? -5.781 13.453 -3.57 1 94.5 312 PHE A CA 1
ATOM 2487 C C . PHE A 1 312 ? -5.273 12.852 -4.875 1 94.5 312 PHE A C 1
ATOM 2489 O O . PHE A 1 312 ? -4.383 12 -4.867 1 94.5 312 PHE A O 1
ATOM 2496 N N . GLU A 1 313 ? -5.805 13.312 -5.953 1 94.31 313 GLU A N 1
ATOM 2497 C CA . GLU A 1 313 ? -5.398 12.859 -7.281 1 94.31 313 GLU A CA 1
ATOM 2498 C C . GLU A 1 313 ? -4.328 13.773 -7.871 1 94.31 313 GLU A C 1
ATOM 2500 O O . GLU A 1 313 ? -4.125 14.891 -7.395 1 94.31 313 GLU A O 1
ATOM 2505 N N . LYS A 1 314 ? -3.674 13.211 -8.898 1 95.5 314 LYS A N 1
ATOM 2506 C CA . LYS A 1 314 ? -2.709 14.031 -9.633 1 95.5 314 LYS A CA 1
ATOM 2507 C C . LYS A 1 314 ? -3.4 14.891 -10.68 1 95.5 314 LYS A C 1
ATOM 2509 O O . LYS A 1 314 ? -3.998 14.367 -11.625 1 95.5 314 LYS A O 1
ATOM 2514 N N . ARG A 1 315 ? -3.33 16.188 -10.562 1 96.25 315 ARG A N 1
ATOM 2515 C CA . ARG A 1 315 ? -3.791 17.094 -11.609 1 96.25 315 ARG A CA 1
ATOM 2516 C C . ARG A 1 315 ? -2.74 17.266 -12.703 1 96.25 315 ARG A C 1
ATOM 2518 O O . ARG A 1 315 ? -1.569 16.938 -12.492 1 96.25 315 ARG A O 1
ATOM 2525 N N . ALA A 1 316 ? -3.23 17.75 -13.781 1 96.69 316 ALA A N 1
ATOM 2526 C CA . ALA A 1 316 ? -2.291 18.047 -14.859 1 96.69 316 ALA A CA 1
ATOM 2527 C C . ALA A 1 316 ? -1.156 18.938 -14.367 1 96.69 316 ALA A C 1
ATOM 2529 O O . ALA A 1 316 ? -1.376 19.844 -13.562 1 96.69 316 ALA A O 1
ATOM 2530 N N . VAL A 1 317 ? 0.023 18.656 -14.938 1 97.62 317 VAL A N 1
ATOM 2531 C CA . VAL A 1 317 ? 1.211 19.391 -14.531 1 97.62 317 VAL A CA 1
ATOM 2532 C C . VAL A 1 317 ? 1.23 20.75 -15.219 1 97.62 317 VAL A C 1
ATOM 2534 O O . VAL A 1 317 ? 1.982 20.969 -16.172 1 97.62 317 VAL A O 1
ATOM 2537 N N . SER A 1 318 ? 0.433 21.656 -14.664 1 97.56 318 SER A N 1
ATOM 2538 C CA . SER A 1 318 ? 0.293 23 -15.234 1 97.56 318 SER A CA 1
ATOM 2539 C C . SER A 1 318 ? -0.194 24 -14.188 1 97.56 318 SER A C 1
ATOM 2541 O O . SER A 1 318 ? -0.95 23.641 -13.281 1 97.56 318 SER A O 1
ATOM 2543 N N . GLY A 1 319 ? 0.25 25.266 -14.344 1 97.38 319 GLY A N 1
ATOM 2544 C CA . GLY A 1 319 ? -0.265 26.328 -13.484 1 97.38 319 GLY A CA 1
ATOM 2545 C C . GLY A 1 319 ? -1.766 26.516 -13.609 1 97.38 319 GLY A C 1
ATOM 2546 O O . GLY A 1 319 ? -2.436 26.844 -12.633 1 97.38 319 GLY A O 1
ATOM 2547 N N . CYS A 1 320 ? -2.271 26.281 -14.797 1 97.44 320 CYS A N 1
ATOM 2548 C CA . CYS A 1 320 ? -3.695 26.469 -15.062 1 97.44 320 CYS A CA 1
ATOM 2549 C C . CYS A 1 320 ? -4.531 25.5 -14.227 1 97.44 320 CYS A C 1
ATOM 2551 O O . CYS A 1 320 ? -5.645 25.844 -13.812 1 97.44 320 CYS A O 1
ATOM 2553 N N . SER A 1 321 ? -4.016 24.375 -13.891 1 97.25 321 SER A N 1
ATOM 2554 C CA . SER A 1 321 ? -4.742 23.359 -13.133 1 97.25 321 SER A CA 1
ATOM 2555 C C . SER A 1 321 ? -4.98 23.812 -11.695 1 97.25 321 SER A C 1
ATOM 2557 O O . SER A 1 321 ? -5.812 23.234 -10.992 1 97.25 321 SER A O 1
ATOM 2559 N N . PHE A 1 322 ? -4.273 24.875 -11.242 1 97.31 322 PHE A N 1
ATOM 2560 C CA . PHE A 1 322 ? -4.324 25.281 -9.836 1 97.31 322 PHE A CA 1
ATOM 2561 C C . PHE A 1 322 ? -4.93 26.672 -9.695 1 97.31 322 PHE A C 1
ATOM 2563 O O . PHE A 1 322 ? -5.043 27.203 -8.586 1 97.31 322 PHE A O 1
ATOM 2570 N N . LYS A 1 323 ? -5.387 27.266 -10.773 1 95.19 323 LYS A N 1
ATOM 2571 C CA . LYS A 1 323 ? -5.965 28.609 -10.703 1 95.19 323 LYS A CA 1
ATOM 2572 C C . LYS A 1 323 ? -7.211 28.625 -9.828 1 95.19 323 LYS A C 1
ATOM 2574 O O . LYS A 1 323 ? -7.469 29.594 -9.117 1 95.19 323 LYS A O 1
ATOM 2579 N N . SER A 1 324 ? -7.969 27.516 -9.891 1 95 324 SER A N 1
ATOM 2580 C CA . SER A 1 324 ? -9.203 27.438 -9.109 1 95 324 SER A CA 1
ATOM 2581 C C . SER A 1 324 ? -9.25 26.172 -8.266 1 95 324 SER A C 1
ATOM 2583 O O . SER A 1 324 ? -10.328 25.672 -7.953 1 95 324 SER A O 1
ATOM 2585 N N . ASN A 1 325 ? -8.078 25.625 -8.008 1 97.75 325 ASN A N 1
ATOM 2586 C CA . ASN A 1 325 ? -7.969 24.438 -7.172 1 97.75 325 ASN A CA 1
ATOM 2587 C C . ASN A 1 325 ? -6.887 24.594 -6.109 1 97.75 325 ASN A C 1
ATOM 2589 O O . ASN A 1 325 ? -5.922 25.344 -6.305 1 97.75 325 ASN A O 1
ATOM 2593 N N . ILE A 1 326 ? -7.039 23.906 -5.059 1 98.44 326 ILE A N 1
ATOM 2594 C CA . ILE A 1 326 ? -6.129 24.078 -3.93 1 98.44 326 ILE A CA 1
ATOM 2595 C C . ILE A 1 326 ? -4.988 23.062 -4.031 1 98.44 326 ILE A C 1
ATOM 2597 O O . ILE A 1 326 ? -3.816 23.438 -3.906 1 98.44 326 ILE A O 1
ATOM 2601 N N . SER A 1 327 ? -5.309 21.766 -4.293 1 98.31 327 SER A N 1
ATOM 2602 C CA . SER A 1 327 ? -4.246 20.797 -4.109 1 98.31 327 SER A CA 1
ATOM 2603 C C . SER A 1 327 ? -4.16 19.844 -5.301 1 98.31 327 SER A C 1
ATOM 2605 O O . SER A 1 327 ? -5.129 19.688 -6.043 1 98.31 327 SER A O 1
ATOM 2607 N N . GLY A 1 328 ? -3.014 19.312 -5.527 1 98.12 328 GLY A N 1
ATOM 2608 C CA . GLY A 1 328 ? -2.709 18.172 -6.371 1 98.12 328 GLY A CA 1
ATOM 2609 C C . GLY A 1 328 ? -1.638 17.266 -5.785 1 98.12 328 GLY A C 1
ATOM 2610 O O . GLY A 1 328 ? -0.852 17.688 -4.938 1 98.12 328 GLY A O 1
ATOM 2611 N N . HIS A 1 329 ? -1.598 15.992 -6.25 1 97.38 329 HIS A N 1
ATOM 2612 C CA . HIS A 1 329 ? -0.817 14.977 -5.551 1 97.38 329 HIS A CA 1
ATOM 2613 C C . HIS A 1 329 ? 0.166 14.297 -6.496 1 97.38 329 HIS A C 1
ATOM 2615 O O . HIS A 1 329 ? 0.008 14.359 -7.719 1 97.38 329 HIS A O 1
ATOM 2621 N N . ARG A 1 330 ? 1.262 13.688 -5.906 1 95.06 330 ARG A N 1
ATOM 2622 C CA . ARG A 1 330 ? 2.184 12.773 -6.57 1 95.06 330 ARG A CA 1
ATOM 2623 C C . ARG A 1 330 ? 3.02 13.5 -7.617 1 95.06 330 ARG A C 1
ATOM 2625 O O . ARG A 1 330 ? 3.186 13.008 -8.734 1 95.06 330 ARG A O 1
ATOM 2632 N N . TYR A 1 331 ? 3.494 14.602 -7.312 1 97.56 331 TYR A N 1
ATOM 2633 C CA . TYR A 1 331 ? 4.344 15.344 -8.234 1 97.56 331 TYR A CA 1
ATOM 2634 C C . TYR A 1 331 ? 5.816 15.062 -7.969 1 97.56 331 TYR A C 1
ATOM 2636 O O . TYR A 1 331 ? 6.234 14.945 -6.816 1 97.56 331 TYR A O 1
ATOM 2644 N N . THR A 1 332 ? 6.531 14.992 -9.031 1 95.75 332 THR A N 1
ATOM 2645 C CA . THR A 1 332 ? 7.984 15.023 -8.906 1 95.75 332 THR A CA 1
ATOM 2646 C C . THR A 1 332 ? 8.461 16.422 -8.523 1 95.75 332 THR A C 1
ATOM 2648 O O . THR A 1 332 ? 7.688 17.375 -8.562 1 95.75 332 THR A O 1
ATOM 2651 N N . HIS A 1 333 ? 9.734 16.484 -8.148 1 97.81 333 HIS A N 1
ATOM 2652 C CA . HIS A 1 333 ? 10.32 17.781 -7.82 1 97.81 333 HIS A CA 1
ATOM 2653 C C . HIS A 1 333 ? 10.258 18.734 -9.008 1 97.81 333 HIS A C 1
ATOM 2655 O O . HIS A 1 333 ? 9.891 19.891 -8.852 1 97.81 333 HIS A O 1
ATOM 2661 N N . GLN A 1 334 ? 10.523 18.156 -10.164 1 98.25 334 GLN A N 1
ATOM 2662 C CA . GLN A 1 334 ? 10.523 18.969 -11.375 1 98.25 334 GLN A CA 1
ATOM 2663 C C . GLN A 1 334 ? 9.117 19.453 -11.719 1 98.25 334 GLN A C 1
ATOM 2665 O O . GLN A 1 334 ? 8.938 20.594 -12.148 1 98.25 334 GLN A O 1
ATOM 2670 N N . GLU A 1 335 ? 8.203 18.672 -11.516 1 98.56 335 GLU A N 1
ATOM 2671 C CA . GLU A 1 335 ? 6.812 19.031 -11.797 1 98.56 335 GLU A CA 1
ATOM 2672 C C . GLU A 1 335 ? 6.336 20.141 -10.867 1 98.56 335 GLU A C 1
ATOM 2674 O O . GLU A 1 335 ? 5.637 21.062 -11.305 1 98.56 335 GLU A O 1
ATOM 2679 N N . LYS A 1 336 ? 6.684 20.125 -9.609 1 98.75 336 LYS A N 1
ATOM 2680 C CA . LYS A 1 336 ? 6.309 21.172 -8.664 1 98.75 336 LYS A CA 1
ATOM 2681 C C . LYS A 1 336 ? 6.891 22.516 -9.086 1 98.75 336 LYS A C 1
ATOM 2683 O O . LYS A 1 336 ? 6.195 23.547 -9.055 1 98.75 336 LYS A O 1
ATOM 2688 N N . LEU A 1 337 ? 8.141 22.469 -9.477 1 98.75 337 LEU A N 1
ATOM 2689 C CA . LEU A 1 337 ? 8.805 23.688 -9.914 1 98.75 337 LEU A CA 1
ATOM 2690 C C . LEU A 1 337 ? 8.125 24.266 -11.148 1 98.75 337 LEU A C 1
ATOM 2692 O O . LEU A 1 337 ? 7.938 25.484 -11.25 1 98.75 337 LEU A O 1
ATOM 2696 N N . GLN A 1 338 ? 7.742 23.328 -12.023 1 98.56 338 GLN A N 1
ATOM 2697 C CA . GLN A 1 338 ? 7.066 23.75 -13.242 1 98.56 338 GLN A CA 1
ATOM 2698 C C . GLN A 1 338 ? 5.711 24.375 -12.922 1 98.56 338 GLN A C 1
ATOM 2700 O O . GLN A 1 338 ? 5.391 25.469 -13.422 1 98.56 338 GLN A O 1
ATOM 2705 N N . ILE A 1 339 ? 4.91 23.75 -12.141 1 98.75 339 ILE A N 1
ATOM 2706 C CA . ILE A 1 339 ? 3.588 24.25 -11.766 1 98.75 339 ILE A CA 1
ATOM 2707 C C . ILE A 1 339 ? 3.721 25.641 -11.133 1 98.75 339 ILE A C 1
ATOM 2709 O O . ILE A 1 339 ? 2.986 26.562 -11.484 1 98.75 339 ILE A O 1
ATOM 2713 N N . HIS A 1 340 ? 4.648 25.75 -10.219 1 98.62 340 HIS A N 1
ATOM 2714 C CA . HI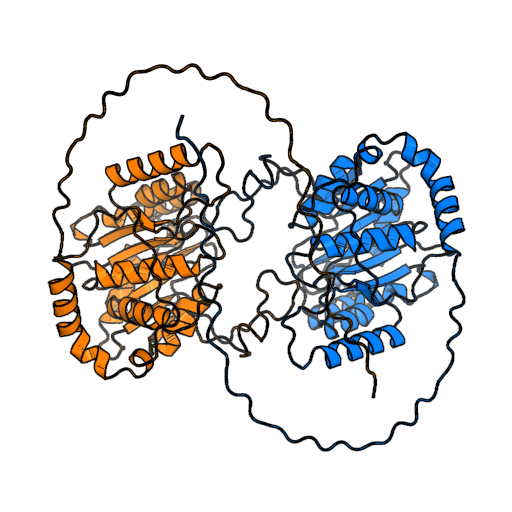S A 1 340 ? 4.824 27 -9.477 1 98.62 340 HIS A CA 1
ATOM 2715 C C . HIS A 1 340 ? 5.199 28.156 -10.414 1 98.62 340 HIS A C 1
ATOM 2717 O O . HIS A 1 340 ? 4.625 29.234 -10.328 1 98.62 340 HIS A O 1
ATOM 2723 N N . LYS A 1 341 ? 6.16 27.875 -11.281 1 98.31 341 LYS A N 1
ATOM 2724 C CA . LYS A 1 341 ? 6.598 28.891 -12.242 1 98.31 341 LYS A CA 1
ATOM 2725 C C . LYS A 1 341 ? 5.434 29.375 -13.102 1 98.31 341 LYS A C 1
ATOM 2727 O O . LYS A 1 341 ? 5.254 30.578 -13.305 1 98.31 341 LYS A O 1
ATOM 2732 N N . GLU A 1 342 ? 4.68 28.422 -13.555 1 98.19 342 GLU A N 1
ATOM 2733 C CA . GLU A 1 342 ? 3.57 28.766 -14.438 1 98.19 342 GLU A CA 1
ATOM 2734 C C . GLU A 1 342 ? 2.477 29.516 -13.688 1 98.19 342 GLU A C 1
ATOM 2736 O O . GLU A 1 342 ? 1.956 30.516 -14.18 1 98.19 342 GLU A O 1
ATOM 2741 N N . LEU A 1 343 ? 2.123 29.031 -12.484 1 97.56 343 LEU A N 1
ATOM 2742 C CA . LEU A 1 343 ? 1.024 29.609 -11.719 1 97.56 343 LEU A CA 1
ATOM 2743 C C . LEU A 1 343 ? 1.305 31.078 -11.375 1 97.56 343 LEU A C 1
ATOM 2745 O O . LEU A 1 343 ? 0.383 31.891 -11.328 1 97.56 343 LEU A O 1
ATOM 2749 N N . TYR A 1 344 ? 2.529 31.484 -11.203 1 96.06 344 TYR A N 1
ATOM 2750 C CA . TYR A 1 344 ? 2.873 32.844 -10.766 1 96.06 344 TYR A CA 1
ATOM 2751 C C . TYR A 1 344 ? 3.408 33.656 -11.93 1 96.06 344 TYR A C 1
ATOM 2753 O O . TYR A 1 344 ? 3.926 34.781 -11.727 1 96.06 344 TYR A O 1
ATOM 2761 N N . ASP A 1 345 ? 3.287 33.094 -13.102 1 95.75 345 ASP A N 1
ATOM 2762 C CA . ASP A 1 345 ? 3.549 33.875 -14.305 1 95.75 345 ASP A CA 1
ATOM 2763 C C . ASP A 1 345 ? 2.398 34.812 -14.594 1 95.75 345 ASP A C 1
ATOM 2765 O O . ASP A 1 345 ? 1.273 34.406 -14.859 1 95.75 345 ASP A O 1
ATOM 2769 N N . PRO A 1 346 ? 2.666 36.094 -14.586 1 93.81 346 PRO A N 1
ATOM 2770 C CA . PRO A 1 346 ? 1.603 37.062 -14.82 1 93.81 346 PRO A CA 1
ATOM 2771 C C . PRO A 1 346 ? 0.976 36.938 -16.203 1 93.81 346 PRO A C 1
ATOM 2773 O O . PRO A 1 346 ? -0.146 37.406 -16.422 1 93.81 346 PRO A O 1
ATOM 2776 N N . ASN A 1 347 ? 1.629 36.219 -17.094 1 94.19 347 ASN A N 1
ATOM 2777 C CA . ASN A 1 347 ? 1.142 36.094 -18.453 1 94.19 347 ASN A CA 1
ATOM 2778 C C . ASN A 1 347 ? 0.455 34.75 -18.688 1 94.19 347 ASN A C 1
ATOM 2780 O O . ASN A 1 347 ? 0.163 34.375 -19.812 1 94.19 347 ASN A O 1
ATOM 2784 N N . LEU A 1 348 ? 0.306 34.031 -17.531 1 93 348 LEU A N 1
ATOM 2785 C CA . LEU A 1 348 ? -0.322 32.719 -17.672 1 93 348 LEU A CA 1
ATOM 2786 C C . LEU A 1 348 ? -1.732 32.844 -18.234 1 93 348 LEU A C 1
ATOM 2788 O O . LEU A 1 348 ? -2.537 33.656 -17.734 1 93 348 LEU A O 1
ATOM 2792 N N . LYS A 1 349 ? -2.018 32.156 -19.438 1 91.88 349 LYS A N 1
ATOM 2793 C CA . LYS A 1 349 ? -3.348 32.094 -20.031 1 91.88 349 LYS A CA 1
ATOM 2794 C C . LYS A 1 349 ? -3.887 30.656 -19.984 1 91.88 349 LYS A C 1
ATOM 2796 O O . LYS A 1 349 ? -3.191 29.703 -20.359 1 91.88 349 LYS A O 1
ATOM 2801 N N . CYS A 1 350 ? -5.02 30.594 -19.438 1 92.5 350 CYS A N 1
ATOM 2802 C CA . CYS A 1 350 ? -5.625 29.266 -19.312 1 92.5 350 CYS A CA 1
ATOM 2803 C C . CYS A 1 350 ? -6.867 29.156 -20.188 1 92.5 350 CYS A C 1
ATOM 2805 O O . CYS A 1 350 ? -7.629 30.109 -20.312 1 92.5 350 CYS A O 1
ATOM 2807 N N . MET B 1 1 ? 40.656 8.43 33.094 1 20.64 1 MET B N 1
ATOM 2808 C CA . MET B 1 1 ? 40.344 7.484 32.031 1 20.64 1 MET B CA 1
ATOM 2809 C C . MET B 1 1 ? 38.938 6.926 32.219 1 20.64 1 MET B C 1
ATOM 2811 O O . MET B 1 1 ? 38.594 5.879 31.641 1 20.64 1 MET B O 1
ATOM 2815 N N . LYS B 1 2 ? 38.031 7.477 32.781 1 19.14 2 LYS B N 1
ATOM 2816 C CA . LYS B 1 2 ? 36.969 7.199 33.719 1 19.14 2 LYS B CA 1
ATOM 2817 C C . LYS B 1 2 ? 35.656 6.887 33 1 19.14 2 LYS B C 1
ATOM 2819 O O . LYS B 1 2 ? 34.625 6.75 33.625 1 19.14 2 LYS B O 1
ATOM 2824 N N . ILE B 1 3 ? 35.75 6.828 31.531 1 22.84 3 ILE B N 1
ATOM 2825 C CA . ILE B 1 3 ? 34.5 7.352 30.969 1 22.84 3 ILE B CA 1
ATOM 2826 C C . ILE B 1 3 ? 33.375 6.383 31.25 1 22.84 3 ILE B C 1
ATOM 2828 O O . ILE B 1 3 ? 33.531 5.164 31.156 1 22.84 3 ILE B O 1
ATOM 2832 N N . ALA B 1 4 ? 32.062 6.906 31.562 1 20.86 4 ALA B N 1
ATOM 2833 C CA . ALA B 1 4 ? 30.734 6.723 32.156 1 20.86 4 ALA B CA 1
ATOM 2834 C C . ALA B 1 4 ? 29.828 5.887 31.266 1 20.86 4 ALA B C 1
ATOM 2836 O O . ALA B 1 4 ? 29.594 6.242 30.109 1 20.86 4 ALA B O 1
ATOM 2837 N N . LEU B 1 5 ? 29.531 4.559 31.484 1 19.39 5 LEU B N 1
ATOM 2838 C CA . LEU B 1 5 ? 28.969 3.293 31.031 1 19.39 5 LEU B CA 1
ATOM 2839 C C . LEU B 1 5 ? 27.469 3.393 30.859 1 19.39 5 LEU B C 1
ATOM 2841 O O . LEU B 1 5 ? 26.719 2.992 31.766 1 19.39 5 LEU B O 1
ATOM 2845 N N . GLY B 1 6 ? 26.781 4.578 30.469 1 18.55 6 GLY B N 1
ATOM 2846 C CA . GLY B 1 6 ? 25.391 4.766 30.859 1 18.55 6 GLY B CA 1
ATOM 2847 C C . GLY B 1 6 ? 24.422 3.916 30.047 1 18.55 6 GLY B C 1
ATOM 2848 O O . GLY B 1 6 ? 24.062 4.281 28.922 1 18.55 6 GLY B O 1
ATOM 2849 N N . ALA B 1 7 ? 24.312 2.576 29.859 1 18.62 7 ALA B N 1
ATOM 2850 C CA . ALA B 1 7 ? 23.734 1.626 28.906 1 18.62 7 ALA B CA 1
ATOM 2851 C C . ALA B 1 7 ? 22.234 1.488 29.125 1 18.62 7 ALA B C 1
ATOM 2853 O O . ALA B 1 7 ? 21.469 1.411 28.156 1 18.62 7 ALA B O 1
ATOM 2854 N N . VAL B 1 8 ? 21.359 1.415 30.328 1 16.83 8 VAL B N 1
ATOM 2855 C CA . VAL B 1 8 ? 20.594 0.231 30.703 1 16.83 8 VAL B CA 1
ATOM 2856 C C . VAL B 1 8 ? 19.172 0.35 30.156 1 16.83 8 VAL B C 1
ATOM 2858 O O . VAL B 1 8 ? 18.656 -0.584 29.531 1 16.83 8 VAL B O 1
ATOM 2861 N N . PHE B 1 9 ? 18 1.241 30.438 1 17.33 9 PHE B N 1
ATOM 2862 C CA . PHE B 1 9 ? 16.781 0.867 31.141 1 17.33 9 PHE B CA 1
ATOM 2863 C C . PHE B 1 9 ? 15.625 0.713 30.156 1 17.33 9 PHE B C 1
ATOM 2865 O O . PHE B 1 9 ? 15 1.701 29.766 1 17.33 9 PHE B O 1
ATOM 2872 N N . VAL B 1 10 ? 15.555 0.068 29 1 18.5 10 VAL B N 1
ATOM 2873 C CA . VAL B 1 10 ? 14.5 0.113 27.984 1 18.5 10 VAL B CA 1
ATOM 2874 C C . VAL B 1 10 ? 13.273 -0.64 28.484 1 18.5 10 VAL B C 1
ATOM 2876 O O . VAL B 1 10 ? 12.336 -0.884 27.734 1 18.5 10 VAL B O 1
ATOM 2879 N N . LEU B 1 11 ? 12.859 -1.193 29.781 1 17.83 11 LEU B N 1
ATOM 2880 C CA . LEU B 1 11 ? 12.031 -2.328 30.188 1 17.83 11 LEU B CA 1
ATOM 2881 C C . LEU B 1 11 ? 10.555 -1.973 30.125 1 17.83 11 LEU B C 1
ATOM 2883 O O . LEU B 1 11 ? 9.711 -2.85 29.938 1 17.83 11 LEU B O 1
ATOM 2887 N N . GLY B 1 12 ? 9.781 -0.836 30.422 1 18.12 12 GLY B N 1
ATOM 2888 C CA . GLY B 1 12 ? 8.781 -0.855 31.484 1 18.12 12 GLY B CA 1
ATOM 2889 C C . GLY B 1 12 ? 7.441 -1.396 31.016 1 18.12 12 GLY B C 1
ATOM 2890 O O . GLY B 1 12 ? 6.887 -2.303 31.641 1 18.12 12 GLY B O 1
ATOM 2891 N N . ASN B 1 13 ? 6.293 -0.701 30.344 1 17.78 13 ASN B N 1
ATOM 2892 C CA . ASN B 1 13 ? 4.984 -0.524 30.969 1 17.78 13 ASN B CA 1
ATOM 2893 C C . ASN B 1 13 ? 3.988 -1.573 30.5 1 17.78 13 ASN B C 1
ATOM 2895 O O . ASN B 1 13 ? 3.354 -1.402 29.453 1 17.78 13 ASN B O 1
ATOM 2899 N N . VAL B 1 14 ? 4.137 -2.957 30.547 1 18.34 14 VAL B N 1
ATOM 2900 C CA . VAL B 1 14 ? 3.275 -4.07 30.156 1 18.34 14 VAL B CA 1
ATOM 2901 C C . VAL B 1 14 ? 2.029 -4.09 31.031 1 18.34 14 VAL B C 1
ATOM 2903 O O . VAL B 1 14 ? 1.097 -4.855 30.781 1 18.34 14 VAL B O 1
ATOM 2906 N N . VAL B 1 15 ? 1.769 -3.367 32.156 1 17.88 15 VAL B N 1
ATOM 2907 C CA . VAL B 1 15 ? 1.162 -4.055 33.312 1 17.88 15 VAL B CA 1
ATOM 2908 C C . VAL B 1 15 ? -0.331 -4.254 33.062 1 17.88 15 VAL B C 1
ATOM 2910 O O . VAL B 1 15 ? -0.862 -5.348 33.25 1 17.88 15 VAL B O 1
ATOM 2913 N N . LEU B 1 16 ? -1.316 -3.256 33.062 1 17.77 16 LEU B N 1
ATOM 2914 C CA . LEU B 1 16 ? -2.371 -3.213 34.062 1 17.77 16 LEU B CA 1
ATOM 2915 C C . LEU B 1 16 ? -3.592 -4.004 33.594 1 17.77 16 LEU B C 1
ATOM 2917 O O . LEU B 1 16 ? -4.578 -4.113 34.344 1 17.77 16 LEU B O 1
ATOM 2921 N N . TYR B 1 17 ? -3.906 -4.344 32.375 1 17.81 17 TYR B N 1
ATOM 2922 C CA . TYR B 1 17 ? -5.32 -4.617 32.125 1 17.81 17 TYR B CA 1
ATOM 2923 C C . TYR B 1 17 ? -5.734 -5.945 32.75 1 17.81 17 TYR B C 1
ATOM 2925 O O . TYR B 1 17 ? -5.59 -7.004 32.125 1 17.81 17 TYR B O 1
ATOM 2933 N N . MET B 1 18 ? -5.434 -6.18 34.125 1 17.23 18 MET B N 1
ATOM 2934 C CA . MET B 1 18 ? -5.625 -7.504 34.688 1 17.23 18 MET B CA 1
ATOM 2935 C C . MET B 1 18 ? -7.105 -7.871 34.719 1 17.23 18 MET B C 1
ATOM 2937 O O . MET B 1 18 ? -7.473 -9.008 34.438 1 17.23 18 MET B O 1
ATOM 2941 N N . LYS B 1 19 ? -7.988 -7.172 35.531 1 16.88 19 LYS B N 1
ATOM 2942 C CA . LYS B 1 19 ? -8.633 -7.891 36.656 1 16.88 19 LYS B CA 1
ATOM 2943 C C . LYS B 1 19 ? -9.891 -8.609 36.156 1 16.88 19 LYS B C 1
ATOM 2945 O O . LYS B 1 19 ? -10.352 -9.562 36.812 1 16.88 19 LYS B O 1
ATOM 2950 N N . SER B 1 20 ? -10.914 -8.078 35.438 1 17.69 20 SER B N 1
ATOM 2951 C CA . SER B 1 20 ? -12.25 -8.453 35.906 1 17.69 20 SER B CA 1
ATOM 2952 C C . SER B 1 20 ? -12.547 -9.914 35.594 1 17.69 20 SER B C 1
ATOM 2954 O O . SER B 1 20 ? -12.617 -10.305 34.406 1 17.69 20 SER B O 1
ATOM 2956 N N . ILE B 1 21 ? -12.047 -10.891 36.469 1 17.92 21 ILE B N 1
ATOM 2957 C CA . ILE B 1 21 ? -12.055 -12.352 36.5 1 17.92 21 ILE B CA 1
ATOM 2958 C C . ILE B 1 21 ? -13.484 -12.852 36.688 1 17.92 21 ILE B C 1
ATOM 2960 O O . ILE B 1 21 ? -13.711 -14.055 36.844 1 17.92 21 ILE B O 1
ATOM 2964 N N . HIS B 1 22 ? -14.586 -12.078 36.469 1 18.42 22 HIS B N 1
ATOM 2965 C CA . HIS B 1 22 ? -15.633 -12.773 37.219 1 18.42 22 HIS B CA 1
ATOM 2966 C C . HIS B 1 22 ? -15.711 -14.242 36.812 1 18.42 22 HIS B C 1
ATOM 2968 O O . HIS B 1 22 ? -15.297 -14.609 35.719 1 18.42 22 HIS B O 1
ATOM 2974 N N . PHE B 1 23 ? -16.203 -15.125 37.781 1 17.78 23 PHE B N 1
ATOM 2975 C CA . PHE B 1 23 ? -16.297 -16.5 38.281 1 17.78 23 PHE B CA 1
ATOM 2976 C C . PHE B 1 23 ? -17.234 -17.328 37.438 1 17.78 23 PHE B C 1
ATOM 2978 O O . PHE B 1 23 ? -18.438 -17.422 37.719 1 17.78 23 PHE B O 1
ATOM 2985 N N . ILE B 1 24 ? -17.391 -17.109 36.125 1 18.06 24 ILE B N 1
ATOM 2986 C CA . ILE B 1 24 ? -18.531 -17.922 35.719 1 18.06 24 ILE B CA 1
ATOM 2987 C C . ILE B 1 24 ? -18.312 -19.375 36.094 1 18.06 24 ILE B C 1
ATOM 2989 O O . ILE B 1 24 ? -17.25 -19.938 35.844 1 18.06 24 ILE B O 1
ATOM 2993 N N . THR B 1 25 ? -19.141 -19.875 37.094 1 17.89 25 THR B N 1
ATOM 2994 C CA . THR B 1 25 ? -19.312 -21.141 37.781 1 17.89 25 THR B CA 1
ATOM 2995 C C . THR B 1 25 ? -19.344 -22.297 36.781 1 17.89 25 THR B C 1
ATOM 2997 O O . THR B 1 25 ? -19.672 -22.109 35.594 1 17.89 25 THR B O 1
ATOM 3000 N N . GLY B 1 26 ? -18.828 -23.594 37.25 1 17.3 26 GLY B N 1
ATOM 3001 C CA . GLY B 1 26 ? -18.219 -24.891 37 1 17.3 26 GLY B CA 1
ATOM 3002 C C . GLY B 1 26 ? -19.188 -25.906 36.469 1 17.3 26 GLY B C 1
ATOM 3003 O O . GLY B 1 26 ? -18.844 -27.094 36.312 1 17.3 26 GLY B O 1
ATOM 3004 N N . PHE B 1 27 ? -20.406 -25.562 35.875 1 19.22 27 PHE B N 1
ATOM 3005 C CA . PHE B 1 27 ? -21.156 -26.812 35.969 1 19.22 27 PHE B CA 1
ATOM 3006 C C . PHE B 1 27 ? -20.469 -27.938 35.219 1 19.22 27 PHE B C 1
ATOM 3008 O O . PHE B 1 27 ? -20 -27.734 34.094 1 19.22 27 PHE B O 1
ATOM 3015 N N . LEU B 1 28 ? -20 -29.062 35.906 1 18.11 28 LEU B N 1
ATOM 3016 C CA . LEU B 1 28 ? -19.203 -30.266 35.812 1 18.11 28 LEU B CA 1
ATOM 3017 C C . LEU B 1 28 ? -19.844 -31.234 34.812 1 18.11 28 LEU B C 1
ATOM 3019 O O . LEU B 1 28 ? -19.281 -32.312 34.531 1 18.11 28 LEU B O 1
ATOM 3023 N N . LEU B 1 29 ? -20.688 -30.875 33.812 1 19.88 29 LEU B N 1
ATOM 3024 C CA . LEU B 1 29 ? -21.344 -32.156 33.562 1 19.88 29 LEU B CA 1
ATOM 3025 C C . LEU B 1 29 ? -20.328 -33.188 33.094 1 19.88 29 LEU B C 1
ATOM 3027 O O . LEU B 1 29 ? -19.328 -32.875 32.469 1 19.88 29 LEU B O 1
ATOM 3031 N N . PRO B 1 30 ? -20.438 -34.562 33.531 1 17.78 30 PRO B N 1
ATOM 3032 C CA . PRO B 1 30 ? -19.547 -35.719 33.688 1 17.78 30 PRO B CA 1
ATOM 3033 C C . PRO B 1 30 ? -19.031 -36.219 32.312 1 17.78 30 PRO B C 1
ATOM 3035 O O . PRO B 1 30 ? -17.875 -36.625 32.219 1 17.78 30 PRO B O 1
ATOM 3038 N N . HIS B 1 31 ? -19.906 -36.344 31.344 1 21.19 31 HIS B N 1
ATOM 3039 C CA . HIS B 1 31 ? -19.938 -37.688 30.781 1 21.19 31 HIS B CA 1
ATOM 3040 C C . HIS B 1 31 ? -18.734 -37.938 29.859 1 21.19 31 HIS B C 1
ATOM 3042 O O . HIS B 1 31 ? -18.516 -37.156 28.922 1 21.19 31 HIS B O 1
ATOM 3048 N N . THR B 1 32 ? -17.609 -38.594 30.344 1 18.52 32 THR B N 1
ATOM 3049 C CA . THR B 1 32 ? -16.266 -38.938 29.891 1 18.52 32 THR B CA 1
ATOM 3050 C C . THR B 1 32 ? -16.312 -39.844 28.672 1 18.52 32 THR B C 1
ATOM 3052 O O . THR B 1 32 ? -15.273 -40.188 28.094 1 18.52 32 THR B O 1
ATOM 3055 N N . ALA B 1 33 ? -17.375 -40.344 28 1 20.98 33 ALA B N 1
ATOM 3056 C CA . ALA B 1 33 ? -17.031 -41.625 27.375 1 20.98 33 ALA B CA 1
ATOM 3057 C C . ALA B 1 33 ? -15.938 -41.438 26.328 1 20.98 33 ALA B C 1
ATOM 3059 O O . ALA B 1 33 ? -16.062 -40.594 25.422 1 20.98 33 ALA B O 1
ATOM 3060 N N . MET B 1 34 ? -14.625 -41.688 26.719 1 18.7 34 MET B N 1
ATOM 3061 C CA . MET B 1 34 ? -13.305 -41.688 26.094 1 18.7 34 MET B CA 1
ATOM 3062 C C . MET B 1 34 ? -13.289 -42.562 24.844 1 18.7 34 MET B C 1
ATOM 3064 O O . MET B 1 34 ? -13.273 -43.812 24.953 1 18.7 34 MET B O 1
ATOM 3068 N N . LEU B 1 35 ? -14.234 -42.594 23.859 1 19.77 35 LEU B N 1
ATOM 3069 C CA . LEU B 1 35 ? -13.984 -43.625 22.859 1 19.77 35 LEU B CA 1
ATOM 3070 C C . LEU B 1 35 ? -12.586 -43.469 22.266 1 19.77 35 LEU B C 1
ATOM 3072 O O . LEU B 1 35 ? -12.227 -42.406 21.766 1 19.77 35 LEU B O 1
ATOM 3076 N N . SER B 1 36 ? -11.57 -44.25 22.828 1 19.61 36 SER B N 1
ATOM 3077 C CA . SER B 1 36 ? -10.164 -44.5 22.484 1 19.61 36 SER B CA 1
ATOM 3078 C C . SER B 1 36 ? -10.008 -44.906 21.031 1 19.61 36 SER B C 1
ATOM 3080 O O . SER B 1 36 ? -10.258 -46.031 20.672 1 19.61 36 SER B O 1
ATOM 3082 N N . ALA B 1 37 ? -10.711 -44.406 20.016 1 21.3 37 ALA B N 1
ATOM 3083 C CA . ALA B 1 37 ? -10.398 -45.031 18.734 1 21.3 37 ALA B CA 1
ATOM 3084 C C . ALA B 1 37 ? -8.906 -45 18.438 1 21.3 37 ALA B C 1
ATOM 3086 O O . ALA B 1 37 ? -8.289 -43.906 18.531 1 21.3 37 ALA B O 1
ATOM 3087 N N . ASN B 1 38 ? -8.148 -46.094 18.719 1 21.3 38 ASN B N 1
ATOM 3088 C CA . ASN B 1 38 ? -6.77 -46.5 18.469 1 21.3 38 ASN B CA 1
ATOM 3089 C C . ASN B 1 38 ? -6.336 -46.156 17.047 1 21.3 38 ASN B C 1
ATOM 3091 O O . ASN B 1 38 ? -6.715 -46.875 16.109 1 21.3 38 ASN B O 1
ATOM 3095 N N . PHE B 1 39 ? -6.469 -44.906 16.609 1 20.77 39 PHE B N 1
ATOM 3096 C CA . PHE B 1 39 ? -5.918 -44.781 15.266 1 20.77 39 PHE B CA 1
ATOM 3097 C C . PHE B 1 39 ? -4.449 -45.188 15.242 1 20.77 39 PHE B C 1
ATOM 3099 O O . PHE B 1 39 ? -3.639 -44.656 16 1 20.77 39 PHE B O 1
ATOM 3106 N N . THR B 1 40 ? -4.117 -46.469 15.07 1 20.39 40 THR B N 1
ATOM 3107 C CA . THR B 1 40 ? -2.791 -47.031 14.844 1 20.39 40 THR B CA 1
ATOM 3108 C C . THR B 1 40 ? -1.968 -46.125 13.93 1 20.39 40 THR B C 1
ATOM 3110 O O . THR B 1 40 ? -2.455 -45.656 12.898 1 20.39 40 THR B O 1
ATOM 3113 N N . LYS B 1 41 ? -0.945 -45.594 14.547 1 25.47 41 LYS B N 1
ATOM 3114 C CA . LYS B 1 41 ? 0.174 -44.844 13.977 1 25.47 41 LYS B CA 1
ATOM 3115 C C . LYS B 1 41 ? 0.779 -45.594 12.789 1 25.47 41 LYS B C 1
ATOM 3117 O O . LYS B 1 41 ? 1.693 -46.406 12.961 1 25.47 41 LYS B O 1
ATOM 3122 N N . ASP B 1 42 ? -0.065 -46.188 11.922 1 21.5 42 ASP B N 1
ATOM 3123 C CA . ASP B 1 42 ? 0.744 -46.75 10.844 1 21.5 42 ASP B CA 1
ATOM 3124 C C . ASP B 1 42 ? 1.742 -45.719 10.312 1 21.5 42 ASP B C 1
ATOM 3126 O O . ASP B 1 42 ? 1.373 -44.562 10.031 1 21.5 42 ASP B O 1
ATOM 3130 N N . ASN B 1 43 ? 3.014 -45.938 10.68 1 24.91 43 ASN B N 1
ATOM 3131 C CA . ASN B 1 43 ? 4.293 -45.312 10.32 1 24.91 43 ASN B CA 1
ATOM 3132 C C . ASN B 1 43 ? 4.426 -45.156 8.812 1 24.91 43 ASN B C 1
ATOM 3134 O O . ASN B 1 43 ? 4.52 -46.125 8.078 1 24.91 43 ASN B O 1
ATOM 3138 N N . PHE B 1 44 ? 3.627 -44.312 8.195 1 24.7 44 PHE B N 1
ATOM 3139 C CA . PHE B 1 44 ? 3.998 -44.031 6.816 1 24.7 44 PHE B CA 1
ATOM 3140 C C . PHE B 1 44 ? 5.469 -43.625 6.727 1 24.7 44 PHE B C 1
ATOM 3142 O O . PHE B 1 44 ? 5.836 -42.5 7.07 1 24.7 44 PHE B O 1
ATOM 3149 N N . THR B 1 45 ? 6.434 -44.562 7.148 1 27.17 45 THR B N 1
ATOM 3150 C CA . THR B 1 45 ? 7.863 -44.562 6.848 1 27.17 45 THR B CA 1
ATOM 3151 C C . THR B 1 45 ? 8.102 -44.344 5.359 1 27.17 45 THR B C 1
ATOM 3153 O O . THR B 1 45 ? 9.219 -44.5 4.871 1 27.17 45 THR B O 1
ATOM 3156 N N . HIS B 1 46 ? 7.043 -44.219 4.551 1 27.34 46 HIS B N 1
ATOM 3157 C CA . HIS B 1 46 ? 7.512 -44.125 3.172 1 27.34 46 HIS B CA 1
ATOM 3158 C C . HIS B 1 46 ? 8.312 -42.875 2.947 1 27.34 46 HIS B C 1
ATOM 3160 O O . HIS B 1 46 ? 8.43 -42.375 1.814 1 27.34 46 HIS B O 1
ATOM 3166 N N . HIS B 1 47 ? 8.789 -42.281 4 1 30.5 47 HIS B N 1
ATOM 3167 C CA . HIS B 1 47 ? 9.617 -41.125 3.689 1 30.5 47 HIS B CA 1
ATOM 3168 C C . HIS B 1 47 ? 10.805 -41.5 2.822 1 30.5 47 HIS B C 1
ATOM 3170 O O . HIS B 1 47 ? 11.516 -40.656 2.311 1 30.5 47 HIS B O 1
ATOM 3176 N N . SER B 1 48 ? 11.188 -42.844 2.914 1 33.03 48 SER B N 1
ATOM 3177 C CA . SER B 1 48 ? 12.5 -43.156 2.355 1 33.03 48 SER B CA 1
ATOM 3178 C C . SER B 1 48 ? 12.484 -43.062 0.833 1 33.03 48 SER B C 1
ATOM 3180 O O . SER B 1 48 ? 13.461 -42.625 0.223 1 33.03 48 SER B O 1
ATOM 3182 N N . SER B 1 49 ? 11.43 -43.688 0.234 1 30.42 49 SER B N 1
ATOM 3183 C CA . SER B 1 49 ? 11.531 -43.875 -1.209 1 30.42 49 SER B CA 1
ATOM 3184 C C . SER B 1 49 ? 11.328 -42.562 -1.956 1 30.42 49 SER B C 1
ATOM 3186 O O . SER B 1 49 ? 11.828 -42.406 -3.072 1 30.42 49 SER B O 1
ATOM 3188 N N . LEU B 1 50 ? 10.539 -41.719 -1.457 1 28.59 50 LEU B N 1
ATOM 3189 C CA . LEU B 1 50 ? 10.32 -40.5 -2.191 1 28.59 50 LEU B CA 1
ATOM 3190 C C . LEU B 1 50 ? 11.57 -39.625 -2.166 1 28.59 50 LEU B C 1
ATOM 3192 O O . LEU B 1 50 ? 11.758 -38.75 -3.039 1 28.59 50 LEU B O 1
ATOM 3196 N N . ASP B 1 51 ? 12.453 -39.781 -1.121 1 31 51 ASP B N 1
ATOM 3197 C CA . ASP B 1 51 ? 13.727 -39.062 -1.141 1 31 51 ASP B CA 1
ATOM 3198 C C . ASP B 1 51 ? 14.633 -39.562 -2.254 1 31 51 ASP B C 1
ATOM 3200 O O . ASP B 1 51 ? 15.414 -38.812 -2.83 1 31 51 ASP B O 1
ATOM 3204 N N . LYS B 1 52 ? 14.562 -40.906 -2.547 1 32.56 52 LYS B N 1
ATOM 3205 C CA . LYS B 1 52 ? 15.438 -41.531 -3.52 1 32.56 52 LYS B CA 1
ATOM 3206 C C . LYS B 1 52 ? 15.008 -41.219 -4.949 1 32.56 52 LYS B C 1
ATOM 3208 O O . LYS B 1 52 ? 15.844 -41.125 -5.848 1 32.56 52 LYS B O 1
ATOM 3213 N N . MET B 1 53 ? 13.734 -41.25 -5.168 1 28.7 53 MET B N 1
ATOM 3214 C CA . MET B 1 53 ? 13.305 -41.062 -6.555 1 28.7 53 MET B CA 1
ATOM 3215 C C . MET B 1 53 ? 13.484 -39.625 -6.992 1 28.7 53 MET B C 1
ATOM 3217 O O . MET B 1 53 ? 13.672 -39.344 -8.18 1 28.7 53 MET B O 1
ATOM 3221 N N . PHE B 1 54 ? 13.211 -38.656 -6.129 1 34.34 54 PHE B N 1
ATOM 3222 C CA . PHE B 1 54 ? 13.398 -37.25 -6.516 1 34.34 54 PHE B CA 1
ATOM 3223 C C . PHE B 1 54 ? 14.852 -36.969 -6.875 1 34.34 54 PHE B C 1
ATOM 3225 O O . PHE B 1 54 ? 15.148 -36.031 -7.602 1 34.34 54 PHE B O 1
ATOM 3232 N N . TYR B 1 55 ? 15.805 -37.75 -6.328 1 34.94 55 TYR B N 1
ATOM 3233 C CA . TYR B 1 55 ? 17.219 -37.625 -6.68 1 34.94 55 TYR B CA 1
ATOM 3234 C C . TYR B 1 55 ? 17.469 -38.094 -8.109 1 34.94 55 TYR B C 1
ATOM 3236 O O . TYR B 1 55 ? 18.484 -37.75 -8.711 1 34.94 55 TYR B O 1
ATOM 3244 N N . GLN B 1 56 ? 16.75 -39.031 -8.594 1 33.12 56 GLN B N 1
ATOM 3245 C CA . GLN B 1 56 ? 17.219 -39.594 -9.867 1 33.12 56 GLN B CA 1
ATOM 3246 C C . GLN B 1 56 ? 17.031 -38.594 -11 1 33.12 56 GLN B C 1
ATOM 3248 O O . GLN B 1 56 ? 17.922 -38.406 -11.836 1 33.12 56 GLN B O 1
ATOM 3253 N N . SER B 1 57 ? 15.727 -38.156 -11.273 1 35.91 57 SER B N 1
ATOM 3254 C CA . SER B 1 57 ? 15.57 -37.281 -12.422 1 35.91 57 SER B CA 1
ATOM 3255 C C . SER B 1 57 ? 16.141 -35.906 -12.133 1 35.91 57 SER B C 1
ATOM 3257 O O . SER B 1 57 ? 16.484 -35.156 -13.062 1 35.91 57 SER B O 1
ATOM 3259 N N . SER B 1 58 ? 16.156 -35.375 -10.891 1 38.09 58 SER B N 1
ATOM 3260 C CA . SER B 1 58 ? 16.766 -34.125 -10.414 1 38.09 58 SER B CA 1
ATOM 3261 C C . SER B 1 58 ? 18.281 -34.219 -10.43 1 38.09 58 SER B C 1
ATOM 3263 O O . SER B 1 58 ? 18.969 -33.281 -10.055 1 38.09 58 SER B O 1
ATOM 3265 N N . SER B 1 59 ? 18.844 -35.281 -10.445 1 37.84 59 SER B N 1
ATOM 3266 C CA . SER B 1 59 ? 20.281 -35.531 -10.391 1 37.84 59 SER B CA 1
ATOM 3267 C C . SER B 1 59 ? 21 -34.844 -11.555 1 37.84 59 SER B C 1
ATOM 3269 O O . SER B 1 59 ? 22.141 -34.406 -11.414 1 37.84 59 SER B O 1
ATOM 3271 N N . VAL B 1 60 ? 20.422 -35.031 -12.789 1 39.03 60 VAL B N 1
ATOM 3272 C CA . VAL B 1 60 ? 21.172 -34.5 -13.922 1 39.03 60 VAL B CA 1
ATOM 3273 C C . VAL B 1 60 ? 21.141 -32.969 -13.898 1 39.03 60 VAL B C 1
ATOM 3275 O O . VAL B 1 60 ? 22.109 -32.312 -14.25 1 39.03 60 VAL B O 1
ATOM 3278 N N . ILE B 1 61 ? 20 -32.312 -13.562 1 43.03 61 ILE B N 1
ATOM 3279 C CA . ILE B 1 61 ? 19.859 -30.875 -13.555 1 43.03 61 ILE B CA 1
ATOM 3280 C C . ILE B 1 61 ? 20.672 -30.281 -12.406 1 43.03 61 ILE B C 1
ATOM 3282 O O . ILE B 1 61 ? 21.25 -29.203 -12.531 1 43.03 61 ILE B O 1
ATOM 3286 N N . THR B 1 62 ? 20.75 -30.938 -11.242 1 46.34 62 THR B N 1
ATOM 3287 C CA . THR B 1 62 ? 21.25 -30.406 -9.984 1 46.34 62 THR B CA 1
ATOM 3288 C C . THR B 1 62 ? 22.766 -30.172 -10.07 1 46.34 62 THR B C 1
ATOM 3290 O O . THR B 1 62 ? 23.281 -29.25 -9.438 1 46.34 62 THR B O 1
ATOM 3293 N N . THR B 1 63 ? 23.406 -31.125 -10.648 1 49.44 63 THR B N 1
ATOM 3294 C CA . THR B 1 63 ? 24.844 -31.047 -10.469 1 49.44 63 THR B CA 1
ATOM 3295 C C . THR B 1 63 ? 25.422 -29.797 -11.141 1 49.44 63 THR B C 1
ATOM 3297 O O . THR B 1 63 ? 26.516 -29.359 -10.805 1 49.44 63 THR B O 1
ATOM 3300 N N . LYS B 1 64 ? 24.562 -29.188 -12.094 1 64.5 64 LYS B N 1
ATOM 3301 C CA . LYS B 1 64 ? 25.297 -28.219 -12.906 1 64.5 64 LYS B CA 1
ATOM 3302 C C . LYS B 1 64 ? 24.891 -26.781 -12.562 1 64.5 64 LYS B C 1
ATOM 3304 O O . LYS B 1 64 ? 25.391 -25.828 -13.156 1 64.5 64 LYS B O 1
ATOM 3309 N N . MET B 1 65 ? 23.984 -26.641 -11.484 1 86 65 MET B N 1
ATOM 3310 C CA . MET B 1 65 ? 23.688 -25.219 -11.258 1 86 65 MET B CA 1
ATOM 3311 C C . MET B 1 65 ? 24.359 -24.719 -9.984 1 86 65 MET B C 1
ATOM 3313 O O . MET B 1 65 ? 24.047 -25.188 -8.891 1 86 65 MET B O 1
ATOM 3317 N N . PRO B 1 66 ? 25.203 -23.781 -10.094 1 90.25 66 PRO B N 1
ATOM 3318 C CA . PRO B 1 66 ? 26.031 -23.328 -8.977 1 90.25 66 PRO B CA 1
ATOM 3319 C C . PRO B 1 66 ? 25.219 -22.938 -7.754 1 90.25 66 PRO B C 1
ATOM 3321 O O . PRO B 1 66 ? 25.656 -23.156 -6.621 1 90.25 66 PRO B O 1
ATOM 3324 N N . PHE B 1 67 ? 23.969 -22.391 -7.93 1 92.12 67 PHE B N 1
ATOM 3325 C CA . PHE B 1 67 ? 23.219 -21.891 -6.785 1 92.12 67 PHE B CA 1
ATOM 3326 C C . PHE B 1 67 ? 22.734 -23.031 -5.91 1 92.12 67 PHE B C 1
ATOM 3328 O O . PHE B 1 67 ? 22.453 -22.828 -4.727 1 92.12 67 PHE B O 1
ATOM 3335 N N . LEU B 1 68 ? 22.656 -24.172 -6.367 1 92.75 68 LEU B N 1
ATOM 3336 C CA . LEU B 1 68 ? 22.156 -25.328 -5.629 1 92.75 68 LEU B CA 1
ATOM 3337 C C . LEU B 1 68 ? 23.156 -25.75 -4.559 1 92.75 68 LEU B C 1
ATOM 3339 O O . LEU B 1 68 ? 22.797 -26.5 -3.643 1 92.75 68 LEU B O 1
ATOM 3343 N N . ARG B 1 69 ? 24.344 -25.281 -4.738 1 92.31 69 ARG B N 1
ATOM 3344 C CA . ARG B 1 69 ? 25.391 -25.625 -3.777 1 92.31 69 ARG B CA 1
ATOM 3345 C C . ARG B 1 69 ? 25.359 -24.688 -2.568 1 92.31 69 ARG B C 1
ATOM 3347 O O . ARG B 1 69 ? 25.969 -24.984 -1.537 1 92.31 69 ARG B O 1
ATOM 3354 N N . GLU B 1 70 ? 24.688 -23.594 -2.729 1 93.62 70 GLU B N 1
ATOM 3355 C CA . GLU B 1 70 ? 24.547 -22.672 -1.612 1 93.62 70 GLU B CA 1
ATOM 3356 C C . GLU B 1 70 ? 23.703 -23.25 -0.493 1 93.62 70 GLU B C 1
ATOM 3358 O O . GLU B 1 70 ? 22.797 -24.047 -0.75 1 93.62 70 GLU B O 1
ATOM 3363 N N . PRO B 1 71 ? 24.047 -22.906 0.669 1 95 71 PRO B N 1
ATOM 3364 C CA . PRO B 1 71 ? 23.25 -23.438 1.78 1 95 71 PRO B CA 1
ATOM 3365 C C . PRO B 1 71 ? 21.812 -22.906 1.784 1 95 71 PRO B C 1
ATOM 3367 O O . PRO B 1 71 ? 21.562 -21.797 1.292 1 95 71 PRO B O 1
ATOM 3370 N N . VAL B 1 72 ? 20.922 -23.688 2.354 1 95.31 72 VAL B N 1
ATOM 3371 C CA . VAL B 1 72 ? 19.531 -23.266 2.555 1 95.31 72 VAL B CA 1
ATOM 3372 C C . VAL B 1 72 ? 19.469 -22.219 3.66 1 95.31 72 VAL B C 1
ATOM 3374 O O . VAL B 1 72 ? 19.969 -22.438 4.766 1 95.31 72 VAL B O 1
ATOM 3377 N N . VAL B 1 73 ? 18.906 -21.078 3.35 1 94.69 73 VAL B N 1
ATOM 3378 C CA . VAL B 1 73 ? 18.812 -20.016 4.336 1 94.69 73 VAL B CA 1
ATOM 3379 C C . VAL B 1 73 ? 17.359 -19.797 4.734 1 94.69 73 VAL B C 1
ATOM 3381 O O . VAL B 1 73 ? 17.078 -19.188 5.77 1 94.69 73 VAL B O 1
ATOM 3384 N N . ASN B 1 74 ? 16.422 -20.281 3.861 1 93.31 74 ASN B N 1
ATOM 3385 C CA . ASN B 1 74 ? 14.977 -20.203 4.105 1 93.31 74 ASN B CA 1
ATOM 3386 C C . ASN B 1 74 ? 14.328 -21.578 4 1 93.31 74 ASN B C 1
ATOM 3388 O O . ASN B 1 74 ? 13.68 -21.891 2.998 1 93.31 74 ASN B O 1
ATOM 3392 N N . PRO B 1 75 ? 14.391 -22.531 4.883 1 90.5 75 PRO B N 1
ATOM 3393 C CA . PRO B 1 75 ? 13.945 -23.922 4.781 1 90.5 75 PRO B CA 1
ATOM 3394 C C . PRO B 1 75 ? 12.438 -24.047 4.562 1 90.5 75 PRO B C 1
ATOM 3396 O O . PRO B 1 75 ? 11.945 -25.109 4.184 1 90.5 75 PRO B O 1
ATOM 3399 N N . HIS B 1 76 ? 11.539 -23.047 4.465 1 94.62 76 HIS B N 1
ATOM 3400 C CA . HIS B 1 76 ? 10.086 -23.062 4.344 1 94.62 76 HIS B CA 1
ATOM 3401 C C . HIS B 1 76 ? 9.492 -24.312 5 1 94.62 76 HIS B C 1
ATOM 3403 O O . HIS B 1 76 ? 8.812 -25.094 4.344 1 94.62 76 HIS B O 1
ATOM 3409 N N . ASP B 1 77 ? 9.641 -24.594 6.223 1 94.44 77 ASP B N 1
ATOM 3410 C CA . ASP B 1 77 ? 9.273 -25.812 6.941 1 94.44 77 ASP B CA 1
ATOM 3411 C C . ASP B 1 77 ? 7.879 -25.688 7.543 1 94.44 77 ASP B C 1
ATOM 3413 O O . ASP B 1 77 ? 7.633 -26.156 8.656 1 94.44 77 ASP B O 1
ATOM 3417 N N . PHE B 1 78 ? 7.031 -25.109 6.801 1 96 78 PHE B N 1
ATOM 3418 C CA . PHE B 1 78 ? 5.645 -25 7.238 1 96 78 PHE B CA 1
ATOM 3419 C C . PHE B 1 78 ? 4.895 -26.297 7 1 96 78 PHE B C 1
ATOM 3421 O O . PHE B 1 78 ? 5.078 -26.953 5.973 1 96 78 PHE B O 1
ATOM 3428 N N . LYS B 1 79 ? 4.043 -26.688 7.91 1 96 79 LYS B N 1
ATOM 3429 C CA . LYS B 1 79 ? 3.279 -27.938 7.828 1 96 79 LYS B CA 1
ATOM 3430 C C . LYS B 1 79 ? 2.004 -27.734 7.012 1 96 79 LYS B C 1
ATOM 3432 O O . LYS B 1 79 ? 1.371 -26.688 7.082 1 96 79 LYS B O 1
ATOM 3437 N N . TYR B 1 80 ? 1.664 -28.797 6.332 1 96.25 80 TYR B N 1
ATOM 3438 C CA . TYR B 1 80 ? 0.371 -28.797 5.656 1 96.25 80 TYR B CA 1
ATOM 3439 C C . TYR B 1 80 ? -0.761 -29.047 6.648 1 96.25 80 TYR B C 1
ATOM 3441 O O . TYR B 1 80 ? -0.774 -30.062 7.348 1 96.25 80 TYR B O 1
ATOM 3449 N N . LEU B 1 81 ? -1.653 -28.109 6.738 1 96.62 81 LEU B N 1
ATOM 3450 C CA . LEU B 1 81 ? -2.867 -28.281 7.527 1 96.62 81 LEU B CA 1
ATOM 3451 C C . LEU B 1 81 ? -3.965 -28.953 6.703 1 96.62 81 LEU B C 1
ATOM 3453 O O . LEU B 1 81 ? -4.738 -29.75 7.223 1 96.62 81 LEU B O 1
ATOM 3457 N N . ILE B 1 82 ? -4.117 -28.562 5.516 1 96.88 82 ILE B N 1
ATOM 3458 C CA . ILE B 1 82 ? -4.996 -29.156 4.512 1 96.88 82 ILE B CA 1
ATOM 3459 C C . ILE B 1 82 ? -4.223 -29.375 3.217 1 96.88 82 ILE B C 1
ATOM 3461 O O . ILE B 1 82 ? -3.51 -28.484 2.748 1 96.88 82 ILE B O 1
ATOM 3465 N N . GLN B 1 83 ? -4.297 -30.562 2.672 1 94.44 83 GLN B N 1
ATOM 3466 C CA . GLN B 1 83 ? -3.756 -30.875 1.353 1 94.44 83 GLN B CA 1
ATOM 3467 C C . GLN B 1 83 ? -4.875 -31.062 0.329 1 94.44 83 GLN B C 1
ATOM 3469 O O . GLN B 1 83 ? -5.91 -31.656 0.634 1 94.44 83 GLN B O 1
ATOM 3474 N N . PRO B 1 84 ? -4.609 -30.453 -0.798 1 93 84 PRO B N 1
ATOM 3475 C CA . PRO B 1 84 ? -5.648 -30.656 -1.809 1 93 84 PRO B CA 1
ATOM 3476 C C . PRO B 1 84 ? -5.723 -32.094 -2.289 1 93 84 PRO B C 1
ATOM 3478 O O . PRO B 1 84 ? -4.746 -32.844 -2.172 1 93 84 PRO B O 1
ATOM 3481 N N . ASN B 1 85 ? -6.887 -32.5 -2.785 1 90.5 85 ASN B N 1
ATOM 3482 C CA . ASN B 1 85 ? -7.07 -33.812 -3.406 1 90.5 85 ASN B CA 1
ATOM 3483 C C . ASN B 1 85 ? -6.609 -33.781 -4.863 1 90.5 85 ASN B C 1
ATOM 3485 O O . ASN B 1 85 ? -6.387 -34.844 -5.449 1 90.5 85 ASN B O 1
ATOM 3489 N N . VAL B 1 86 ? -6.418 -32.625 -5.301 1 84.81 86 VAL B N 1
ATOM 3490 C CA . VAL B 1 86 ? -5.934 -32.438 -6.668 1 84.81 86 VAL B CA 1
ATOM 3491 C C . VAL B 1 86 ? -4.434 -32.75 -6.727 1 84.81 86 VAL B C 1
ATOM 3493 O O . VAL B 1 86 ? -3.678 -32.312 -5.855 1 84.81 86 VAL B O 1
ATOM 3496 N N . THR B 1 87 ? -3.959 -33.688 -7.531 1 79.94 87 THR B N 1
ATOM 3497 C CA . THR B 1 87 ? -2.545 -33.969 -7.766 1 79.94 87 THR B CA 1
ATOM 3498 C C . THR B 1 87 ? -2.268 -34.125 -9.258 1 79.94 87 THR B C 1
ATOM 3500 O O . THR B 1 87 ? -3.197 -34.281 -10.055 1 79.94 87 THR B O 1
ATOM 3503 N N . CYS B 1 88 ? -1.026 -33.906 -9.562 1 85.38 88 CYS B N 1
ATOM 3504 C CA . CYS B 1 88 ? -0.62 -34.156 -10.945 1 85.38 88 CYS B CA 1
ATOM 3505 C C . CYS B 1 88 ? 0.032 -35.5 -11.109 1 85.38 88 CYS B C 1
ATOM 3507 O O . CYS B 1 88 ? 0.479 -35.875 -12.203 1 85.38 88 CYS B O 1
ATOM 3509 N N . ALA B 1 89 ? -0.001 -36.219 -10.055 1 76.81 89 ALA B N 1
ATOM 3510 C CA . ALA B 1 89 ? 0.733 -37.469 -10.078 1 76.81 89 ALA B CA 1
ATOM 3511 C C . ALA B 1 89 ? 0.146 -38.438 -11.117 1 76.81 89 ALA B C 1
ATOM 3513 O O . ALA B 1 89 ? -1.067 -38.656 -11.156 1 76.81 89 ALA B O 1
ATOM 3514 N N . ASN B 1 90 ? 1.004 -38.906 -11.984 1 73.69 90 ASN B N 1
ATOM 3515 C CA . ASN B 1 90 ? 0.759 -39.938 -12.984 1 73.69 90 ASN B CA 1
ATOM 3516 C C . ASN B 1 90 ? -0.22 -39.469 -14.055 1 73.69 90 ASN B C 1
ATOM 3518 O O . ASN B 1 90 ? -0.973 -40.281 -14.609 1 73.69 90 ASN B O 1
ATOM 3522 N N . GLU B 1 91 ? -0.417 -38.188 -14.172 1 85.44 91 GLU B N 1
ATOM 3523 C CA . GLU B 1 91 ? -1.294 -37.656 -15.211 1 85.44 91 GLU B CA 1
ATOM 3524 C C . GLU B 1 91 ? -0.586 -36.594 -16.031 1 85.44 91 GLU B C 1
ATOM 3526 O O . GLU B 1 91 ? 0.366 -35.969 -15.555 1 85.44 91 GLU B O 1
ATOM 3531 N N . ASP B 1 92 ? -0.992 -36.594 -17.25 1 89.62 92 ASP B N 1
ATOM 3532 C CA . ASP B 1 92 ? -0.532 -35.531 -18.125 1 89.62 92 ASP B CA 1
ATOM 3533 C C . ASP B 1 92 ? -1.284 -34.219 -17.844 1 89.62 92 ASP B C 1
ATOM 3535 O O . ASP B 1 92 ? -2.447 -34.094 -18.234 1 89.62 92 ASP B O 1
ATOM 3539 N N . VAL B 1 93 ? -0.666 -33.344 -17.156 1 96.56 93 VAL B N 1
ATOM 3540 C CA . VAL B 1 93 ? -1.287 -32.094 -16.797 1 96.56 93 VAL B CA 1
ATOM 3541 C C . VAL B 1 93 ? -0.634 -30.953 -17.578 1 96.56 93 VAL B C 1
ATOM 3543 O O . VAL B 1 93 ? 0.591 -30.812 -17.562 1 96.56 93 VAL B O 1
ATOM 3546 N N . THR B 1 94 ? -1.449 -30.25 -18.281 1 97.81 94 THR B N 1
ATOM 3547 C CA . THR B 1 94 ? -0.954 -29.141 -19.094 1 97.81 94 THR B CA 1
ATOM 3548 C C . THR B 1 94 ? -0.772 -27.875 -18.25 1 97.81 94 THR B C 1
ATOM 3550 O O . THR B 1 94 ? 0.243 -27.188 -18.375 1 97.81 94 THR B O 1
ATOM 3553 N N . LEU B 1 95 ? -1.752 -27.594 -17.391 1 98.44 95 LEU B N 1
ATOM 3554 C CA . LEU B 1 95 ? -1.742 -26.328 -16.672 1 98.44 95 LEU B CA 1
ATOM 3555 C C . LEU B 1 95 ? -2.252 -26.516 -15.242 1 98.44 95 LEU B C 1
ATOM 3557 O O . LEU B 1 95 ? -3.316 -27.109 -15.031 1 98.44 95 LEU B O 1
ATOM 3561 N N . VAL B 1 96 ? -1.479 -26.062 -14.305 1 98.19 96 VAL B N 1
ATOM 3562 C CA . VAL B 1 96 ? -1.984 -25.938 -12.945 1 98.19 96 VAL B CA 1
ATOM 3563 C C . VAL B 1 96 ? -2.18 -24.469 -12.594 1 98.19 96 VAL B C 1
ATOM 3565 O O . VAL B 1 96 ? -1.24 -23.672 -12.68 1 98.19 96 VAL B O 1
ATOM 3568 N N . MET B 1 97 ? -3.404 -24.078 -12.258 1 98.81 97 MET B N 1
ATOM 3569 C CA . MET B 1 97 ? -3.746 -22.734 -11.828 1 98.81 97 MET B CA 1
ATOM 3570 C C . MET B 1 97 ? -3.68 -22.609 -10.312 1 98.81 97 MET B C 1
ATOM 3572 O O . MET B 1 97 ? -4.426 -23.281 -9.594 1 98.81 97 MET B O 1
ATOM 3576 N N . CYS B 1 98 ? -2.762 -21.766 -9.844 1 98.81 98 CYS B N 1
ATOM 3577 C CA . CYS B 1 98 ? -2.506 -21.594 -8.422 1 98.81 98 CYS B CA 1
ATOM 3578 C C . CYS B 1 98 ? -2.93 -20.203 -7.953 1 98.81 98 CYS B C 1
ATOM 3580 O O . CYS B 1 98 ? -2.412 -19.203 -8.438 1 98.81 98 CYS B O 1
ATOM 3582 N N . VAL B 1 99 ? -3.818 -20.172 -6.926 1 98.69 99 VAL B N 1
ATOM 3583 C CA . VAL B 1 99 ? -4.414 -18.906 -6.508 1 98.69 99 VAL B CA 1
ATOM 3584 C C . VAL B 1 99 ? -4.109 -18.656 -5.031 1 98.69 99 VAL B C 1
ATOM 3586 O O . VAL B 1 99 ? -4.77 -19.203 -4.152 1 98.69 99 VAL B O 1
ATOM 3589 N N . PRO B 1 100 ? -3.135 -17.781 -4.781 1 98.06 100 PRO B N 1
ATOM 3590 C CA . PRO B 1 100 ? -3.041 -17.312 -3.402 1 98.06 100 PRO B CA 1
ATOM 3591 C C . PRO B 1 100 ? -4.227 -16.438 -2.998 1 98.06 100 PRO B C 1
ATOM 3593 O O . PRO B 1 100 ? -4.555 -15.469 -3.693 1 98.06 100 PRO B O 1
ATOM 3596 N N . ILE B 1 101 ? -4.938 -16.766 -1.954 1 97.06 101 ILE B N 1
ATOM 3597 C CA . ILE B 1 101 ? -6.164 -16.062 -1.58 1 97.06 101 ILE B CA 1
ATOM 3598 C C . ILE B 1 101 ? -6.32 -16.078 -0.061 1 97.06 101 ILE B C 1
ATOM 3600 O O . ILE B 1 101 ? -5.809 -16.969 0.616 1 97.06 101 ILE B O 1
ATOM 3604 N N . ALA B 1 102 ? -6.906 -15.047 0.464 1 95.25 102 ALA B N 1
ATOM 3605 C CA . ALA B 1 102 ? -7.109 -14.953 1.907 1 95.25 102 ALA B CA 1
ATOM 3606 C C . ALA B 1 102 ? -7.965 -16.109 2.418 1 95.25 102 ALA B C 1
ATOM 3608 O O . ALA B 1 102 ? -8.922 -16.516 1.758 1 95.25 102 ALA B O 1
ATOM 3609 N N . TYR B 1 103 ? -7.707 -16.547 3.629 1 93.19 103 TYR B N 1
ATOM 3610 C CA . TYR B 1 103 ? -8.375 -17.703 4.211 1 93.19 103 TYR B CA 1
ATOM 3611 C C . TYR B 1 103 ? -9.875 -17.484 4.312 1 93.19 103 TYR B C 1
ATOM 3613 O O . TYR B 1 103 ? -10.656 -18.438 4.242 1 93.19 103 TYR B O 1
ATOM 3621 N N . ASN B 1 104 ? -10.289 -16.281 4.465 1 90.12 104 ASN B N 1
ATOM 3622 C CA . ASN B 1 104 ? -11.695 -15.984 4.73 1 90.12 104 ASN B CA 1
ATOM 3623 C C . ASN B 1 104 ? -12.414 -15.508 3.473 1 90.12 104 ASN B C 1
ATOM 3625 O O . ASN B 1 104 ? -13.539 -15.016 3.545 1 90.12 104 ASN B O 1
ATOM 3629 N N . ASN B 1 105 ? -11.773 -15.641 2.355 1 94.5 105 ASN B N 1
ATOM 3630 C CA . ASN B 1 105 ? -12.398 -15.188 1.118 1 94.5 105 ASN B CA 1
ATOM 3631 C C . ASN B 1 105 ? -13.133 -16.328 0.409 1 94.5 105 ASN B C 1
ATOM 3633 O O . ASN B 1 105 ? -12.789 -16.688 -0.716 1 94.5 105 ASN B O 1
ATOM 3637 N N . TYR B 1 106 ? -14.156 -16.812 1.035 1 95.94 106 TYR B N 1
ATOM 3638 C CA . TYR B 1 106 ? -14.969 -17.906 0.512 1 95.94 106 TYR B CA 1
ATOM 3639 C C . TYR B 1 106 ? -15.641 -17.516 -0.795 1 95.94 106 TYR B C 1
ATOM 3641 O O . TYR B 1 106 ? -15.656 -18.281 -1.755 1 95.94 106 TYR B O 1
ATOM 3649 N N . GLU B 1 107 ? -16.141 -16.359 -0.774 1 96.81 107 GLU B N 1
ATOM 3650 C CA . GLU B 1 107 ? -16.844 -15.891 -1.968 1 96.81 107 GLU B CA 1
ATOM 3651 C C . GLU B 1 107 ? -15.898 -15.789 -3.158 1 96.81 107 GLU B C 1
ATOM 3653 O O . GLU B 1 107 ? -16.281 -16.109 -4.289 1 96.81 107 GLU B O 1
ATOM 3658 N N . GLY B 1 108 ? -14.711 -15.336 -2.889 1 97.88 108 GLY B N 1
ATOM 3659 C CA . GLY B 1 108 ? -13.711 -15.25 -3.947 1 97.88 108 GLY B CA 1
ATOM 3660 C C . GLY B 1 108 ? -13.406 -16.594 -4.59 1 97.88 108 GLY B C 1
ATOM 3661 O O . GLY B 1 108 ? -13.359 -16.703 -5.816 1 97.88 108 GLY B O 1
ATOM 3662 N N . ARG B 1 109 ? -13.242 -17.578 -3.779 1 98.56 109 ARG B N 1
ATOM 3663 C CA . ARG B 1 109 ? -12.992 -18.922 -4.289 1 98.56 109 ARG B CA 1
ATOM 3664 C C . ARG B 1 109 ? -14.188 -19.438 -5.078 1 98.56 109 ARG B C 1
ATOM 3666 O O . ARG B 1 109 ? -14.031 -20.031 -6.152 1 98.56 109 ARG B O 1
ATOM 3673 N N . SER B 1 110 ? -15.328 -19.141 -4.594 1 98.56 110 SER B N 1
ATOM 3674 C CA . SER B 1 110 ? -16.547 -19.578 -5.281 1 98.56 110 SER B CA 1
ATOM 3675 C C . SER B 1 110 ? -16.656 -18.938 -6.66 1 98.56 110 SER B C 1
ATOM 3677 O O . SER B 1 110 ? -16.969 -19.609 -7.641 1 98.56 110 SER B O 1
ATOM 3679 N N . VAL B 1 111 ? -16.391 -17.656 -6.738 1 98.81 111 VAL B N 1
ATOM 3680 C CA . VAL B 1 111 ? -16.516 -16.922 -7.992 1 98.81 111 VAL B CA 1
ATOM 3681 C C . VAL B 1 111 ? -15.477 -17.406 -8.992 1 98.81 111 VAL B C 1
ATOM 3683 O O . VAL B 1 111 ? -15.766 -17.547 -10.18 1 98.81 111 VAL B O 1
ATOM 3686 N N . ILE B 1 112 ? -14.312 -17.688 -8.531 1 98.88 112 ILE B N 1
ATOM 3687 C CA . ILE B 1 112 ? -13.258 -18.203 -9.398 1 98.88 112 ILE B CA 1
ATOM 3688 C C . ILE B 1 112 ? -13.656 -19.562 -9.961 1 98.88 112 ILE B C 1
ATOM 3690 O O . ILE B 1 112 ? -13.508 -19.812 -11.156 1 98.88 112 ILE B O 1
ATOM 3694 N N . ARG B 1 113 ? -14.266 -20.453 -9.164 1 98.69 113 ARG B N 1
ATOM 3695 C CA . ARG B 1 113 ? -14.75 -21.766 -9.602 1 98.69 113 ARG B CA 1
ATOM 3696 C C . ARG B 1 113 ? -15.789 -21.625 -10.703 1 98.69 113 ARG B C 1
ATOM 3698 O O . ARG B 1 113 ? -15.883 -22.469 -11.594 1 98.69 113 ARG B O 1
ATOM 3705 N N . LYS B 1 114 ? -16.484 -20.516 -10.648 1 98.56 114 LYS B N 1
ATOM 3706 C CA . LYS B 1 114 ? -17.609 -20.328 -11.57 1 98.56 114 LYS B CA 1
ATOM 3707 C C . LYS B 1 114 ? -17.156 -19.578 -12.82 1 98.56 114 LYS B C 1
ATOM 3709 O O . LYS B 1 114 ? -17.922 -19.422 -13.773 1 98.56 114 LYS B O 1
ATOM 3714 N N . THR B 1 115 ? -15.977 -19.047 -12.836 1 98.69 115 THR B N 1
ATOM 3715 C CA . THR B 1 115 ? -15.5 -18.25 -13.961 1 98.69 115 THR B CA 1
ATOM 3716 C C . THR B 1 115 ? -14.273 -18.906 -14.602 1 98.69 115 THR B C 1
ATOM 3718 O O . THR B 1 115 ? -14.383 -19.969 -15.219 1 98.69 115 THR B O 1
ATOM 3721 N N . TRP B 1 116 ? -13.094 -18.156 -14.586 1 98.75 116 TRP B N 1
ATOM 3722 C CA . TRP B 1 116 ? -11.945 -18.656 -15.344 1 98.75 116 TRP B CA 1
ATOM 3723 C C . TRP B 1 116 ? -11.414 -19.953 -14.742 1 98.75 116 TRP B C 1
ATOM 3725 O O . TRP B 1 116 ? -10.82 -20.766 -15.453 1 98.75 116 TRP B O 1
ATOM 3735 N N . GLY B 1 117 ? -11.633 -20.219 -13.453 1 98.69 117 GLY B N 1
ATOM 3736 C CA . GLY B 1 117 ? -11.195 -21.453 -12.805 1 98.69 117 GLY B CA 1
ATOM 3737 C C . GLY B 1 117 ? -11.961 -22.672 -13.281 1 98.69 117 GLY B C 1
ATOM 3738 O O . GLY B 1 117 ? -11.5 -23.812 -13.109 1 98.69 117 GLY B O 1
ATOM 3739 N N . SER B 1 118 ? -13.078 -22.484 -13.867 1 98.31 118 SER B N 1
ATOM 3740 C CA . SER B 1 118 ? -13.914 -23.594 -14.32 1 98.31 118 SER B CA 1
ATOM 3741 C C . SER B 1 118 ? -13.219 -24.391 -15.422 1 98.31 118 SER B C 1
ATOM 3743 O O . SER B 1 118 ? -13.617 -25.516 -15.734 1 98.31 118 SER B O 1
ATOM 3745 N N . TYR B 1 119 ? -12.234 -23.766 -16.047 1 98.06 119 TYR B N 1
ATOM 3746 C CA . TYR B 1 119 ? -11.422 -24.438 -17.062 1 98.06 119 TYR B CA 1
ATOM 3747 C C . TYR B 1 119 ? -10.891 -25.766 -16.547 1 98.06 119 TYR B C 1
ATOM 3749 O O . TYR B 1 119 ? -10.719 -26.719 -17.328 1 98.06 119 TYR B O 1
ATOM 3757 N N . ALA B 1 120 ? -10.703 -25.938 -15.273 1 97.25 120 ALA B N 1
ATOM 3758 C CA . ALA B 1 120 ? -10.109 -27.109 -14.648 1 97.25 120 ALA B CA 1
ATOM 3759 C C . ALA B 1 120 ? -11.117 -28.266 -14.578 1 97.25 120 ALA B C 1
ATOM 3761 O O . ALA B 1 120 ? -10.734 -29.406 -14.359 1 97.25 120 ALA B O 1
ATOM 3762 N N . TYR B 1 121 ? -12.367 -27.953 -14.789 1 95.69 121 TYR B N 1
ATOM 3763 C CA . TYR B 1 121 ? -13.383 -28.953 -14.531 1 95.69 121 TYR B CA 1
ATOM 3764 C C . TYR B 1 121 ? -13.68 -29.781 -15.781 1 95.69 121 TYR B C 1
ATOM 3766 O O . TYR B 1 121 ? -14.367 -30.797 -15.719 1 95.69 121 TYR B O 1
ATOM 3774 N N . ASN B 1 122 ? -13.211 -29.344 -16.906 1 95.5 122 ASN B N 1
ATOM 3775 C CA . ASN B 1 122 ? -13.227 -30.156 -18.109 1 95.5 122 ASN B CA 1
ATOM 3776 C C . ASN B 1 122 ? -11.969 -31.016 -18.234 1 95.5 122 ASN B C 1
ATOM 3778 O O . ASN B 1 122 ? -10.875 -30.484 -18.469 1 95.5 1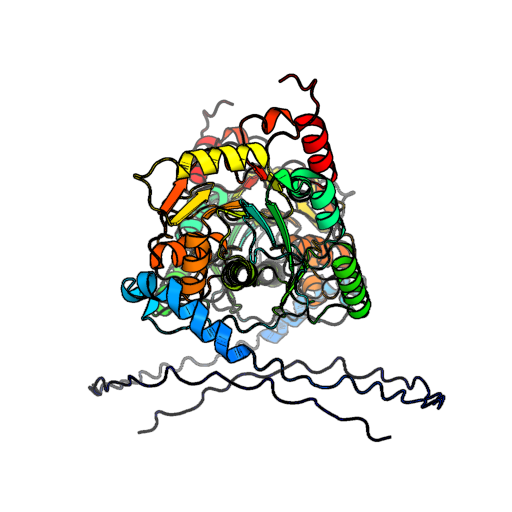22 ASN B O 1
ATOM 3782 N N . MET B 1 123 ? -12.094 -32.312 -18.125 1 91.75 123 MET B N 1
ATOM 3783 C CA . MET B 1 123 ? -10.977 -33.219 -18.094 1 91.75 123 MET B CA 1
ATOM 3784 C C . MET B 1 123 ? -10.133 -33.125 -19.359 1 91.75 123 MET B C 1
ATOM 3786 O O . MET B 1 123 ? -8.922 -33.344 -19.312 1 91.75 123 MET B O 1
ATOM 3790 N N . SER B 1 124 ? -10.742 -32.781 -20.438 1 95.31 124 SER B N 1
ATOM 3791 C CA . SER B 1 124 ? -10.031 -32.688 -21.703 1 95.31 124 SER B CA 1
ATOM 3792 C C . SER B 1 124 ? -9.008 -31.562 -21.688 1 95.31 124 SER B C 1
ATOM 3794 O O . SER B 1 124 ? -8.055 -31.562 -22.469 1 95.31 124 SER B O 1
ATOM 3796 N N . ASN B 1 125 ? -9.242 -30.562 -20.781 1 96.75 125 ASN B N 1
ATOM 3797 C CA . ASN B 1 125 ? -8.352 -29.422 -20.719 1 96.75 125 ASN B CA 1
ATOM 3798 C C . ASN B 1 125 ? -7.059 -29.75 -19.969 1 96.75 125 ASN B C 1
ATOM 3800 O O . ASN B 1 125 ? -6.094 -28.984 -20.016 1 96.75 125 ASN B O 1
ATOM 3804 N N . LYS B 1 126 ? -7.023 -30.938 -19.281 1 96.88 126 LYS B N 1
ATOM 3805 C CA . LYS B 1 126 ? -5.855 -31.375 -18.531 1 96.88 126 LYS B CA 1
ATOM 3806 C C . LYS B 1 126 ? -5.316 -30.266 -17.641 1 96.88 126 LYS B C 1
ATOM 3808 O O . LYS B 1 126 ? -4.121 -29.969 -17.672 1 96.88 126 LYS B O 1
ATOM 3813 N N . ALA B 1 127 ? -6.203 -29.625 -16.906 1 97.62 127 ALA B N 1
ATOM 3814 C CA . ALA B 1 127 ? -5.855 -28.516 -16.016 1 97.62 127 ALA B CA 1
ATOM 3815 C C . ALA B 1 127 ? -6.305 -28.781 -14.594 1 97.62 127 ALA B C 1
ATOM 3817 O O . ALA B 1 127 ? -7.176 -29.625 -14.359 1 97.62 127 ALA B O 1
ATOM 3818 N N . ARG B 1 128 ? -5.641 -28.141 -13.633 1 97.44 128 ARG B N 1
ATOM 3819 C CA . ARG B 1 128 ? -5.98 -28.219 -12.211 1 97.44 128 ARG B CA 1
ATOM 3820 C C . ARG B 1 128 ? -6.121 -26.812 -11.609 1 97.44 128 ARG B C 1
ATOM 3822 O O . ARG B 1 128 ? -5.492 -25.859 -12.086 1 97.44 128 ARG B O 1
ATOM 3829 N N . LEU B 1 129 ? -6.996 -26.688 -10.633 1 98.25 129 LEU B N 1
ATOM 3830 C CA . LEU B 1 129 ? -7.176 -25.469 -9.852 1 98.25 129 LEU B CA 1
ATOM 3831 C C . LEU B 1 129 ? -6.902 -25.719 -8.375 1 98.25 129 LEU B C 1
ATOM 3833 O O . LEU B 1 129 ? -7.457 -26.656 -7.789 1 98.25 129 LEU B O 1
ATOM 3837 N N . VAL B 1 130 ? -5.98 -24.938 -7.816 1 98.56 130 VAL B N 1
ATOM 3838 C CA . VAL B 1 130 ? -5.688 -25.078 -6.391 1 98.56 130 VAL B CA 1
ATOM 3839 C C . VAL B 1 130 ? -5.645 -23.688 -5.742 1 98.56 130 VAL B C 1
ATOM 3841 O O . VAL B 1 130 ? -5.012 -22.766 -6.27 1 98.56 130 VAL B O 1
ATOM 3844 N N . PHE B 1 131 ? -6.355 -23.516 -4.562 1 98.56 131 PHE B N 1
ATOM 3845 C CA . PHE B 1 131 ? -6.316 -22.297 -3.748 1 98.56 131 PHE B CA 1
ATOM 3846 C C . PHE B 1 131 ? -5.324 -22.453 -2.602 1 98.56 131 PHE B C 1
ATOM 3848 O O . PHE B 1 131 ? -5.348 -23.453 -1.882 1 98.56 131 PHE B O 1
ATOM 3855 N N . PHE B 1 132 ? -4.469 -21.453 -2.455 1 98.19 132 PHE B N 1
ATOM 3856 C CA . PHE B 1 132 ? -3.438 -21.484 -1.424 1 98.19 132 PHE B CA 1
ATOM 3857 C C . PHE B 1 132 ? -3.752 -20.484 -0.315 1 98.19 132 PHE B C 1
ATOM 3859 O O . PHE B 1 132 ? -3.83 -19.281 -0.56 1 98.19 132 PHE B O 1
ATOM 3866 N N . ILE B 1 133 ? -3.982 -21 0.905 1 97.12 133 ILE B N 1
ATOM 3867 C CA . ILE B 1 133 ? -4.289 -20.141 2.043 1 97.12 133 ILE B CA 1
ATOM 3868 C C . ILE B 1 133 ? -3.346 -20.469 3.201 1 97.12 133 ILE B C 1
ATOM 3870 O O . ILE B 1 133 ? -2.748 -21.547 3.242 1 97.12 133 ILE B O 1
ATOM 3874 N N . GLY B 1 134 ? -3.107 -19.453 4.055 1 95.69 134 GLY B N 1
ATOM 3875 C CA . GLY B 1 134 ? -2.348 -19.656 5.281 1 95.69 134 GLY B CA 1
ATOM 3876 C C . GLY B 1 134 ? -3.223 -19.938 6.488 1 95.69 134 GLY B C 1
ATOM 3877 O O . GLY B 1 134 ? -4.43 -20.141 6.352 1 95.69 134 GLY B O 1
ATOM 3878 N N . ASN B 1 135 ? -2.535 -19.953 7.586 1 93.38 135 ASN B N 1
ATOM 3879 C CA . ASN B 1 135 ? -3.23 -20.141 8.852 1 93.38 135 ASN B CA 1
ATOM 3880 C C . ASN B 1 135 ? -3.947 -18.859 9.289 1 93.38 135 ASN B C 1
ATOM 3882 O O . ASN B 1 135 ? -3.576 -17.766 8.875 1 93.38 135 ASN B O 1
ATOM 3886 N N . LEU B 1 136 ? -5.012 -19.094 10.07 1 88.88 136 LEU B N 1
ATOM 3887 C CA . LEU B 1 136 ? -5.703 -17.953 10.641 1 88.88 136 LEU B CA 1
ATOM 3888 C C . LEU B 1 136 ? -4.777 -17.156 11.547 1 88.88 136 LEU B C 1
ATOM 3890 O O . LEU B 1 136 ? -3.975 -17.734 12.289 1 88.88 136 LEU B O 1
ATOM 3894 N N . PRO B 1 137 ? -4.879 -15.812 11.406 1 82.88 137 PRO B N 1
ATOM 3895 C CA . PRO B 1 137 ? -4.07 -15.023 12.336 1 82.88 137 PRO B CA 1
ATOM 3896 C C . PRO B 1 137 ? -4.441 -15.281 13.797 1 82.88 137 PRO B C 1
ATOM 3898 O O . PRO B 1 137 ? -5.574 -15.656 14.094 1 82.88 137 PRO B O 1
ATOM 3901 N N . PRO B 1 138 ? -3.367 -15.047 14.617 1 74.31 138 PRO B N 1
ATOM 3902 C CA . PRO B 1 138 ? -3.621 -15.312 16.031 1 74.31 138 PRO B CA 1
ATOM 3903 C C . PRO B 1 138 ? -4.754 -14.461 16.594 1 74.31 138 PRO B C 1
ATOM 3905 O O . PRO B 1 138 ? -5.477 -14.906 17.5 1 74.31 138 PRO B O 1
ATOM 3908 N N . GLU B 1 139 ? -4.914 -13.336 16.094 1 67.56 139 GLU B N 1
ATOM 3909 C CA . GLU B 1 139 ? -5.914 -12.414 16.625 1 67.56 139 GLU B CA 1
ATOM 3910 C C . GLU B 1 139 ? -7.301 -12.727 16.062 1 67.56 139 GLU B C 1
ATOM 3912 O O . GLU B 1 139 ? -8.25 -11.977 16.312 1 67.56 139 GLU B O 1
ATOM 3917 N N . SER B 1 140 ? -7.355 -13.781 15.461 1 63.12 140 SER B N 1
ATOM 3918 C CA . SER B 1 140 ? -8.664 -14.141 14.93 1 63.12 140 SER B CA 1
ATOM 3919 C C . SER B 1 140 ? -9.648 -14.445 16.062 1 63.12 140 SER B C 1
ATOM 3921 O O . SER B 1 140 ? -9.25 -14.945 17.109 1 63.12 140 SER B O 1
ATOM 3923 N N . ASP B 1 141 ? -10.68 -13.75 16.109 1 63.78 141 ASP B N 1
ATOM 3924 C CA . ASP B 1 141 ? -11.656 -13.766 17.188 1 63.78 141 ASP B CA 1
ATOM 3925 C C . ASP B 1 141 ? -12.18 -15.18 17.438 1 63.78 141 ASP B C 1
ATOM 3927 O O . ASP B 1 141 ? -11.656 -16.156 16.891 1 63.78 141 ASP B O 1
ATOM 3931 N N . LYS B 1 142 ? -13.164 -15.203 18.391 1 62.69 142 LYS B N 1
ATOM 3932 C CA . LYS B 1 142 ? -13.844 -16.406 18.859 1 62.69 142 LYS B CA 1
ATOM 3933 C C . LYS B 1 142 ? -14.344 -17.234 17.672 1 62.69 142 LYS B C 1
ATOM 3935 O O . LYS B 1 142 ? -14.562 -18.453 17.812 1 62.69 142 LYS B O 1
ATOM 3940 N N . SER B 1 143 ? -14.18 -16.625 16.562 1 79.81 143 SER B N 1
ATOM 3941 C CA . SER B 1 143 ? -14.805 -17.312 15.422 1 79.81 143 SER B CA 1
ATOM 3942 C C . SER B 1 143 ? -13.766 -18.094 14.617 1 79.81 143 SER B C 1
ATOM 3944 O O . SER B 1 143 ? -14.086 -18.656 13.562 1 79.81 143 SER B O 1
ATOM 3946 N N . ALA B 1 144 ? -12.57 -18.188 15.18 1 83.44 144 ALA B N 1
ATOM 3947 C CA . ALA B 1 144 ? -11.5 -18.859 14.445 1 83.44 144 ALA B CA 1
ATOM 3948 C C . ALA B 1 144 ? -11.836 -20.328 14.195 1 83.44 144 ALA B C 1
ATOM 3950 O O . ALA B 1 144 ? -11.656 -20.844 13.094 1 83.44 144 ALA B O 1
ATOM 3951 N N . ALA B 1 145 ? -12.328 -20.969 15.148 1 86.81 145 ALA B N 1
ATOM 3952 C CA . ALA B 1 145 ? -12.688 -22.375 15.023 1 86.81 145 ALA B CA 1
ATOM 3953 C C . ALA B 1 145 ? -13.781 -22.578 13.977 1 86.81 145 ALA B C 1
ATOM 3955 O O . ALA B 1 145 ? -13.727 -23.516 13.18 1 86.81 145 ALA B O 1
ATOM 3956 N N . PHE B 1 146 ? -14.719 -21.719 14.07 1 90.44 146 PHE B N 1
ATOM 3957 C CA . PHE B 1 146 ? -15.812 -21.781 13.102 1 90.44 146 PHE B CA 1
ATOM 3958 C C . PHE B 1 146 ? -15.281 -21.578 11.688 1 90.44 146 PHE B C 1
ATOM 3960 O O . PHE B 1 146 ? -15.656 -22.312 10.766 1 90.44 146 PHE B O 1
ATOM 3967 N N . THR B 1 147 ? -14.414 -20.641 11.57 1 91.75 147 THR B N 1
ATOM 3968 C CA . THR B 1 147 ? -13.828 -20.344 10.273 1 91.75 147 THR B CA 1
ATOM 3969 C C . THR B 1 147 ? -13.039 -21.547 9.75 1 91.75 147 THR B C 1
ATOM 3971 O O . THR B 1 147 ? -13.172 -21.922 8.586 1 91.75 147 THR B O 1
ATOM 3974 N N . GLN B 1 148 ? -12.281 -22.172 10.578 1 93.88 148 GLN B N 1
ATOM 3975 C CA . GLN B 1 148 ? -11.484 -23.328 10.172 1 93.88 148 GLN B CA 1
ATOM 3976 C C . GLN B 1 148 ? -12.375 -24.5 9.766 1 93.88 148 GLN B C 1
ATOM 3978 O O . GLN B 1 148 ? -12.062 -25.234 8.82 1 93.88 148 GLN B O 1
ATOM 3983 N N . ARG B 1 149 ? -13.43 -24.688 10.484 1 94.62 149 ARG B N 1
ATOM 3984 C CA . ARG B 1 149 ? -14.383 -25.75 10.141 1 94.62 149 ARG B CA 1
ATOM 3985 C C . ARG B 1 149 ? -14.969 -25.516 8.75 1 94.62 149 ARG B C 1
ATOM 3987 O O . ARG B 1 149 ? -15.141 -26.469 7.984 1 94.62 149 ARG B O 1
ATOM 3994 N N . ASN B 1 150 ? -15.266 -24.281 8.477 1 95.62 150 ASN B N 1
ATOM 3995 C CA . ASN B 1 150 ? -15.805 -23.953 7.168 1 95.62 150 ASN B CA 1
ATOM 3996 C C . ASN B 1 150 ? -14.789 -24.219 6.059 1 95.62 150 ASN B C 1
ATOM 3998 O O . ASN B 1 150 ? -15.148 -24.688 4.98 1 95.62 150 ASN B O 1
ATOM 4002 N N . ILE B 1 151 ? -13.586 -23.891 6.297 1 97 151 ILE B N 1
ATOM 4003 C CA . ILE B 1 151 ? -12.516 -24.141 5.332 1 97 151 ILE B CA 1
ATOM 4004 C C . ILE B 1 151 ? -12.383 -25.641 5.094 1 97 151 ILE B C 1
ATOM 4006 O O . ILE B 1 151 ? -12.281 -26.094 3.951 1 97 151 ILE B O 1
ATOM 4010 N N . SER B 1 152 ? -12.438 -26.391 6.168 1 96.94 152 SER B N 1
ATOM 4011 C CA . SER B 1 152 ? -12.344 -27.844 6.062 1 96.94 152 SER B CA 1
ATOM 4012 C C . SER B 1 152 ? -13.508 -28.422 5.27 1 96.94 152 SER B C 1
ATOM 4014 O O . SER B 1 152 ? -13.32 -29.312 4.441 1 96.94 152 SER B O 1
ATOM 4016 N N . ALA B 1 153 ? -14.625 -27.938 5.547 1 97.56 153 ALA B N 1
ATOM 4017 C CA . ALA B 1 153 ? -15.812 -28.391 4.824 1 97.56 153 ALA B CA 1
ATOM 4018 C C . ALA B 1 153 ? -15.703 -28.078 3.334 1 97.56 153 ALA B C 1
ATOM 4020 O O . ALA B 1 153 ? -16.047 -28.906 2.488 1 97.56 153 ALA B O 1
ATOM 4021 N N . GLU B 1 154 ? -15.297 -26.875 3.061 1 97.94 154 GLU B N 1
ATOM 4022 C CA . GLU B 1 154 ? -15.102 -26.484 1.666 1 97.94 154 GLU B CA 1
ATOM 4023 C C . GLU B 1 154 ? -14.078 -27.375 0.982 1 97.94 154 GLU B C 1
ATOM 4025 O O . GLU B 1 154 ? -14.266 -27.781 -0.166 1 97.94 154 GLU B O 1
ATOM 4030 N N . SER B 1 155 ? -13.016 -27.656 1.682 1 97.5 155 SER B N 1
ATOM 4031 C CA . SER B 1 155 ? -11.961 -28.516 1.149 1 97.5 155 SER B CA 1
ATOM 4032 C C . SER B 1 155 ? -12.492 -29.906 0.85 1 97.5 155 SER B C 1
ATOM 4034 O O . SER B 1 155 ? -12.117 -30.516 -0.153 1 97.5 155 SER B O 1
ATOM 4036 N N . LEU B 1 156 ? -13.266 -30.422 1.71 1 96.31 156 LEU B N 1
ATOM 4037 C CA . LEU B 1 156 ? -13.859 -31.75 1.501 1 96.31 156 LEU B CA 1
ATOM 4038 C C . LEU B 1 156 ? -14.766 -31.75 0.271 1 96.31 156 LEU B C 1
ATOM 4040 O O . LEU B 1 156 ? -14.789 -32.719 -0.483 1 96.31 156 LEU B O 1
ATOM 4044 N N . GLN B 1 157 ? -15.445 -30.688 0.109 1 96.75 157 GLN B N 1
ATOM 4045 C CA . GLN B 1 157 ? -16.406 -30.578 -0.983 1 96.75 157 GLN B CA 1
ATOM 4046 C C . GLN B 1 157 ? -15.703 -30.469 -2.33 1 96.75 157 GLN B C 1
ATOM 4048 O O . GLN B 1 157 ? -16.094 -31.125 -3.301 1 96.75 157 GLN B O 1
ATOM 4053 N N . TYR B 1 158 ? -14.703 -29.672 -2.445 1 96.81 158 TYR B N 1
ATOM 4054 C CA . TYR B 1 158 ? -14.148 -29.344 -3.752 1 96.81 158 TYR B CA 1
ATOM 4055 C C . TYR B 1 158 ? -12.773 -29.969 -3.941 1 96.81 158 TYR B C 1
ATOM 4057 O O . TYR B 1 158 ? -12.305 -30.125 -5.074 1 96.81 158 TYR B O 1
ATOM 4065 N N . GLY B 1 159 ? -12.016 -30.172 -2.826 1 96.56 159 GLY B N 1
ATOM 4066 C CA . GLY B 1 159 ? -10.719 -30.844 -2.871 1 96.56 159 GLY B CA 1
ATOM 4067 C C . GLY B 1 159 ? -9.625 -29.969 -3.463 1 96.56 159 GLY B C 1
ATOM 4068 O O . GLY B 1 159 ? -8.602 -30.484 -3.914 1 96.56 159 GLY B O 1
ATOM 4069 N N . ASP B 1 160 ? -9.836 -28.672 -3.523 1 97.81 160 ASP B N 1
ATOM 4070 C CA . ASP B 1 160 ? -8.898 -27.812 -4.254 1 97.81 160 ASP B CA 1
ATOM 4071 C C . ASP B 1 160 ? -8.25 -26.797 -3.322 1 97.81 160 ASP B C 1
ATOM 4073 O O . ASP B 1 160 ? -7.793 -25.734 -3.771 1 97.81 160 ASP B O 1
ATOM 4077 N N . ILE B 1 161 ? -8.234 -27 -2.02 1 98.25 161 ILE B N 1
ATOM 4078 C CA . ILE B 1 161 ? -7.648 -26.062 -1.07 1 98.25 161 ILE B CA 1
ATOM 4079 C C . ILE B 1 161 ? -6.379 -26.656 -0.47 1 98.25 161 ILE B C 1
ATOM 4081 O O . ILE B 1 161 ? -6.371 -27.812 -0.055 1 98.25 161 ILE B O 1
ATOM 4085 N N . LEU B 1 162 ? -5.316 -25.938 -0.534 1 98.12 162 LEU B N 1
ATOM 4086 C CA . LEU B 1 162 ? -4.094 -26.219 0.208 1 98.12 162 LEU B CA 1
ATOM 4087 C C . LEU B 1 162 ? -3.875 -25.188 1.307 1 98.12 162 LEU B C 1
ATOM 4089 O O . LEU B 1 162 ? -3.873 -23.984 1.041 1 98.12 162 LEU B O 1
ATOM 4093 N N . GLN B 1 163 ? -3.77 -25.609 2.537 1 97.75 163 GLN B N 1
ATOM 4094 C CA . GLN B 1 163 ? -3.514 -24.734 3.674 1 97.75 163 GLN B CA 1
ATOM 4095 C C . GLN B 1 163 ? -2.223 -25.125 4.391 1 97.75 163 GLN B C 1
ATOM 4097 O O . GLN B 1 163 ? -2.029 -26.281 4.75 1 97.75 163 GLN B O 1
ATOM 4102 N N . GLU B 1 164 ? -1.324 -24.141 4.488 1 97.19 164 GLU B N 1
ATOM 4103 C CA . GLU B 1 164 ? -0.131 -24.328 5.309 1 97.19 164 GLU B CA 1
ATOM 4104 C C . GLU B 1 164 ? -0.209 -23.5 6.586 1 97.19 164 GLU B C 1
ATOM 4106 O O . GLU B 1 164 ? -1.062 -22.609 6.711 1 97.19 164 GLU B O 1
ATOM 4111 N N . ASP B 1 165 ? 0.693 -23.703 7.516 1 96.25 165 ASP B N 1
ATOM 4112 C CA . ASP B 1 165 ? 0.514 -23.141 8.852 1 96.25 165 ASP B CA 1
ATOM 4113 C C . ASP B 1 165 ? 1.288 -21.844 9.016 1 96.25 165 ASP B C 1
ATOM 4115 O O . ASP B 1 165 ? 1.584 -21.422 10.133 1 96.25 165 ASP B O 1
ATOM 4119 N N . TYR B 1 166 ? 1.746 -21.219 7.93 1 94.38 166 TYR B N 1
ATOM 4120 C CA . TYR B 1 166 ? 2.209 -19.844 8.055 1 94.38 166 TYR B CA 1
ATOM 4121 C C . TYR B 1 166 ? 1.042 -18.891 8.305 1 94.38 166 TYR B C 1
ATOM 4123 O O . TYR B 1 166 ? -0.094 -19.188 7.922 1 94.38 166 TYR B O 1
ATOM 4131 N N . VAL B 1 167 ? 1.32 -17.797 8.914 1 89.25 167 VAL B N 1
ATOM 4132 C CA . VAL B 1 167 ? 0.259 -16.828 9.188 1 89.25 167 VAL B CA 1
ATOM 4133 C C . VAL B 1 167 ? -0.173 -16.156 7.883 1 89.25 167 VAL B C 1
ATOM 4135 O O . VAL B 1 167 ? 0.665 -15.68 7.117 1 89.25 167 VAL B O 1
ATOM 4138 N N . ASP B 1 168 ? -1.468 -16.219 7.664 1 88.75 168 ASP B N 1
ATOM 4139 C CA . ASP B 1 168 ? -2.027 -15.625 6.453 1 88.75 168 ASP B CA 1
ATOM 4140 C C . ASP B 1 168 ? -2.09 -14.109 6.566 1 88.75 168 ASP B C 1
ATOM 4142 O O . ASP B 1 168 ? -3.09 -13.555 7.031 1 88.75 168 ASP B O 1
ATOM 4146 N N . SER B 1 169 ? -1.05 -13.391 6.137 1 85.69 169 SER B N 1
ATOM 4147 C CA . SER B 1 169 ? -0.928 -11.938 6.184 1 85.69 169 SER B CA 1
ATOM 4148 C C . SER B 1 169 ? -0.203 -11.398 4.953 1 85.69 169 SER B C 1
ATOM 4150 O O . SER B 1 169 ? 0.49 -12.148 4.262 1 85.69 169 SER B O 1
ATOM 4152 N N . TYR B 1 170 ? -0.407 -10.141 4.754 1 80.88 170 TYR B N 1
ATOM 4153 C CA . TYR B 1 170 ? 0.205 -9.508 3.592 1 80.88 170 TYR B CA 1
ATOM 4154 C C . TYR B 1 170 ? 1.724 -9.617 3.645 1 80.88 170 TYR B C 1
ATOM 4156 O O . TYR B 1 170 ? 2.377 -9.781 2.611 1 80.88 170 TYR B O 1
ATOM 4164 N N . ARG B 1 171 ? 2.234 -9.562 4.809 1 79.69 171 ARG B N 1
ATOM 4165 C CA . ARG B 1 171 ? 3.686 -9.602 4.961 1 79.69 171 ARG B CA 1
ATOM 4166 C C . ARG B 1 171 ? 4.234 -10.992 4.629 1 79.69 171 ARG B C 1
ATOM 4168 O O . ARG B 1 171 ? 5.414 -11.133 4.312 1 79.69 171 ARG B O 1
ATOM 4175 N N . ASN B 1 172 ? 3.369 -11.953 4.66 1 87.56 172 ASN B N 1
ATOM 4176 C CA . ASN B 1 172 ? 3.766 -13.32 4.352 1 87.56 172 ASN B CA 1
ATOM 4177 C C . ASN B 1 172 ? 3.322 -13.734 2.953 1 87.56 172 ASN B C 1
ATOM 4179 O O . ASN B 1 172 ? 3.225 -14.922 2.652 1 87.56 172 ASN B O 1
ATOM 4183 N N . PHE B 1 173 ? 3.076 -12.742 2.189 1 92.81 173 PHE B N 1
ATOM 4184 C CA . PHE B 1 173 ? 2.568 -13.039 0.857 1 92.81 173 PHE B CA 1
ATOM 4185 C C . PHE B 1 173 ? 3.611 -13.781 0.035 1 92.81 173 PHE B C 1
ATOM 4187 O O . PHE B 1 173 ? 3.275 -14.688 -0.734 1 92.81 173 PHE B O 1
ATOM 4194 N N . SER B 1 174 ? 4.91 -13.461 0.233 1 96.38 174 SER B N 1
ATOM 4195 C CA . SER B 1 174 ? 5.988 -14.172 -0.442 1 96.38 174 SER B CA 1
ATOM 4196 C C . SER B 1 174 ? 6.055 -15.625 0.007 1 96.38 174 SER B C 1
ATOM 4198 O O . SER B 1 174 ? 6.309 -16.516 -0.803 1 96.38 174 SER B O 1
ATOM 4200 N N . ILE B 1 175 ? 5.77 -15.859 1.205 1 96.69 175 ILE B N 1
ATOM 4201 C CA . ILE B 1 175 ? 5.762 -17.219 1.752 1 96.69 175 ILE B CA 1
ATOM 4202 C C . ILE B 1 175 ? 4.664 -18.031 1.081 1 96.69 175 ILE B C 1
ATOM 4204 O O . ILE B 1 175 ? 4.855 -19.219 0.779 1 96.69 175 ILE B O 1
ATOM 4208 N N . LYS B 1 176 ? 3.609 -17.375 0.858 1 96.31 176 LYS B N 1
ATOM 4209 C CA . LYS B 1 176 ? 2.494 -18.047 0.188 1 96.31 176 LYS B CA 1
ATOM 4210 C C . LYS B 1 176 ? 2.875 -18.453 -1.229 1 96.31 176 LYS B C 1
ATOM 4212 O O . LYS B 1 176 ? 2.504 -19.547 -1.683 1 96.31 176 LYS B O 1
ATOM 4217 N N . SER B 1 177 ? 3.564 -17.656 -1.904 1 98 177 SER B N 1
ATOM 4218 C CA . SER B 1 177 ? 4.02 -18 -3.248 1 98 177 SER B CA 1
ATOM 4219 C C . SER B 1 177 ? 5.047 -19.125 -3.215 1 98 177 SER B C 1
ATOM 4221 O O . SER B 1 177 ? 5.086 -19.969 -4.117 1 98 177 SER B O 1
ATOM 4223 N N . VAL B 1 178 ? 5.859 -19.141 -2.186 1 98.5 178 VAL B N 1
ATOM 4224 C CA . VAL B 1 178 ? 6.785 -20.266 -2.035 1 98.5 178 VAL B CA 1
ATOM 4225 C C . VAL B 1 178 ? 6.004 -21.547 -1.793 1 98.5 178 VAL B C 1
ATOM 4227 O O . VAL B 1 178 ? 6.387 -22.625 -2.283 1 98.5 178 VAL B O 1
ATOM 4230 N N . SER B 1 179 ? 4.953 -21.422 -1.043 1 98.19 179 SER B N 1
ATOM 4231 C CA . SER B 1 179 ? 4.082 -22.578 -0.824 1 98.19 179 SER B CA 1
ATOM 4232 C C . SER B 1 179 ? 3.574 -23.141 -2.146 1 98.19 179 SER B C 1
ATOM 4234 O O . SER B 1 179 ? 3.473 -24.359 -2.307 1 98.19 179 SER B O 1
ATOM 4236 N N . ILE B 1 180 ? 3.252 -22.297 -3.057 1 98.38 180 ILE B N 1
ATOM 4237 C CA . ILE B 1 180 ? 2.822 -22.703 -4.391 1 98.38 180 ILE B CA 1
ATOM 4238 C C . ILE B 1 180 ? 3.939 -23.5 -5.07 1 98.38 180 ILE B C 1
ATOM 4240 O O . ILE B 1 180 ? 3.717 -24.609 -5.547 1 98.38 180 ILE B O 1
ATOM 4244 N N . LEU B 1 181 ? 5.109 -22.938 -5.035 1 98.69 181 LEU B N 1
ATOM 4245 C CA . LEU B 1 181 ? 6.25 -23.562 -5.695 1 98.69 181 LEU B CA 1
ATOM 4246 C C . LEU B 1 181 ? 6.57 -24.906 -5.051 1 98.69 181 LEU B C 1
ATOM 4248 O O . LEU B 1 181 ? 6.879 -25.875 -5.75 1 98.69 181 LEU B O 1
ATOM 4252 N N . LYS B 1 182 ? 6.492 -24.953 -3.76 1 97.81 182 LYS B N 1
ATOM 4253 C CA . LYS B 1 182 ? 6.73 -26.203 -3.023 1 97.81 182 LYS B CA 1
ATOM 4254 C C . LYS B 1 182 ? 5.754 -27.281 -3.451 1 97.81 182 LYS B C 1
ATOM 4256 O O . LYS B 1 182 ? 6.164 -28.406 -3.775 1 97.81 182 LYS B O 1
ATOM 4261 N N . TRP B 1 183 ? 4.527 -26.938 -3.449 1 97.19 183 TRP B N 1
ATOM 4262 C CA . TRP B 1 183 ? 3.502 -27.922 -3.781 1 97.19 183 TRP B CA 1
ATOM 4263 C C . TRP B 1 183 ? 3.678 -28.438 -5.211 1 97.19 183 TRP B C 1
ATOM 4265 O O . TRP B 1 183 ? 3.568 -29.641 -5.465 1 97.19 183 TRP B O 1
ATOM 4275 N N . VAL B 1 184 ? 3.902 -27.516 -6.129 1 96.88 184 VAL B N 1
ATOM 4276 C CA . VAL B 1 184 ? 4.113 -27.906 -7.516 1 96.88 184 VAL B CA 1
ATOM 4277 C C . VAL B 1 184 ? 5.316 -28.844 -7.613 1 96.88 184 VAL B C 1
ATOM 4279 O O . VAL B 1 184 ? 5.242 -29.891 -8.25 1 96.88 184 VAL B O 1
ATOM 4282 N N . ASN B 1 185 ? 6.379 -28.453 -6.988 1 95.44 185 ASN B N 1
ATOM 4283 C CA . ASN B 1 185 ? 7.613 -29.234 -7.035 1 95.44 185 ASN B CA 1
ATOM 4284 C C . ASN B 1 185 ? 7.41 -30.641 -6.461 1 95.44 185 ASN B C 1
ATOM 4286 O O . ASN B 1 185 ? 7.941 -31.609 -6.996 1 95.44 185 ASN B O 1
ATOM 4290 N N . LEU B 1 186 ? 6.652 -30.766 -5.461 1 93.06 186 LEU B N 1
ATOM 4291 C CA . LEU B 1 186 ? 6.527 -32.031 -4.734 1 93.06 186 LEU B CA 1
ATOM 4292 C C . LEU B 1 186 ? 5.422 -32.906 -5.332 1 93.06 186 LEU B C 1
ATOM 4294 O O . LEU B 1 186 ? 5.551 -34.125 -5.391 1 93.06 186 LEU B O 1
ATOM 4298 N N . PHE B 1 187 ? 4.363 -32.25 -5.797 1 93.38 187 PHE B N 1
ATOM 4299 C CA . PHE B 1 187 ? 3.176 -33.062 -6.078 1 93.38 187 PHE B CA 1
ATOM 4300 C C . PHE B 1 187 ? 2.738 -32.875 -7.527 1 93.38 187 PHE B C 1
ATOM 4302 O O . PHE B 1 187 ? 1.854 -33.594 -8.008 1 93.38 187 PHE B O 1
ATOM 4309 N N . CYS B 1 188 ? 3.312 -31.984 -8.211 1 93.81 188 CYS B N 1
ATOM 4310 C CA . CYS B 1 188 ? 2.891 -31.719 -9.586 1 93.81 188 CYS B CA 1
ATOM 4311 C C . CYS B 1 188 ? 4.086 -31.375 -10.469 1 93.81 188 CYS B C 1
ATOM 4313 O O . CYS B 1 188 ? 4.027 -30.453 -11.266 1 93.81 188 CYS B O 1
ATOM 4315 N N . SER B 1 189 ? 5.125 -32.062 -10.344 1 88 189 SER B N 1
ATOM 4316 C CA . SER B 1 189 ? 6.379 -31.75 -11.016 1 88 189 SER B CA 1
ATOM 4317 C C . SER B 1 189 ? 6.305 -32.031 -12.508 1 88 189 SER B C 1
ATOM 4319 O O . SER B 1 189 ? 7.137 -31.562 -13.281 1 88 189 SER B O 1
ATOM 4321 N N . THR B 1 190 ? 5.371 -32.75 -12.953 1 90.31 190 THR B N 1
ATOM 4322 C CA . THR B 1 190 ? 5.289 -33.188 -14.352 1 90.31 190 THR B CA 1
ATOM 4323 C C . THR B 1 190 ? 4.422 -32.188 -15.148 1 90.31 190 THR B C 1
ATOM 4325 O O . THR B 1 190 ? 4.281 -32.344 -16.359 1 90.31 190 THR B O 1
ATOM 4328 N N . THR B 1 191 ? 3.801 -31.219 -14.5 1 96.56 191 THR B N 1
ATOM 4329 C CA . THR B 1 191 ? 2.969 -30.266 -15.219 1 96.56 191 THR B CA 1
ATOM 4330 C C . THR B 1 191 ? 3.791 -29.5 -16.25 1 96.56 191 THR B C 1
ATOM 4332 O O . THR B 1 191 ? 4.961 -29.188 -16.016 1 96.56 191 THR B O 1
ATOM 4335 N N . LYS B 1 192 ? 3.17 -29.203 -17.359 1 97.19 192 LYS B N 1
ATOM 4336 C CA . LYS B 1 192 ? 3.855 -28.406 -18.375 1 97.19 192 LYS B CA 1
ATOM 4337 C C . LYS B 1 192 ? 3.975 -26.953 -17.922 1 97.19 192 LYS B C 1
ATOM 4339 O O . LYS B 1 192 ? 5.047 -26.344 -18.031 1 97.19 192 LYS B O 1
ATOM 4344 N N . PHE B 1 193 ? 2.836 -26.391 -17.438 1 98.56 193 PHE B N 1
ATOM 4345 C CA . PHE B 1 193 ? 2.807 -24.984 -17.078 1 98.56 193 PHE B CA 1
ATOM 4346 C C . PHE B 1 193 ? 2.184 -24.781 -15.703 1 98.56 193 PHE B C 1
ATOM 4348 O O . PHE B 1 193 ? 1.382 -25.594 -15.25 1 98.56 193 PHE B O 1
ATOM 4355 N N . VAL B 1 194 ? 2.604 -23.703 -15.062 1 98.75 194 VAL B N 1
ATOM 4356 C CA . VAL B 1 194 ? 2.051 -23.234 -13.797 1 98.75 194 VAL B CA 1
ATOM 4357 C C . VAL B 1 194 ? 1.63 -21.781 -13.914 1 98.75 194 VAL B C 1
ATOM 4359 O O . VAL B 1 194 ? 2.383 -20.953 -14.438 1 98.75 194 VAL B O 1
ATOM 4362 N N . LEU B 1 195 ? 0.403 -21.453 -13.516 1 98.88 195 LEU B N 1
ATOM 4363 C CA . LEU B 1 195 ? -0.079 -20.078 -13.438 1 98.88 195 LEU B CA 1
ATOM 4364 C C . LEU B 1 195 ? -0.261 -19.656 -11.984 1 98.88 195 LEU B C 1
ATOM 4366 O O . LEU B 1 195 ? -0.998 -20.297 -11.234 1 98.88 195 LEU B O 1
ATOM 4370 N N . LYS B 1 196 ? 0.472 -18.672 -11.562 1 98.88 196 LYS B N 1
ATOM 4371 C CA . LYS B 1 196 ? 0.153 -17.953 -10.336 1 98.88 196 LYS B CA 1
ATOM 4372 C C . LYS B 1 196 ? -0.741 -16.75 -10.625 1 98.88 196 LYS B C 1
ATOM 4374 O O . LYS B 1 196 ? -0.414 -15.914 -11.477 1 98.88 196 LYS B O 1
ATOM 4379 N N . VAL B 1 197 ? -1.833 -16.641 -9.945 1 98.75 197 VAL B N 1
ATOM 4380 C CA . VAL B 1 197 ? -2.773 -15.562 -10.258 1 98.75 197 VAL B CA 1
ATOM 4381 C C . VAL B 1 197 ? -3.484 -15.117 -8.977 1 98.75 197 VAL B C 1
ATOM 4383 O O . VAL B 1 197 ? -3.994 -15.945 -8.219 1 98.75 197 VAL B O 1
ATOM 4386 N N . ASP B 1 198 ? -3.508 -13.789 -8.719 1 97.44 198 ASP B N 1
ATOM 4387 C CA . ASP B 1 198 ? -4.203 -13.234 -7.559 1 97.44 198 ASP B CA 1
ATOM 4388 C C . ASP B 1 198 ? -5.715 -13.422 -7.688 1 97.44 198 ASP B C 1
ATOM 4390 O O . ASP B 1 198 ? -6.227 -13.641 -8.789 1 97.44 198 ASP B O 1
ATOM 4394 N N . ASP B 1 199 ? -6.414 -13.258 -6.586 1 97 199 ASP B N 1
ATOM 4395 C CA . ASP B 1 199 ? -7.828 -13.617 -6.539 1 97 199 ASP B CA 1
ATOM 4396 C C . ASP B 1 199 ? -8.695 -12.516 -7.141 1 97 199 ASP B C 1
ATOM 4398 O O . ASP B 1 199 ? -9.875 -12.727 -7.426 1 97 199 ASP B O 1
ATOM 4402 N N . ASP B 1 200 ? -8.141 -11.305 -7.355 1 96.81 200 ASP B N 1
ATOM 4403 C CA . ASP B 1 200 ? -8.938 -10.219 -7.918 1 96.81 200 ASP B CA 1
ATOM 4404 C C . ASP B 1 200 ? -8.633 -10.031 -9.398 1 96.81 200 ASP B C 1
ATOM 4406 O O . ASP B 1 200 ? -8.812 -8.938 -9.945 1 96.81 200 ASP B O 1
ATOM 4410 N N . MET B 1 201 ? -8.227 -11.086 -10.039 1 98.25 201 MET B N 1
ATOM 4411 C CA . MET B 1 201 ? -7.895 -11.117 -11.461 1 98.25 201 MET B CA 1
ATOM 4412 C C . MET B 1 201 ? -9 -11.797 -12.266 1 98.25 201 MET B C 1
ATOM 4414 O O . MET B 1 201 ? -9.742 -12.617 -11.734 1 98.25 201 MET B O 1
ATOM 4418 N N . TYR B 1 202 ? -9.094 -11.453 -13.539 1 98.81 202 TYR B N 1
ATOM 4419 C CA . TYR B 1 202 ? -9.695 -12.312 -14.555 1 98.81 202 TYR B CA 1
ATOM 4420 C C . TYR B 1 202 ? -8.656 -12.742 -15.586 1 98.81 202 TYR B C 1
ATOM 4422 O O . TYR B 1 202 ? -7.82 -11.938 -16.016 1 98.81 202 TYR B O 1
ATOM 4430 N N . VAL B 1 203 ? -8.719 -13.961 -15.93 1 98.81 203 VAL B N 1
ATOM 4431 C CA . VAL B 1 203 ? -7.742 -14.508 -16.859 1 98.81 203 VAL B CA 1
ATOM 4432 C C . VAL B 1 203 ? -8.453 -15.289 -17.969 1 98.81 203 VAL B C 1
ATOM 4434 O O . VAL B 1 203 ? -9.328 -16.109 -17.688 1 98.81 203 VAL B O 1
ATOM 4437 N N . ASN B 1 204 ? -8.109 -14.977 -19.203 1 98.75 204 ASN B N 1
ATOM 4438 C CA . ASN B 1 204 ? -8.523 -15.805 -20.328 1 98.75 204 ASN B CA 1
ATOM 4439 C C . ASN B 1 204 ? -7.641 -17.047 -20.469 1 98.75 204 ASN B C 1
ATOM 4441 O O . ASN B 1 204 ? -6.652 -17.031 -21.203 1 98.75 204 ASN B O 1
ATOM 4445 N N . ILE B 1 205 ? -8.094 -18.156 -19.875 1 98.75 205 ILE B N 1
ATOM 4446 C CA . ILE B 1 205 ? -7.25 -19.344 -19.703 1 98.75 205 ILE B CA 1
ATOM 4447 C C . ILE B 1 205 ? -7 -20 -21.062 1 98.75 205 ILE B C 1
ATOM 4449 O O . ILE B 1 205 ? -5.863 -20.344 -21.391 1 98.75 205 ILE B O 1
ATOM 4453 N N . PRO B 1 206 ? -7.988 -20.203 -21.953 1 98 206 PRO B N 1
ATOM 4454 C CA . PRO B 1 206 ? -7.707 -20.828 -23.25 1 98 206 PRO B CA 1
ATOM 4455 C C . PRO B 1 206 ? -6.672 -20.047 -24.047 1 98 206 PRO B C 1
ATOM 4457 O O . PRO B 1 206 ? -5.766 -20.641 -24.641 1 98 206 PRO B O 1
ATOM 4460 N N . PHE B 1 207 ? -6.812 -18.75 -24.047 1 98.12 207 PHE B N 1
ATOM 4461 C CA . PHE B 1 207 ? -5.855 -17.938 -24.781 1 98.12 207 PHE B CA 1
ATOM 4462 C C . PHE B 1 207 ? -4.465 -18.047 -24.156 1 98.12 207 PHE B C 1
ATOM 4464 O O . PHE B 1 207 ? -3.467 -18.125 -24.875 1 98.12 207 PHE B O 1
ATOM 4471 N N . LEU B 1 208 ? -4.383 -18.062 -22.828 1 98.75 208 LEU B N 1
ATOM 4472 C CA . LEU B 1 208 ? -3.121 -18.25 -22.125 1 98.75 208 LEU B CA 1
ATOM 4473 C C . LEU B 1 208 ? -2.443 -19.547 -22.547 1 98.75 208 LEU B C 1
ATOM 4475 O O . LEU B 1 208 ? -1.254 -19.547 -22.875 1 98.75 208 LEU B O 1
ATOM 4479 N N . VAL B 1 209 ? -3.172 -20.625 -22.578 1 98.38 209 VAL B N 1
ATOM 4480 C CA . VAL B 1 209 ? -2.621 -21.938 -22.922 1 98.38 209 VAL B CA 1
ATOM 4481 C C . VAL B 1 209 ? -2.084 -21.922 -24.344 1 98.38 209 VAL B C 1
ATOM 4483 O O . VAL B 1 209 ? -1.013 -22.469 -24.625 1 98.38 209 VAL B O 1
ATOM 4486 N N . ASN B 1 210 ? -2.809 -21.266 -25.219 1 97.62 210 ASN B N 1
ATOM 4487 C CA . ASN B 1 210 ? -2.346 -21.141 -26.594 1 97.62 210 ASN B CA 1
ATOM 4488 C C . ASN B 1 210 ? -1.014 -20.391 -26.672 1 97.62 210 ASN B C 1
ATOM 4490 O O . ASN B 1 210 ? -0.102 -20.828 -27.391 1 97.62 210 ASN B O 1
ATOM 4494 N N . VAL B 1 211 ? -0.932 -19.312 -25.984 1 97.5 211 VAL B N 1
ATOM 4495 C CA . VAL B 1 211 ? 0.284 -18.5 -25.984 1 97.5 211 VAL B CA 1
ATOM 4496 C C . VAL B 1 211 ? 1.444 -19.312 -25.406 1 97.5 211 VAL B C 1
ATOM 4498 O O . VAL B 1 211 ? 2.543 -19.312 -25.969 1 97.5 211 VAL B O 1
ATOM 4501 N N . LEU B 1 212 ? 1.229 -20.016 -24.344 1 97.94 212 LEU B N 1
ATOM 4502 C CA . LEU B 1 212 ? 2.268 -20.812 -23.703 1 97.94 212 LEU B CA 1
ATOM 4503 C C . LEU B 1 212 ? 2.744 -21.938 -24.625 1 97.94 212 LEU B C 1
ATOM 4505 O O . LEU B 1 212 ? 3.943 -22.203 -24.703 1 97.94 212 LEU B O 1
ATOM 4509 N N . ASN B 1 213 ? 1.847 -22.562 -25.297 1 96.88 213 ASN B N 1
ATOM 4510 C CA . ASN B 1 213 ? 2.211 -23.609 -26.25 1 96.88 213 ASN B CA 1
ATOM 4511 C C . ASN B 1 213 ? 3.066 -23.047 -27.391 1 96.88 213 ASN B C 1
ATOM 4513 O O . ASN B 1 213 ? 4.031 -23.688 -27.812 1 96.88 213 ASN B O 1
ATOM 4517 N N . GLU B 1 214 ? 2.678 -21.906 -27.812 1 95.38 214 GLU B N 1
ATOM 4518 C CA . GLU B 1 214 ? 3.457 -21.266 -28.859 1 95.38 214 GLU B CA 1
ATOM 4519 C C . GLU B 1 214 ? 4.879 -20.969 -28.391 1 95.38 214 GLU B C 1
ATOM 4521 O O . GLU B 1 214 ? 5.84 -21.219 -29.125 1 95.38 214 GLU B O 1
ATOM 4526 N N . TYR B 1 215 ? 5 -20.422 -27.203 1 94.06 215 TYR B N 1
ATOM 4527 C CA . TYR B 1 215 ? 6.316 -20.125 -26.656 1 94.06 215 TYR B CA 1
ATOM 4528 C C . TYR B 1 215 ? 7.148 -21.391 -26.5 1 94.06 215 TYR B C 1
ATOM 4530 O O . TYR B 1 215 ? 8.352 -21.391 -26.781 1 94.06 215 TYR B O 1
ATOM 4538 N N . SER B 1 216 ? 6.543 -22.438 -26.156 1 92.38 216 SER B N 1
ATOM 4539 C CA . SER B 1 216 ? 7.266 -23.672 -25.844 1 92.38 216 SER B CA 1
ATOM 4540 C C . SER B 1 216 ? 7.559 -24.469 -27.125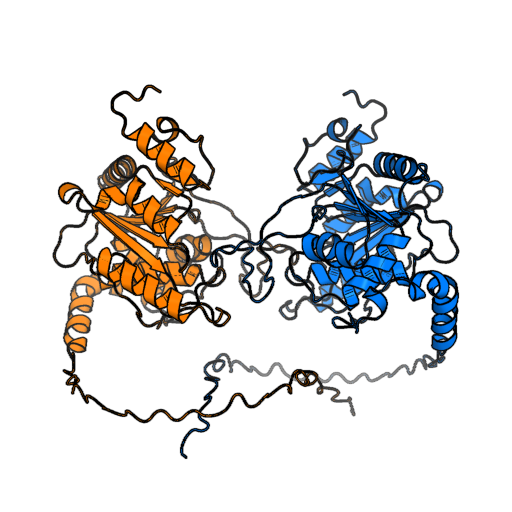 1 92.38 216 SER B C 1
ATOM 4542 O O . SER B 1 216 ? 8.375 -25.391 -27.094 1 92.38 216 SER B O 1
ATOM 4544 N N . SER B 1 217 ? 6.922 -24.109 -28.172 1 93.19 217 SER B N 1
ATOM 4545 C CA . SER B 1 217 ? 7.168 -24.781 -29.453 1 93.19 217 SER B CA 1
ATOM 4546 C C . SER B 1 217 ? 8.492 -24.344 -30.062 1 93.19 217 SER B C 1
ATOM 4548 O O . SER B 1 217 ? 9.055 -25.031 -30.906 1 93.19 217 SER B O 1
ATOM 4550 N N . ASP B 1 218 ? 8.883 -23.141 -29.688 1 92.81 218 ASP B N 1
ATOM 4551 C CA . ASP B 1 218 ? 10.188 -22.656 -30.125 1 92.81 218 ASP B CA 1
ATOM 4552 C C . ASP B 1 218 ? 11.32 -23.312 -29.359 1 92.81 218 ASP B C 1
ATOM 4554 O O . ASP B 1 218 ? 11.609 -22.922 -28.219 1 92.81 218 ASP B O 1
ATOM 4558 N N . LYS B 1 219 ? 12.086 -24.141 -30 1 90.44 219 LYS B N 1
ATOM 4559 C CA . LYS B 1 219 ? 13.117 -24.953 -29.359 1 90.44 219 LYS B CA 1
ATOM 4560 C C . LYS B 1 219 ? 14.344 -24.109 -29 1 90.44 219 LYS B C 1
ATOM 4562 O O . LYS B 1 219 ? 15.195 -24.531 -28.234 1 90.44 219 LYS B O 1
ATOM 4567 N N . SER B 1 220 ? 14.375 -22.922 -29.594 1 92.12 220 SER B N 1
ATOM 4568 C CA . SER B 1 220 ? 15.5 -22.047 -29.312 1 92.12 220 SER B CA 1
ATOM 4569 C C . SER B 1 220 ? 15.352 -21.375 -27.938 1 92.12 220 SER B C 1
ATOM 4571 O O . SER B 1 220 ? 16.312 -20.844 -27.391 1 92.12 220 SER B O 1
ATOM 4573 N N . ARG B 1 221 ? 14.211 -21.453 -27.375 1 91.88 221 ARG B N 1
ATOM 4574 C CA . ARG B 1 221 ? 13.969 -20.859 -26.062 1 91.88 221 ARG B CA 1
ATOM 4575 C C . ARG B 1 221 ? 14.344 -21.812 -24.953 1 91.88 221 ARG B C 1
ATOM 4577 O O . ARG B 1 221 ? 14.195 -23.031 -25.094 1 91.88 221 ARG B O 1
ATOM 4584 N N . PRO B 1 222 ? 14.805 -21.141 -23.906 1 94.38 222 PRO B N 1
ATOM 4585 C CA . PRO B 1 222 ? 15.094 -22 -22.75 1 94.38 222 PRO B CA 1
ATOM 4586 C C . PRO B 1 222 ? 13.852 -22.719 -22.234 1 94.38 222 PRO B C 1
ATOM 4588 O O . PRO B 1 222 ? 12.742 -22.203 -22.312 1 94.38 222 PRO B O 1
ATOM 4591 N N . LYS B 1 223 ? 14.086 -23.875 -21.641 1 94.88 223 LYS B N 1
ATOM 4592 C CA . LYS B 1 223 ? 13.008 -24.703 -21.125 1 94.88 223 LYS B CA 1
ATOM 4593 C C . LYS B 1 223 ? 12.422 -24.109 -19.844 1 94.88 223 LYS B C 1
ATOM 4595 O O . LYS B 1 223 ? 11.25 -24.328 -19.531 1 94.88 223 LYS B O 1
ATOM 4600 N N . ALA B 1 224 ? 13.25 -23.422 -19.094 1 97.5 224 ALA B N 1
ATOM 4601 C CA . ALA B 1 224 ? 12.805 -22.797 -17.859 1 97.5 224 ALA B CA 1
ATOM 4602 C C . ALA B 1 224 ? 12.586 -21.297 -18.047 1 97.5 224 ALA B C 1
ATOM 4604 O O . ALA B 1 224 ? 13.547 -20.531 -18.172 1 97.5 224 ALA B O 1
ATOM 4605 N N . TYR B 1 225 ? 11.297 -20.922 -18 1 98.44 225 TYR B N 1
ATOM 4606 C CA . TYR B 1 225 ? 11.031 -19.484 -18.156 1 98.44 225 TYR B CA 1
ATOM 4607 C C . TYR B 1 225 ? 9.766 -19.078 -17.422 1 98.44 225 TYR B C 1
ATOM 4609 O O . TYR B 1 225 ? 8.969 -19.938 -17.016 1 98.44 225 TYR B O 1
ATOM 4617 N N . VAL B 1 226 ? 9.68 -17.781 -17.141 1 98.75 226 VAL B N 1
ATOM 4618 C CA . VAL B 1 226 ? 8.492 -17.109 -16.625 1 98.75 226 VAL B CA 1
ATOM 4619 C C . VAL B 1 226 ? 7.977 -16.109 -17.672 1 98.75 226 VAL B C 1
ATOM 4621 O O . VAL B 1 226 ? 8.766 -15.445 -18.344 1 98.75 226 VAL B O 1
ATOM 4624 N N . ILE B 1 227 ? 6.672 -16.094 -17.844 1 98.5 227 ILE B N 1
ATOM 4625 C CA . ILE B 1 227 ? 6.066 -15.148 -18.766 1 98.5 227 ILE B CA 1
ATOM 4626 C C . ILE B 1 227 ? 5.012 -14.32 -18.031 1 98.5 227 ILE B C 1
ATOM 4628 O O . ILE B 1 227 ? 4.242 -14.852 -17.234 1 98.5 227 ILE B O 1
ATOM 4632 N N . GLY B 1 228 ? 5.008 -13.023 -18.141 1 98.38 228 GLY B N 1
ATOM 4633 C CA . GLY B 1 228 ? 4.094 -12.078 -17.516 1 98.38 228 GLY B CA 1
ATOM 4634 C C . GLY B 1 228 ? 4.312 -10.648 -17.969 1 98.38 228 GLY B C 1
ATOM 4635 O O . GLY B 1 228 ? 4.727 -10.414 -19.109 1 98.38 228 GLY B O 1
ATOM 4636 N N . SER B 1 229 ? 3.818 -9.719 -17.203 1 98.19 229 SER B N 1
ATOM 4637 C CA . SER B 1 229 ? 4.113 -8.312 -17.422 1 98.19 229 SER B CA 1
ATOM 4638 C C . SER B 1 229 ? 5.469 -7.926 -16.844 1 98.19 229 SER B C 1
ATOM 4640 O O . SER B 1 229 ? 5.625 -7.832 -15.625 1 98.19 229 SER B O 1
ATOM 4642 N N . LEU B 1 230 ? 6.398 -7.699 -17.734 1 98.25 230 LEU B N 1
ATOM 4643 C CA . LEU B 1 230 ? 7.793 -7.531 -17.359 1 98.25 230 LEU B CA 1
ATOM 4644 C C . LEU B 1 230 ? 8.062 -6.109 -16.875 1 98.25 230 LEU B C 1
ATOM 4646 O O . LEU B 1 230 ? 7.641 -5.145 -17.531 1 98.25 230 LEU B O 1
ATOM 4650 N N . GLN B 1 231 ? 8.664 -5.949 -15.703 1 97.5 231 GLN B N 1
ATOM 4651 C CA . GLN B 1 231 ? 9.164 -4.684 -15.172 1 97.5 231 GLN B CA 1
ATOM 4652 C C . GLN B 1 231 ? 10.688 -4.609 -15.266 1 97.5 231 GLN B C 1
ATOM 4654 O O . GLN B 1 231 ? 11.383 -5.52 -14.805 1 97.5 231 GLN B O 1
ATOM 4659 N N . VAL B 1 232 ? 11.172 -3.549 -15.852 1 97.5 232 VAL B N 1
ATOM 4660 C CA . VAL B 1 232 ? 12.609 -3.359 -16.047 1 97.5 232 VAL B CA 1
ATOM 4661 C C . VAL B 1 232 ? 13.055 -2.082 -15.336 1 97.5 232 VAL B C 1
ATOM 4663 O O . VAL B 1 232 ? 12.297 -1.119 -15.234 1 97.5 232 VAL B O 1
ATOM 4666 N N . ASN B 1 233 ? 14.25 -2.078 -14.727 1 96.75 233 ASN B N 1
ATOM 4667 C CA . ASN B 1 233 ? 14.906 -0.921 -14.125 1 96.75 233 ASN B CA 1
ATOM 4668 C C . ASN B 1 233 ? 14.078 -0.352 -12.977 1 96.75 233 ASN B C 1
ATOM 4670 O O . ASN B 1 233 ? 13.961 0.866 -12.828 1 96.75 233 ASN B O 1
ATOM 4674 N N . ALA B 1 234 ? 13.414 -1.207 -12.258 1 96.25 234 ALA B N 1
ATOM 4675 C CA . ALA B 1 234 ? 12.703 -0.776 -11.062 1 96.25 234 ALA B CA 1
ATOM 4676 C C . ALA B 1 234 ? 13.672 -0.529 -9.906 1 96.25 234 ALA B C 1
ATOM 4678 O O . ALA B 1 234 ? 14.672 -1.237 -9.758 1 96.25 234 ALA B O 1
ATOM 4679 N N . HIS B 1 235 ? 13.352 0.445 -9.016 1 96.19 235 HIS B N 1
ATOM 4680 C CA . HIS B 1 235 ? 14.234 0.829 -7.922 1 96.19 235 HIS B CA 1
ATOM 4681 C C . HIS B 1 235 ? 13.531 0.671 -6.574 1 96.19 235 HIS B C 1
ATOM 4683 O O . HIS B 1 235 ? 12.328 0.906 -6.465 1 96.19 235 HIS B O 1
ATOM 4689 N N . PRO B 1 236 ? 14.312 0.282 -5.504 1 95.12 236 PRO B N 1
ATOM 4690 C CA . PRO B 1 236 ? 13.734 0.266 -4.16 1 95.12 236 PRO B CA 1
ATOM 4691 C C . PRO B 1 236 ? 13.297 1.65 -3.688 1 95.12 236 PRO B C 1
ATOM 4693 O O . PRO B 1 236 ? 13.969 2.645 -3.973 1 95.12 236 PRO B O 1
ATOM 4696 N N . ARG B 1 237 ? 12.141 1.668 -3.01 1 92.38 237 ARG B N 1
ATOM 4697 C CA . ARG B 1 237 ? 11.695 2.924 -2.414 1 92.38 237 ARG B CA 1
ATOM 4698 C C . ARG B 1 237 ? 12.484 3.236 -1.146 1 92.38 237 ARG B C 1
ATOM 4700 O O . ARG B 1 237 ? 12.391 2.51 -0.155 1 92.38 237 ARG B O 1
ATOM 4707 N N . ARG B 1 238 ? 13.234 4.324 -1.187 1 88.75 238 ARG B N 1
ATOM 4708 C CA . ARG B 1 238 ? 14.141 4.637 -0.088 1 88.75 238 ARG B CA 1
ATOM 4709 C C . ARG B 1 238 ? 13.539 5.688 0.838 1 88.75 238 ARG B C 1
ATOM 4711 O O . ARG B 1 238 ? 14.125 6.016 1.875 1 88.75 238 ARG B O 1
ATOM 4718 N N . ASP B 1 239 ? 12.344 6.176 0.508 1 86.56 239 ASP B N 1
ATOM 4719 C CA . ASP B 1 239 ? 11.617 7.102 1.367 1 86.56 239 ASP B CA 1
ATOM 4720 C C . ASP B 1 239 ? 10.938 6.363 2.521 1 86.56 239 ASP B C 1
ATOM 4722 O O . ASP B 1 239 ? 10.016 5.574 2.305 1 86.56 239 ASP B O 1
ATOM 4726 N N . SER B 1 240 ? 11.398 6.613 3.756 1 84.69 240 SER B N 1
ATOM 4727 C CA . SER B 1 240 ? 10.93 5.898 4.938 1 84.69 240 SER B CA 1
ATOM 4728 C C . SER B 1 240 ? 9.43 6.105 5.148 1 84.69 240 SER B C 1
ATOM 4730 O O . SER B 1 240 ? 8.797 5.367 5.906 1 84.69 240 SER B O 1
ATOM 4732 N N . ASN B 1 241 ? 8.844 7.055 4.547 1 85.06 241 ASN B N 1
ATOM 4733 C CA . ASN B 1 241 ? 7.414 7.312 4.695 1 85.06 241 ASN B CA 1
ATOM 4734 C C . ASN B 1 241 ? 6.598 6.578 3.635 1 85.06 241 ASN B C 1
ATOM 4736 O O . ASN B 1 241 ? 5.375 6.727 3.572 1 85.06 241 ASN B O 1
ATOM 4740 N N . SER B 1 242 ? 7.309 5.836 2.859 1 87.19 242 SER B N 1
ATOM 4741 C CA . SER B 1 242 ? 6.629 5.016 1.86 1 87.19 242 SER B CA 1
ATOM 4742 C C . SER B 1 242 ? 6.145 3.699 2.461 1 87.19 242 SER B C 1
ATOM 4744 O O . SER B 1 242 ? 6.848 3.076 3.254 1 87.19 242 SER B O 1
ATOM 4746 N N . LYS B 1 243 ? 4.957 3.285 2.008 1 83.31 243 LYS B N 1
ATOM 4747 C CA . LYS B 1 243 ? 4.441 1.982 2.422 1 83.31 243 LYS B CA 1
ATOM 4748 C C . LYS B 1 243 ? 5.312 0.851 1.883 1 83.31 243 LYS B C 1
ATOM 4750 O O . LYS B 1 243 ? 5.285 -0.264 2.408 1 83.31 243 LYS B O 1
ATOM 4755 N N . TRP B 1 244 ? 6.031 1.136 0.803 1 86.88 244 TRP B N 1
ATOM 4756 C CA . TRP B 1 244 ? 6.883 0.145 0.15 1 86.88 244 TRP B CA 1
ATOM 4757 C C . TRP B 1 244 ? 8.352 0.389 0.476 1 86.88 244 TRP B C 1
ATOM 4759 O O . TRP B 1 244 ? 9.234 -0.012 -0.283 1 86.88 244 TRP B O 1
ATOM 4769 N N . TYR B 1 245 ? 8.586 1.011 1.65 1 88.81 245 TYR B N 1
ATOM 4770 C CA . TYR B 1 245 ? 9.938 1.38 2.045 1 88.81 245 TYR B CA 1
ATOM 4771 C C . TYR B 1 245 ? 10.836 0.15 2.145 1 88.81 245 TYR B C 1
ATOM 4773 O O . TYR B 1 245 ? 10.461 -0.85 2.762 1 88.81 245 TYR B O 1
ATOM 4781 N N . ILE B 1 246 ? 12.047 0.303 1.456 1 90.38 246 ILE B N 1
ATOM 4782 C CA . ILE B 1 246 ? 13.086 -0.718 1.544 1 90.38 246 ILE B CA 1
ATOM 4783 C C . ILE B 1 246 ? 14.422 -0.066 1.896 1 90.38 246 ILE B C 1
ATOM 4785 O O . ILE B 1 246 ? 15.07 0.546 1.04 1 90.38 246 ILE B O 1
ATOM 4789 N N . PRO B 1 247 ? 14.898 -0.236 3.168 1 85.81 247 PRO B N 1
ATOM 4790 C CA . PRO B 1 247 ? 16.203 0.316 3.516 1 85.81 247 PRO B CA 1
ATOM 4791 C C . PRO B 1 247 ? 17.359 -0.446 2.865 1 85.81 247 PRO B C 1
ATOM 4793 O O . PRO B 1 247 ? 17.172 -1.573 2.4 1 85.81 247 PRO B O 1
ATOM 4796 N N . THR B 1 248 ? 18.531 0.132 2.836 1 87.38 248 THR B N 1
ATOM 4797 C CA . THR B 1 248 ? 19.703 -0.469 2.209 1 87.38 248 THR B CA 1
ATOM 4798 C C . THR B 1 248 ? 20.141 -1.724 2.961 1 87.38 248 THR B C 1
ATOM 4800 O O . THR B 1 248 ? 20.797 -2.6 2.393 1 87.38 248 THR B O 1
ATOM 4803 N N . SER B 1 249 ? 19.75 -1.832 4.242 1 85.06 249 SER B N 1
ATOM 4804 C CA . SER B 1 249 ? 20.094 -3.006 5.035 1 85.06 249 SER B CA 1
ATOM 4805 C C . SER B 1 249 ? 19.359 -4.242 4.547 1 85.06 249 SER B C 1
ATOM 4807 O O . SER B 1 249 ? 19.844 -5.367 4.691 1 85.06 249 SER B O 1
ATOM 4809 N N . ILE B 1 250 ? 18.219 -4.027 3.963 1 87.31 250 ILE B N 1
ATOM 4810 C CA . ILE B 1 250 ? 17.391 -5.125 3.469 1 87.31 250 ILE B CA 1
ATOM 4811 C C . ILE B 1 250 ? 17.75 -5.434 2.02 1 87.31 250 ILE B C 1
ATOM 4813 O O . ILE B 1 250 ? 17.891 -6.598 1.64 1 87.31 250 ILE B O 1
ATOM 4817 N N . PHE B 1 251 ? 17.922 -4.375 1.28 1 93.19 251 PHE B N 1
ATOM 4818 C CA . PHE B 1 251 ? 18.359 -4.504 -0.104 1 93.19 251 PHE B CA 1
ATOM 4819 C C . PHE B 1 251 ? 19.375 -3.426 -0.454 1 93.19 251 PHE B C 1
ATOM 4821 O O . PHE B 1 251 ? 19.016 -2.295 -0.773 1 93.19 251 PHE B O 1
ATOM 4828 N N . PRO B 1 252 ? 20.594 -3.801 -0.523 1 90.38 252 PRO B N 1
ATOM 4829 C CA . PRO B 1 252 ? 21.656 -2.793 -0.683 1 90.38 252 PRO B CA 1
ATOM 4830 C C . PRO B 1 252 ? 21.734 -2.248 -2.107 1 90.38 252 PRO B C 1
ATOM 4832 O O . PRO B 1 252 ? 22.281 -1.167 -2.326 1 90.38 252 PRO B O 1
ATOM 4835 N N . GLY B 1 253 ? 21.203 -2.957 -3.061 1 92 253 GLY B N 1
ATOM 4836 C CA . GLY B 1 253 ? 21.266 -2.516 -4.445 1 92 253 GLY B CA 1
ATOM 4837 C C . GLY B 1 253 ? 20.344 -1.353 -4.746 1 92 253 GLY B C 1
ATOM 4838 O O . GLY B 1 253 ? 19.453 -1.041 -3.955 1 92 253 GLY B O 1
ATOM 4839 N N . ASN B 1 254 ? 20.578 -0.698 -5.902 1 94.56 254 ASN B N 1
ATOM 4840 C CA . ASN B 1 254 ? 19.781 0.465 -6.285 1 94.56 254 ASN B CA 1
ATOM 4841 C C . ASN B 1 254 ? 18.766 0.117 -7.371 1 94.56 254 ASN B C 1
ATOM 4843 O O . ASN B 1 254 ? 17.922 0.945 -7.734 1 94.56 254 ASN B O 1
ATOM 4847 N N . THR B 1 255 ? 18.906 -1.024 -7.926 1 97.38 255 THR B N 1
ATOM 4848 C CA . THR B 1 255 ? 18 -1.486 -8.969 1 97.38 255 THR B CA 1
ATOM 4849 C C . THR B 1 255 ? 17.594 -2.939 -8.734 1 97.38 255 THR B C 1
ATOM 4851 O O . THR B 1 255 ? 18.438 -3.787 -8.461 1 97.38 255 THR B O 1
ATOM 4854 N N . TYR B 1 256 ? 16.344 -3.146 -8.781 1 97.81 256 TYR B N 1
ATOM 4855 C CA . TYR B 1 256 ? 15.891 -4.531 -8.711 1 97.81 256 TYR B CA 1
ATOM 4856 C C . TYR B 1 256 ? 16.25 -5.285 -9.984 1 97.81 256 TYR B C 1
ATOM 4858 O O . TYR B 1 256 ? 16.375 -4.684 -11.062 1 97.81 256 TYR B O 1
ATOM 4866 N N . PRO B 1 257 ? 16.422 -6.609 -9.859 1 98.06 257 PRO B N 1
ATOM 4867 C CA . PRO B 1 257 ? 16.422 -7.375 -11.109 1 98.06 257 PRO B CA 1
ATOM 4868 C C . PRO B 1 257 ? 15.102 -7.281 -11.859 1 98.06 257 PRO B C 1
ATOM 4870 O O . PRO B 1 257 ? 14.078 -6.902 -11.281 1 98.06 257 PRO B O 1
ATOM 4873 N N . ASN B 1 258 ? 15.172 -7.594 -13.18 1 98.38 258 ASN B N 1
ATOM 4874 C CA . ASN B 1 258 ? 13.906 -7.699 -13.906 1 98.38 258 ASN B CA 1
ATOM 4875 C C . ASN B 1 258 ? 12.969 -8.703 -13.25 1 98.38 258 ASN B C 1
ATOM 4877 O O . ASN B 1 258 ? 13.406 -9.734 -12.727 1 98.38 258 ASN B O 1
ATOM 4881 N N . TYR B 1 259 ? 11.781 -8.352 -13.25 1 98.56 259 TYR B N 1
ATOM 4882 C CA . TYR B 1 259 ? 10.773 -9.25 -12.695 1 98.56 259 TYR B CA 1
ATOM 4883 C C . TYR B 1 259 ? 9.445 -9.086 -13.422 1 98.56 259 TYR B C 1
ATOM 4885 O O . TYR B 1 259 ? 9.266 -8.156 -14.211 1 98.56 259 TYR B O 1
ATOM 4893 N N . THR B 1 260 ? 8.531 -10.016 -13.227 1 98.38 260 THR B N 1
ATOM 4894 C CA . THR B 1 260 ? 7.156 -9.875 -13.703 1 98.38 260 THR B CA 1
ATOM 4895 C C . THR B 1 260 ? 6.234 -9.43 -12.578 1 98.38 260 THR B C 1
ATOM 4897 O O . THR B 1 260 ? 6.395 -9.859 -11.43 1 98.38 260 THR B O 1
ATOM 4900 N N . THR B 1 261 ? 5.246 -8.648 -12.945 1 97.19 261 THR B N 1
ATOM 4901 C CA . THR B 1 261 ? 4.363 -8.102 -11.922 1 97.19 261 THR B CA 1
ATOM 4902 C C . THR B 1 261 ? 3.602 -9.219 -11.211 1 97.19 261 THR B C 1
ATOM 4904 O O . THR B 1 261 ? 3.318 -10.258 -11.805 1 97.19 261 THR B O 1
ATOM 4907 N N . GLY B 1 262 ? 3.209 -8.953 -10.031 1 96.62 262 GLY B N 1
ATOM 4908 C CA . GLY B 1 262 ? 2.797 -9.945 -9.055 1 96.62 262 GLY B CA 1
ATOM 4909 C C . GLY B 1 262 ? 1.411 -10.5 -9.312 1 96.62 262 GLY B C 1
ATOM 4910 O O . GLY B 1 262 ? 1.146 -11.672 -9.047 1 96.62 262 GLY B O 1
ATOM 4911 N N . PRO B 1 263 ? 0.476 -9.75 -9.836 1 97.06 263 PRO B N 1
ATOM 4912 C CA . PRO B 1 263 ? -0.92 -10.188 -9.875 1 97.06 263 PRO B CA 1
ATOM 4913 C C . PRO B 1 263 ? -1.106 -11.484 -10.656 1 97.06 263 PRO B C 1
ATOM 4915 O O . PRO B 1 263 ? -1.913 -12.336 -10.273 1 97.06 263 PRO B O 1
ATOM 4918 N N . ALA B 1 264 ? -0.324 -11.594 -11.742 1 98.56 264 ALA B N 1
ATOM 4919 C CA . ALA B 1 264 ? -0.396 -12.844 -12.492 1 98.56 264 ALA B CA 1
ATOM 4920 C C . ALA B 1 264 ? 0.861 -13.055 -13.328 1 98.56 264 ALA B C 1
ATOM 4922 O O . ALA B 1 264 ? 1.356 -12.125 -13.961 1 98.56 264 ALA B O 1
ATOM 4923 N N . TYR B 1 265 ? 1.353 -14.242 -13.305 1 98.81 265 TYR B N 1
ATOM 4924 C CA . TYR B 1 265 ? 2.412 -14.695 -14.195 1 98.81 265 TYR B CA 1
ATOM 4925 C C . TYR B 1 265 ? 2.367 -16.203 -14.367 1 98.81 265 TYR B C 1
ATOM 4927 O O . TYR B 1 265 ? 1.857 -16.922 -13.5 1 98.81 265 TYR B O 1
ATOM 4935 N N . ALA B 1 266 ? 2.83 -16.688 -15.492 1 98.88 266 ALA B N 1
ATOM 4936 C CA . ALA B 1 266 ? 2.902 -18.109 -15.789 1 98.88 266 ALA B CA 1
ATOM 4937 C C . ALA B 1 266 ? 4.352 -18.562 -15.953 1 98.88 266 ALA B C 1
ATOM 4939 O O . ALA B 1 266 ? 5.242 -17.75 -16.188 1 98.88 266 ALA B O 1
ATOM 4940 N N . MET B 1 267 ? 4.543 -19.859 -15.789 1 98.81 267 MET B N 1
ATOM 4941 C CA . MET B 1 267 ? 5.891 -20.406 -15.906 1 98.81 267 MET B CA 1
ATOM 4942 C C . MET B 1 267 ? 5.848 -21.875 -16.312 1 98.81 267 MET B C 1
ATOM 4944 O O . MET B 1 267 ? 4.797 -22.516 -16.234 1 98.81 267 MET B O 1
ATOM 4948 N N . THR B 1 268 ? 6.957 -22.359 -16.797 1 98.25 268 THR B N 1
ATOM 4949 C CA . THR B 1 268 ? 7.062 -23.797 -17.062 1 98.25 268 THR B CA 1
ATOM 4950 C C . THR B 1 268 ? 7.195 -24.562 -15.75 1 98.25 268 THR B C 1
ATOM 4952 O O . THR B 1 268 ? 7.621 -24 -14.734 1 98.25 268 THR B O 1
ATOM 4955 N N . GLY B 1 269 ? 6.773 -25.844 -15.789 1 97.12 269 GLY B N 1
ATOM 4956 C CA . GLY B 1 269 ? 6.949 -26.688 -14.617 1 97.12 269 GLY B CA 1
ATOM 4957 C C . GLY B 1 269 ? 8.383 -26.734 -14.117 1 97.12 269 GLY B C 1
ATOM 4958 O O . GLY B 1 269 ? 8.633 -26.672 -12.914 1 97.12 269 GLY B O 1
ATOM 4959 N N . ILE B 1 270 ? 9.312 -26.781 -15.016 1 96.75 270 ILE B N 1
ATOM 4960 C CA . ILE B 1 270 ? 10.734 -26.828 -14.672 1 96.75 270 ILE B CA 1
ATOM 4961 C C . ILE B 1 270 ? 11.133 -25.516 -13.977 1 96.75 270 ILE B C 1
ATOM 4963 O O . ILE B 1 270 ? 11.875 -25.547 -13 1 96.75 270 ILE B O 1
ATOM 4967 N N . ALA B 1 271 ? 10.641 -24.422 -14.469 1 98.38 271 ALA B N 1
ATOM 4968 C CA . ALA B 1 271 ? 10.938 -23.141 -13.836 1 98.38 271 ALA B CA 1
ATOM 4969 C C . ALA B 1 271 ? 10.406 -23.109 -12.398 1 98.38 271 ALA B C 1
ATOM 4971 O O . ALA B 1 271 ? 11.086 -22.609 -11.5 1 98.38 271 ALA B O 1
ATOM 4972 N N . ALA B 1 272 ? 9.211 -23.594 -12.219 1 98.56 272 ALA B N 1
ATOM 4973 C CA . ALA B 1 272 ? 8.625 -23.625 -10.883 1 98.56 272 ALA B CA 1
ATOM 4974 C C . ALA B 1 272 ? 9.523 -24.406 -9.914 1 98.56 272 ALA B C 1
ATOM 4976 O O . ALA B 1 272 ? 9.734 -23.969 -8.781 1 98.56 272 ALA B O 1
ATOM 4977 N N . SER B 1 273 ? 10 -25.5 -10.336 1 97.25 273 SER B N 1
ATOM 4978 C CA . SER B 1 273 ? 10.883 -26.312 -9.5 1 97.25 273 SER B CA 1
ATOM 4979 C C . SER B 1 273 ? 12.18 -25.578 -9.18 1 97.25 273 SER B C 1
ATOM 4981 O O . SER B 1 273 ? 12.641 -25.609 -8.031 1 97.25 273 SER B O 1
ATOM 4983 N N . LEU B 1 274 ? 12.742 -24.953 -10.18 1 97.81 274 LEU B N 1
ATOM 4984 C CA . LEU B 1 274 ? 13.977 -24.203 -9.977 1 97.81 274 LEU B CA 1
ATOM 4985 C C . LEU B 1 274 ? 13.75 -23.016 -9.031 1 97.81 274 LEU B C 1
ATOM 4987 O O . LEU B 1 274 ? 14.586 -22.75 -8.172 1 97.81 274 LEU B O 1
ATOM 4991 N N . LEU B 1 275 ? 12.656 -22.359 -9.203 1 98.69 275 LEU B N 1
ATOM 4992 C CA . LEU B 1 275 ? 12.344 -21.219 -8.352 1 98.69 275 LEU B CA 1
ATOM 4993 C C . LEU B 1 275 ? 12.133 -21.672 -6.906 1 98.69 275 LEU B C 1
ATOM 4995 O O . LEU B 1 275 ? 12.469 -20.938 -5.973 1 98.69 275 LEU B O 1
ATOM 4999 N N . TYR B 1 276 ? 11.547 -22.812 -6.719 1 98.5 276 TYR B N 1
ATOM 5000 C CA . TYR B 1 276 ? 11.414 -23.344 -5.367 1 98.5 276 TYR B CA 1
ATOM 5001 C C . TYR B 1 276 ? 12.773 -23.531 -4.711 1 98.5 276 TYR B C 1
ATOM 5003 O O . TYR B 1 276 ? 13.008 -23.047 -3.604 1 98.5 276 TYR B O 1
ATOM 5011 N N . GLU B 1 277 ? 13.656 -24.172 -5.402 1 97.81 277 GLU B N 1
ATOM 5012 C CA . GLU B 1 277 ? 15 -24.406 -4.879 1 97.81 277 GLU B CA 1
ATOM 5013 C C . GLU B 1 277 ? 15.711 -23.094 -4.582 1 97.81 277 GLU B C 1
ATOM 5015 O O . GLU B 1 277 ? 16.375 -22.953 -3.549 1 97.81 277 GLU B O 1
ATOM 5020 N N . ALA B 1 278 ? 15.594 -22.156 -5.516 1 98.44 278 ALA B N 1
ATOM 5021 C CA . ALA B 1 278 ? 16.203 -20.844 -5.305 1 98.44 278 ALA B CA 1
ATOM 5022 C C . ALA B 1 278 ? 15.625 -20.156 -4.074 1 98.44 278 ALA B C 1
ATOM 5024 O O . ALA B 1 278 ? 16.344 -19.516 -3.314 1 98.44 278 ALA B O 1
ATOM 5025 N N . SER B 1 279 ? 14.297 -20.266 -3.84 1 98.25 279 SER B N 1
ATOM 5026 C CA . SER B 1 279 ? 13.625 -19.594 -2.73 1 98.25 279 SER B CA 1
ATOM 5027 C C . SER B 1 279 ? 14.141 -20.109 -1.387 1 98.25 279 SER B C 1
ATOM 5029 O O . SER B 1 279 ? 14.078 -19.391 -0.384 1 98.25 279 SER B O 1
ATOM 5031 N N . LEU B 1 280 ? 14.68 -21.297 -1.379 1 97.38 280 LEU B N 1
ATOM 5032 C CA . LEU B 1 280 ? 15.25 -21.859 -0.16 1 97.38 280 LEU B CA 1
ATOM 5033 C C . LEU B 1 280 ? 16.609 -21.234 0.149 1 97.38 280 LEU B C 1
ATOM 5035 O O . LEU B 1 280 ? 17.078 -21.281 1.287 1 97.38 280 LEU B O 1
ATOM 5039 N N . ARG B 1 281 ? 17.219 -20.609 -0.82 1 97.19 281 ARG B N 1
ATOM 5040 C CA . ARG B 1 281 ? 18.625 -20.219 -0.715 1 97.19 281 ARG B CA 1
ATOM 5041 C C . ARG B 1 281 ? 18.781 -18.703 -0.839 1 97.19 281 ARG B C 1
ATOM 5043 O O . ARG B 1 281 ? 19.875 -18.188 -0.635 1 97.19 281 ARG B O 1
ATOM 5050 N N . VAL B 1 282 ? 17.734 -18.031 -1.238 1 96.62 282 VAL B N 1
ATOM 5051 C CA . VAL B 1 282 ? 17.688 -16.562 -1.29 1 96.62 282 VAL B CA 1
ATOM 5052 C C . VAL B 1 282 ? 16.875 -16.047 -0.104 1 96.62 282 VAL B C 1
ATOM 5054 O O . VAL B 1 282 ? 15.75 -16.484 0.137 1 96.62 282 VAL B O 1
ATOM 5057 N N . PRO B 1 283 ? 17.484 -15.102 0.658 1 94.69 283 PRO B N 1
ATOM 5058 C CA . PRO B 1 283 ? 16.703 -14.547 1.771 1 94.69 283 PRO B CA 1
ATOM 5059 C C . PRO B 1 283 ? 15.352 -13.992 1.332 1 94.69 283 PRO B C 1
ATOM 5061 O O . PRO B 1 283 ? 15.25 -13.375 0.269 1 94.69 283 PRO B O 1
ATOM 5064 N N . ILE B 1 284 ? 14.375 -14.219 2.137 1 94.56 284 ILE B N 1
ATOM 5065 C CA . ILE B 1 284 ? 13 -13.844 1.816 1 94.56 284 ILE B CA 1
ATOM 5066 C C . ILE B 1 284 ? 12.914 -12.328 1.636 1 94.56 284 ILE B C 1
ATOM 5068 O O . ILE B 1 284 ? 13.562 -11.57 2.365 1 94.56 284 ILE B O 1
ATOM 5072 N N . PHE B 1 285 ? 12.203 -11.859 0.661 1 94.44 285 PHE B N 1
ATOM 5073 C CA . PHE B 1 285 ? 11.875 -10.477 0.363 1 94.44 285 PHE B CA 1
ATOM 5074 C C . PHE B 1 285 ? 10.359 -10.281 0.301 1 94.44 285 PHE B C 1
ATOM 5076 O O . PHE B 1 285 ? 9.656 -11.055 -0.35 1 94.44 285 PHE B O 1
ATOM 5083 N N . TRP B 1 286 ? 9.836 -9.227 0.97 1 90.56 286 TRP B N 1
ATOM 5084 C CA . TRP B 1 286 ? 8.398 -9.18 1.228 1 90.56 286 TRP B CA 1
ATOM 5085 C C . TRP B 1 286 ? 7.637 -8.758 -0.025 1 90.56 286 TRP B C 1
ATOM 5087 O O . TRP B 1 286 ? 6.43 -8.992 -0.131 1 90.56 286 TRP B O 1
ATOM 5097 N N . LEU B 1 287 ? 8.281 -8.047 -0.904 1 94.81 287 LEU B N 1
ATOM 5098 C CA . LEU B 1 287 ? 7.652 -7.812 -2.199 1 94.81 287 LEU B CA 1
ATOM 5099 C C . LEU B 1 287 ? 7.707 -9.062 -3.068 1 94.81 287 LEU B C 1
ATOM 5101 O O . LEU B 1 287 ? 8.75 -9.367 -3.654 1 94.81 287 LEU B O 1
ATOM 5105 N N . GLU B 1 288 ? 6.609 -9.719 -3.137 1 96.69 288 GLU B N 1
ATOM 5106 C CA . GLU B 1 288 ? 6.504 -11.094 -3.621 1 96.69 288 GLU B CA 1
ATOM 5107 C C . GLU B 1 288 ? 7.031 -11.219 -5.047 1 96.69 288 GLU B C 1
ATOM 5109 O O . GLU B 1 288 ? 7.754 -12.164 -5.367 1 96.69 288 GLU B O 1
ATOM 5114 N N . ASP B 1 289 ? 6.645 -10.289 -5.984 1 97.56 289 ASP B N 1
ATOM 5115 C CA . ASP B 1 289 ? 7.039 -10.375 -7.387 1 97.56 289 ASP B CA 1
ATOM 5116 C C . ASP B 1 289 ? 8.547 -10.164 -7.551 1 97.56 289 ASP B C 1
ATOM 5118 O O . ASP B 1 289 ? 9.203 -10.914 -8.281 1 97.56 289 ASP B O 1
ATOM 5122 N N . ILE B 1 290 ? 9.094 -9.273 -6.754 1 97.81 290 ILE B N 1
ATOM 5123 C CA . ILE B 1 290 ? 10.531 -9.031 -6.77 1 97.81 290 ILE B CA 1
ATOM 5124 C C . ILE B 1 290 ? 11.266 -10.242 -6.195 1 97.81 290 ILE B C 1
ATOM 5126 O O . ILE B 1 290 ? 12.328 -10.625 -6.688 1 97.81 290 ILE B O 1
ATOM 5130 N N . TYR B 1 291 ? 10.695 -10.844 -5.176 1 98.06 291 TYR B N 1
ATOM 5131 C CA . TYR B 1 291 ? 11.32 -12.008 -4.551 1 98.06 291 TYR B CA 1
ATOM 5132 C C . TYR B 1 291 ? 11.344 -13.195 -5.5 1 98.06 291 TYR B C 1
ATOM 5134 O O . TYR B 1 291 ? 12.406 -13.727 -5.828 1 98.06 291 TYR B O 1
ATOM 5142 N N . ILE B 1 292 ? 10.195 -13.562 -6.082 1 98.81 292 ILE B N 1
ATOM 5143 C CA . ILE B 1 292 ? 10.031 -14.82 -6.805 1 98.81 292 ILE B CA 1
ATOM 5144 C C . ILE B 1 292 ? 10.57 -14.68 -8.227 1 98.81 292 ILE B C 1
ATOM 5146 O O . ILE B 1 292 ? 11.5 -15.391 -8.617 1 98.81 292 ILE B O 1
ATOM 5150 N N . THR B 1 293 ? 10.039 -13.688 -8.898 1 98.81 293 THR B N 1
ATOM 5151 C CA . THR B 1 293 ? 10.359 -13.633 -10.32 1 98.81 293 THR B CA 1
ATOM 5152 C C . THR B 1 293 ? 11.523 -12.672 -10.578 1 98.81 293 THR B C 1
ATOM 5154 O O . THR B 1 293 ? 12.008 -12.562 -11.703 1 98.81 293 THR B O 1
ATOM 5157 N N . GLY B 1 294 ? 11.969 -12.008 -9.578 1 98.69 294 GLY B N 1
ATOM 5158 C CA . GLY B 1 294 ? 13.164 -11.188 -9.68 1 98.69 294 GLY B CA 1
ATOM 5159 C C . GLY B 1 294 ? 14.398 -11.844 -9.094 1 98.69 294 GLY B C 1
ATOM 5160 O O . GLY B 1 294 ? 15.172 -12.484 -9.805 1 98.69 294 GLY B O 1
ATOM 5161 N N . LEU B 1 295 ? 14.5 -11.891 -7.77 1 98.38 295 LEU B N 1
ATOM 5162 C CA . LEU B 1 295 ? 15.688 -12.352 -7.047 1 98.38 295 LEU B CA 1
ATOM 5163 C C . LEU B 1 295 ? 15.898 -13.852 -7.25 1 98.38 295 LEU B C 1
ATOM 5165 O O . LEU B 1 295 ? 17 -14.281 -7.605 1 98.38 295 LEU B O 1
ATOM 5169 N N . CYS B 1 296 ? 14.883 -14.633 -7.055 1 98.62 296 CYS B N 1
ATOM 5170 C CA . CYS B 1 296 ? 15.008 -16.078 -7.203 1 98.62 296 CYS B CA 1
ATOM 5171 C C . CYS B 1 296 ? 15.227 -16.453 -8.664 1 98.62 296 CYS B C 1
ATOM 5173 O O . CYS B 1 296 ? 16.047 -17.328 -8.961 1 98.62 296 CYS B O 1
ATOM 5175 N N . ALA B 1 297 ? 14.477 -15.797 -9.539 1 98.75 297 ALA B N 1
ATOM 5176 C CA . ALA B 1 297 ? 14.633 -16.094 -10.961 1 98.75 297 ALA B CA 1
ATOM 5177 C C . ALA B 1 297 ? 16.047 -15.781 -11.43 1 98.75 297 ALA B C 1
ATOM 5179 O O . ALA B 1 297 ? 16.656 -16.562 -12.18 1 98.75 297 ALA B O 1
ATOM 5180 N N . LYS B 1 298 ? 16.562 -14.648 -11.023 1 98 298 LYS B N 1
ATOM 5181 C CA . LYS B 1 298 ? 17.922 -14.281 -11.375 1 98 298 LYS B CA 1
ATOM 5182 C C . LYS B 1 298 ? 18.922 -15.305 -10.844 1 98 298 LYS B C 1
ATOM 5184 O O . LYS B 1 298 ? 19.828 -15.742 -11.562 1 98 298 LYS B O 1
ATOM 5189 N N . THR B 1 299 ? 18.766 -15.711 -9.633 1 97.81 299 THR B N 1
ATOM 5190 C CA . THR B 1 299 ? 19.656 -16.672 -8.984 1 97.81 299 THR B CA 1
ATOM 5191 C C . THR B 1 299 ? 19.641 -18 -9.734 1 97.81 299 THR B C 1
ATOM 5193 O O . THR B 1 299 ? 20.688 -18.625 -9.914 1 97.81 299 THR B O 1
ATOM 5196 N N . ALA B 1 300 ? 18.516 -18.453 -10.242 1 97.88 300 ALA B N 1
ATOM 5197 C CA . ALA B 1 300 ? 18.344 -19.75 -10.883 1 97.88 300 ALA B CA 1
ATOM 5198 C C . ALA B 1 300 ? 18.516 -19.641 -12.398 1 97.88 300 ALA B C 1
ATOM 5200 O O . ALA B 1 300 ? 18.359 -20.625 -13.117 1 97.88 300 ALA B O 1
ATOM 5201 N N . SER B 1 301 ? 18.719 -18.438 -12.922 1 97.19 301 SER B N 1
ATOM 5202 C CA . SER B 1 301 ? 18.891 -18.172 -14.352 1 97.19 301 SER B CA 1
ATOM 5203 C C . SER B 1 301 ? 17.641 -18.578 -15.141 1 97.19 301 SER B C 1
ATOM 5205 O O . SER B 1 301 ? 17.75 -19.219 -16.188 1 97.19 301 SER B O 1
ATOM 5207 N N . VAL B 1 302 ? 16.531 -18.344 -14.531 1 98.19 302 VAL B N 1
ATOM 5208 C CA . VAL B 1 302 ? 15.258 -18.531 -15.227 1 98.19 302 VAL B CA 1
ATOM 5209 C C . VAL B 1 302 ? 14.961 -17.328 -16.109 1 98.19 302 VAL B C 1
ATOM 5211 O O . VAL B 1 302 ? 15 -16.188 -15.641 1 98.19 302 VAL B O 1
ATOM 5214 N N . GLN B 1 303 ? 14.641 -17.594 -17.328 1 97.88 303 GLN B N 1
ATOM 5215 C CA . GLN B 1 303 ? 14.422 -16.516 -18.266 1 97.88 303 GLN B CA 1
ATOM 5216 C C . GLN B 1 303 ? 13.031 -15.906 -18.094 1 97.88 303 GLN B C 1
ATOM 5218 O O . GLN B 1 303 ? 12.055 -16.625 -17.891 1 97.88 303 GLN B O 1
ATOM 5223 N N . LEU B 1 304 ? 12.961 -14.547 -18.219 1 98.5 304 LEU B N 1
ATOM 5224 C CA . LEU B 1 304 ? 11.688 -13.836 -18.156 1 98.5 304 LEU B CA 1
ATOM 5225 C C . LEU B 1 304 ? 11.266 -13.359 -19.547 1 98.5 304 LEU B C 1
ATOM 5227 O O . LEU B 1 304 ? 12.094 -12.898 -20.328 1 98.5 304 LEU B O 1
ATOM 5231 N N . TYR B 1 305 ? 10.008 -13.523 -19.812 1 97.56 305 TYR B N 1
ATOM 5232 C CA . TYR B 1 305 ? 9.469 -13.023 -21.062 1 97.56 305 TYR B CA 1
ATOM 5233 C C . TYR B 1 305 ? 8.289 -12.094 -20.828 1 97.56 305 TYR B C 1
ATOM 5235 O O . TYR B 1 305 ? 7.469 -12.336 -19.938 1 97.56 305 TYR B O 1
ATOM 5243 N N . ASP B 1 306 ? 8.25 -11.008 -21.594 1 96.25 306 ASP B N 1
ATOM 5244 C CA . ASP B 1 306 ? 7.078 -10.148 -21.688 1 96.25 306 ASP B CA 1
ATOM 5245 C C . ASP B 1 306 ? 6.18 -10.57 -22.859 1 96.25 306 ASP B C 1
ATOM 5247 O O . ASP B 1 306 ? 6.512 -10.328 -24.016 1 96.25 306 ASP B O 1
ATOM 5251 N N . SER B 1 307 ? 5.113 -11.125 -22.656 1 89.31 307 SER B N 1
ATOM 5252 C CA . SER B 1 307 ? 4.25 -11.57 -23.75 1 89.31 307 SER B CA 1
ATOM 5253 C C . SER B 1 307 ? 3.471 -10.398 -24.344 1 89.31 307 SER B C 1
ATOM 5255 O O . SER B 1 307 ? 2.984 -10.484 -25.469 1 89.31 307 SER B O 1
ATOM 5257 N N . GLY B 1 308 ? 3.273 -9.367 -23.547 1 94.75 308 GLY B N 1
ATOM 5258 C CA . GLY B 1 308 ? 2.449 -8.242 -23.969 1 94.75 308 GLY B CA 1
ATOM 5259 C C . GLY B 1 308 ? 0.968 -8.477 -23.734 1 94.75 308 GLY B C 1
ATOM 5260 O O . GLY B 1 308 ? 0.157 -7.562 -23.922 1 94.75 308 GLY B O 1
ATOM 5261 N N . TYR B 1 309 ? 0.657 -9.68 -23.328 1 97 309 TYR B N 1
ATOM 5262 C CA . TYR B 1 309 ? -0.752 -10.031 -23.188 1 97 309 TYR B CA 1
ATOM 5263 C C . TYR B 1 309 ? -1.184 -9.977 -21.734 1 97 309 TYR B C 1
ATOM 5265 O O . TYR B 1 309 ? -2.377 -10.047 -21.422 1 97 309 TYR B O 1
ATOM 5273 N N . PHE B 1 310 ? -0.213 -9.906 -20.797 1 98 310 PHE B N 1
ATOM 5274 C CA . PHE B 1 310 ? -0.488 -9.742 -19.375 1 98 310 PHE B CA 1
ATOM 5275 C C . PHE B 1 310 ? -0.563 -8.266 -19 1 98 310 PHE B C 1
ATOM 5277 O O . PHE B 1 310 ? 0.176 -7.449 -19.547 1 98 310 PHE B O 1
ATOM 5284 N N . THR B 1 311 ? -1.471 -7.98 -18.141 1 96.75 311 THR B N 1
ATOM 5285 C CA . THR B 1 311 ? -1.477 -6.637 -17.578 1 96.75 311 THR B CA 1
ATOM 5286 C C . THR B 1 311 ? -1.83 -6.668 -16.094 1 96.75 311 THR B C 1
ATOM 5288 O O . THR B 1 311 ? -2.482 -7.605 -15.633 1 96.75 311 THR B O 1
ATOM 5291 N N . PHE B 1 312 ? -1.289 -5.73 -15.359 1 94.56 312 PHE B N 1
ATOM 5292 C CA . PHE B 1 312 ? -1.64 -5.559 -13.953 1 94.56 312 PHE B CA 1
ATOM 5293 C C . PHE B 1 312 ? -2.668 -4.445 -13.781 1 94.56 312 PHE B C 1
ATOM 5295 O O . PHE B 1 312 ? -3.041 -4.105 -12.664 1 94.56 312 PHE B O 1
ATOM 5302 N N . GLU B 1 313 ? -3.115 -3.922 -14.875 1 94.44 313 GLU B N 1
ATOM 5303 C CA . GLU B 1 313 ? -4.125 -2.869 -14.875 1 94.44 313 GLU B CA 1
ATOM 5304 C C . GLU B 1 313 ? -5.531 -3.451 -15.008 1 94.44 313 GLU B C 1
ATOM 5306 O O . GLU B 1 313 ? -5.691 -4.609 -15.391 1 94.44 313 GLU B O 1
ATOM 5311 N N . LYS B 1 314 ? -6.492 -2.584 -14.656 1 95.44 314 LYS B N 1
ATOM 5312 C CA . LYS B 1 314 ? -7.883 -2.98 -14.859 1 95.44 314 LYS B CA 1
ATOM 5313 C C . LYS B 1 314 ? -8.328 -2.725 -16.297 1 95.44 314 LYS B C 1
ATOM 5315 O O . LYS B 1 314 ? -8.367 -1.578 -16.75 1 95.44 314 LYS B O 1
ATOM 5320 N N . ARG B 1 315 ? -8.695 -3.744 -17.031 1 96.25 315 ARG B N 1
ATOM 5321 C CA . ARG B 1 315 ? -9.305 -3.602 -18.344 1 96.25 315 ARG B CA 1
ATOM 5322 C C . ARG B 1 315 ? -10.805 -3.324 -18.219 1 96.25 315 ARG B C 1
ATOM 5324 O O . ARG B 1 315 ? -11.398 -3.557 -17.172 1 96.25 315 ARG B O 1
ATOM 5331 N N . ALA B 1 316 ? -11.289 -2.852 -19.297 1 96.69 316 ALA B N 1
ATOM 5332 C CA . ALA B 1 316 ? -12.734 -2.648 -19.344 1 96.69 316 ALA B CA 1
ATOM 5333 C C . ALA B 1 316 ? -13.477 -3.93 -18.969 1 96.69 316 ALA B C 1
ATOM 5335 O O . ALA B 1 316 ? -13.07 -5.027 -19.344 1 96.69 316 ALA B O 1
ATOM 5336 N N . VAL B 1 317 ? -14.594 -3.699 -18.266 1 97.62 317 VAL B N 1
ATOM 5337 C CA . VAL B 1 317 ? -15.383 -4.832 -17.797 1 97.62 317 VAL B CA 1
ATOM 5338 C C . VAL B 1 317 ? -16.234 -5.371 -18.938 1 97.62 317 VAL B C 1
ATOM 5340 O O . VAL B 1 317 ? -17.453 -5.121 -18.984 1 97.62 317 VAL B O 1
ATOM 5343 N N . SER B 1 318 ? -15.586 -6.141 -19.781 1 97.56 318 SER B N 1
ATOM 5344 C CA . SER B 1 318 ? -16.25 -6.703 -20.953 1 97.56 318 SER B CA 1
ATOM 5345 C C . SER B 1 318 ? -15.508 -7.938 -21.469 1 97.56 318 SER B C 1
ATOM 5347 O O . SER B 1 318 ? -14.289 -8.031 -21.359 1 97.56 318 SER B O 1
ATOM 5349 N N . GLY B 1 319 ? -16.297 -8.875 -22.062 1 97.44 319 GLY B N 1
ATOM 5350 C CA . GLY B 1 319 ? -15.68 -10.023 -22.703 1 97.44 319 GLY B CA 1
ATOM 5351 C C . GLY B 1 319 ? -14.766 -9.648 -23.844 1 97.44 319 GLY B C 1
ATOM 5352 O O . GLY B 1 319 ? -13.75 -10.312 -24.078 1 97.44 319 GLY B O 1
ATOM 5353 N N . CYS B 1 320 ? -15.109 -8.586 -24.531 1 97.38 320 CYS B N 1
ATOM 5354 C CA . CYS B 1 320 ? -14.336 -8.125 -25.672 1 97.38 320 CYS B CA 1
ATOM 5355 C C . CYS B 1 320 ? -12.922 -7.73 -25.266 1 97.38 320 CYS B C 1
ATOM 5357 O O . CYS B 1 320 ? -11.969 -7.914 -26.016 1 97.38 320 CYS B O 1
ATOM 5359 N N . SER B 1 321 ? -12.742 -7.285 -24.062 1 97.25 321 SER B N 1
ATOM 5360 C CA . SER B 1 321 ? -11.445 -6.828 -23.578 1 97.25 321 SER B CA 1
ATOM 5361 C C . SER B 1 321 ? -10.477 -7.996 -23.422 1 97.25 321 SER B C 1
ATOM 5363 O O . SER B 1 321 ? -9.266 -7.793 -23.281 1 97.25 321 SER B O 1
ATOM 5365 N N . PHE B 1 322 ? -10.984 -9.25 -23.453 1 97.25 322 PHE B N 1
ATOM 5366 C CA . PHE B 1 322 ? -10.156 -10.414 -23.156 1 97.25 322 PHE B CA 1
ATOM 5367 C C . PHE B 1 322 ? -10.039 -11.328 -24.375 1 97.25 322 PHE B C 1
ATOM 5369 O O . PHE B 1 322 ? -9.375 -12.367 -24.312 1 97.25 322 PHE B O 1
ATOM 5376 N N . LYS B 1 323 ? -10.602 -10.938 -25.484 1 95.25 323 LYS B N 1
ATOM 5377 C CA . LYS B 1 323 ? -10.539 -11.773 -26.688 1 95.25 323 LYS B CA 1
ATOM 5378 C C . LYS B 1 323 ? -9.094 -11.984 -27.141 1 95.25 323 LYS B C 1
ATOM 5380 O O . LYS B 1 323 ? -8.742 -13.062 -27.625 1 95.25 323 LYS B O 1
ATOM 5385 N N . SER B 1 324 ? -8.281 -10.938 -26.953 1 95 324 SER B N 1
ATOM 5386 C CA . SER B 1 324 ? -6.887 -11.023 -27.391 1 95 324 SER B CA 1
ATOM 5387 C C . SER B 1 324 ? -5.934 -10.641 -26.25 1 95 324 SER B C 1
ATOM 5389 O O . SER B 1 324 ? -4.828 -10.156 -26.5 1 95 324 SER B O 1
ATOM 5391 N N . ASN B 1 325 ? -6.438 -10.75 -25.047 1 97.81 325 ASN B N 1
ATOM 5392 C CA . ASN B 1 325 ? -5.625 -10.461 -23.859 1 97.81 325 ASN B CA 1
ATOM 5393 C C . ASN B 1 325 ? -5.746 -11.57 -22.812 1 97.81 325 ASN B C 1
ATOM 5395 O O . ASN B 1 325 ? -6.766 -12.258 -22.75 1 97.81 325 ASN B O 1
ATOM 5399 N N . ILE B 1 326 ? -4.754 -11.695 -22.031 1 98.44 326 ILE B N 1
ATOM 5400 C CA . ILE B 1 326 ? -4.711 -12.797 -21.078 1 98.44 326 ILE B CA 1
ATOM 5401 C C . ILE B 1 326 ? -5.285 -12.344 -19.734 1 98.44 326 ILE B C 1
ATOM 5403 O O . ILE B 1 326 ? -6.133 -13.016 -19.156 1 98.44 326 ILE B O 1
ATOM 5407 N N . SER B 1 327 ? -4.855 -11.164 -19.234 1 98.31 327 SER B N 1
ATOM 5408 C CA . SER B 1 327 ? -5.195 -10.883 -17.844 1 98.31 327 SER B CA 1
ATOM 5409 C C . SER B 1 327 ? -5.754 -9.477 -17.672 1 98.31 327 SER B C 1
ATOM 5411 O O . SER B 1 327 ? -5.508 -8.602 -18.516 1 98.31 327 SER B O 1
ATOM 5413 N N . GLY B 1 328 ? -6.547 -9.273 -16.703 1 98.19 328 GLY B N 1
ATOM 5414 C CA . GLY B 1 328 ? -6.973 -8.008 -16.125 1 98.19 328 GLY B CA 1
ATOM 5415 C C . GLY B 1 328 ? -7.09 -8.047 -14.617 1 98.19 328 GLY B C 1
ATOM 5416 O O . GLY B 1 328 ? -7.23 -9.117 -14.023 1 98.19 328 GLY B O 1
ATOM 5417 N N . HIS B 1 329 ? -7.051 -6.855 -13.961 1 97.38 329 HIS B N 1
ATOM 5418 C CA . HIS B 1 329 ? -6.855 -6.801 -12.516 1 97.38 329 HIS B CA 1
ATOM 5419 C C . HIS B 1 329 ? -7.961 -5.996 -11.844 1 97.38 329 HIS B C 1
ATOM 5421 O O . HIS B 1 329 ? -8.664 -5.23 -12.508 1 97.38 329 HIS B O 1
ATOM 5427 N N . ARG B 1 330 ? -8.172 -6.25 -10.516 1 95.06 330 ARG B N 1
ATOM 5428 C CA . ARG B 1 330 ? -8.984 -5.438 -9.609 1 95.06 330 ARG B CA 1
ATOM 5429 C C . ARG B 1 330 ? -10.461 -5.527 -9.969 1 95.06 330 ARG B C 1
ATOM 5431 O O . ARG B 1 330 ? -11.156 -4.512 -10.031 1 95.06 330 ARG B O 1
ATOM 5438 N N . TYR B 1 331 ? -10.922 -6.648 -10.227 1 97.56 331 TYR B N 1
ATOM 5439 C CA . TYR B 1 331 ? -12.328 -6.836 -10.531 1 97.56 331 TYR B CA 1
ATOM 5440 C C . TYR B 1 331 ? -13.117 -7.23 -9.289 1 97.56 331 TYR B C 1
ATOM 5442 O O . TYR B 1 331 ? -12.625 -8 -8.453 1 97.56 331 TYR B O 1
ATOM 5450 N N . THR B 1 332 ? -14.281 -6.719 -9.219 1 95.69 332 THR B N 1
ATOM 5451 C CA . THR B 1 332 ? -15.234 -7.242 -8.25 1 95.69 332 THR B CA 1
ATOM 5452 C C . THR B 1 332 ? -15.727 -8.625 -8.672 1 95.69 332 THR B C 1
ATOM 5454 O O . THR B 1 332 ? -15.484 -9.062 -9.797 1 95.69 332 THR B O 1
ATOM 5457 N N . HIS B 1 333 ? -16.391 -9.281 -7.727 1 97.75 333 HIS B N 1
ATOM 5458 C CA . HIS B 1 333 ? -16.969 -10.594 -8.031 1 97.75 333 HIS B CA 1
ATOM 5459 C C . HIS B 1 333 ? -17.969 -10.5 -9.172 1 97.75 333 HIS B C 1
ATOM 5461 O O . HIS B 1 333 ? -17.953 -11.312 -10.094 1 97.75 333 HIS B O 1
ATOM 5467 N N . GLN B 1 334 ? -18.75 -9.43 -9.125 1 98.25 334 GLN B N 1
ATOM 5468 C CA . GLN B 1 334 ? -19.766 -9.242 -10.148 1 98.25 334 GLN B CA 1
ATOM 5469 C C . GLN B 1 334 ? -19.141 -8.969 -11.516 1 98.25 334 GLN B C 1
ATOM 5471 O O . GLN B 1 334 ? -19.625 -9.453 -12.539 1 98.25 334 GLN B O 1
ATOM 5476 N N . GLU B 1 335 ? -18.141 -8.258 -11.523 1 98.56 335 GLU B N 1
ATOM 5477 C CA . GLU B 1 335 ? -17.453 -7.934 -12.766 1 98.56 335 GLU B CA 1
ATOM 5478 C C . GLU B 1 335 ? -16.844 -9.18 -13.398 1 98.56 335 GLU B C 1
ATOM 5480 O O . GLU B 1 335 ? -16.906 -9.359 -14.617 1 98.56 335 GLU B O 1
ATOM 5485 N N . LYS B 1 336 ? -16.266 -10.07 -12.625 1 98.75 336 LYS B N 1
ATOM 5486 C CA . LYS B 1 336 ? -15.695 -11.312 -13.141 1 98.75 336 LYS B CA 1
ATOM 5487 C C . LYS B 1 336 ? -16.766 -12.18 -13.797 1 98.75 336 LYS B C 1
ATOM 5489 O O . LYS B 1 336 ? -16.547 -12.727 -14.883 1 98.75 336 LYS B O 1
ATOM 5494 N N . LEU B 1 337 ? -17.875 -12.25 -13.109 1 98.75 337 LEU B N 1
ATOM 5495 C CA . LEU B 1 337 ? -18.984 -13.039 -13.641 1 98.75 337 LEU B CA 1
ATOM 5496 C C . LEU B 1 337 ? -19.469 -12.477 -14.969 1 98.75 337 LEU B C 1
ATOM 5498 O O . LEU B 1 337 ? -19.75 -13.227 -15.906 1 98.75 337 LEU B O 1
ATOM 5502 N N . GLN B 1 338 ? -19.5 -11.141 -14.977 1 98.56 338 GLN B N 1
ATOM 5503 C CA . GLN B 1 338 ? -19.953 -10.477 -16.203 1 98.56 338 GLN B CA 1
ATOM 5504 C C . GLN B 1 338 ? -18.969 -10.734 -17.344 1 98.56 338 GLN B C 1
ATOM 5506 O O . GLN B 1 338 ? -19.391 -11.094 -18.453 1 98.56 338 GLN B O 1
ATOM 5511 N N . ILE B 1 339 ? -17.719 -10.547 -17.156 1 98.75 339 ILE B N 1
ATOM 5512 C CA . ILE B 1 339 ? -16.688 -10.75 -18.172 1 98.75 339 ILE B CA 1
ATOM 5513 C C . ILE B 1 339 ? -16.766 -12.188 -18.703 1 98.75 339 ILE B C 1
ATOM 5515 O O . ILE B 1 339 ? -16.75 -12.406 -19.906 1 98.75 339 ILE B O 1
ATOM 5519 N N . HIS B 1 340 ? -16.859 -13.125 -17.797 1 98.62 340 HIS B N 1
ATOM 5520 C CA . HIS B 1 340 ? -16.875 -14.539 -18.156 1 98.62 340 HIS B CA 1
ATOM 5521 C C . HIS B 1 340 ? -18.078 -14.867 -19.031 1 98.62 340 HIS B C 1
ATOM 5523 O O . HIS B 1 340 ? -17.922 -15.539 -20.062 1 98.62 340 HIS B O 1
ATOM 5529 N N . LYS B 1 341 ? -19.234 -14.398 -18.594 1 98.31 341 LYS B N 1
ATOM 5530 C CA . LYS B 1 341 ? -20.453 -14.641 -19.359 1 98.31 341 LYS B CA 1
ATOM 5531 C C . LYS B 1 341 ? -20.328 -14.094 -20.781 1 98.31 341 LYS B C 1
ATOM 5533 O O . LYS B 1 341 ? -20.672 -14.781 -21.75 1 98.31 341 LYS B O 1
ATOM 5538 N N . GLU B 1 342 ? -19.828 -12.914 -20.859 1 98.19 342 GLU B N 1
ATOM 5539 C CA . GLU B 1 342 ? -19.719 -12.273 -22.156 1 98.19 342 GLU B CA 1
ATOM 5540 C C . GLU B 1 342 ? -18.672 -12.977 -23.031 1 98.19 342 GLU B C 1
ATOM 5542 O O . GLU B 1 342 ? -18.922 -13.234 -24.219 1 98.19 342 GLU B O 1
ATOM 5547 N N . LEU B 1 343 ? -17.516 -13.289 -22.469 1 97.5 343 LEU B N 1
ATOM 5548 C CA . LEU B 1 343 ? -16.406 -13.867 -23.219 1 97.5 343 LEU B CA 1
ATOM 5549 C C . LEU B 1 343 ? -16.812 -15.211 -23.828 1 97.5 343 LEU B C 1
ATOM 5551 O O . LEU B 1 343 ? -16.375 -15.562 -24.922 1 97.5 343 LEU B O 1
ATOM 5555 N N . TYR B 1 344 ? -17.688 -15.977 -23.219 1 96.06 344 TYR B N 1
ATOM 5556 C CA . TYR B 1 344 ? -18.031 -17.328 -23.672 1 96.06 344 TYR B CA 1
ATOM 5557 C C . TYR B 1 344 ? -19.406 -17.328 -24.328 1 96.06 344 TYR B C 1
ATOM 5559 O O . TYR B 1 344 ? -19.969 -18.391 -24.609 1 96.06 344 TYR B O 1
ATOM 5567 N N . ASP B 1 345 ? -19.906 -16.125 -24.531 1 95.75 345 ASP B N 1
ATOM 5568 C CA . ASP B 1 345 ? -21.094 -15.992 -25.359 1 95.75 345 ASP B CA 1
ATOM 5569 C C . ASP B 1 345 ? -20.75 -16.156 -26.844 1 95.75 345 ASP B C 1
ATOM 5571 O O . ASP B 1 345 ? -20 -15.352 -27.406 1 95.75 345 ASP B O 1
ATOM 5575 N N . PRO B 1 346 ? -21.297 -17.141 -27.484 1 93.81 346 PRO B N 1
ATOM 5576 C CA . PRO B 1 346 ? -20.984 -17.375 -28.891 1 93.81 346 PRO B CA 1
ATOM 5577 C C . PRO B 1 346 ? -21.406 -16.219 -29.797 1 93.81 346 PRO B C 1
ATOM 5579 O O . PRO B 1 346 ? -20.906 -16.078 -30.906 1 93.81 346 PRO B O 1
ATOM 5582 N N . ASN B 1 347 ? -22.25 -15.344 -29.297 1 94.19 347 ASN B N 1
ATOM 5583 C CA . ASN B 1 347 ? -22.75 -14.234 -30.094 1 94.19 347 ASN B CA 1
ATOM 5584 C C . ASN B 1 347 ? -22.031 -12.93 -29.781 1 94.19 347 ASN B C 1
ATOM 5586 O O . ASN B 1 347 ? -22.453 -11.859 -30.219 1 94.19 347 ASN B O 1
ATOM 5590 N N . LEU B 1 348 ? -20.984 -13.102 -28.938 1 92.88 348 LEU B N 1
ATOM 5591 C CA . LEU B 1 348 ? -20.266 -11.898 -28.562 1 92.88 348 LEU B CA 1
ATOM 5592 C C . LEU B 1 348 ? -19.672 -11.219 -29.797 1 92.88 348 LEU B C 1
ATOM 5594 O O . LEU B 1 348 ? -19 -11.867 -30.609 1 92.88 348 LEU B O 1
ATOM 5598 N N . LYS B 1 349 ? -20.031 -9.875 -30.031 1 91.88 349 LYS B N 1
ATOM 5599 C CA . LYS B 1 349 ? -19.453 -9.047 -31.094 1 91.88 349 LYS B CA 1
ATOM 5600 C C . LYS B 1 349 ? -18.625 -7.91 -30.516 1 91.88 349 LYS B C 1
ATOM 5602 O O . LYS B 1 349 ? -19.078 -7.199 -29.609 1 91.88 349 LYS B O 1
ATOM 5607 N N . CYS B 1 350 ? -17.453 -7.895 -30.984 1 92.5 350 CYS B N 1
ATOM 5608 C CA . CYS B 1 350 ? -16.562 -6.855 -30.484 1 92.5 350 CYS B CA 1
ATOM 5609 C C . CYS B 1 350 ? -16.219 -5.859 -31.578 1 92.5 350 CYS B C 1
ATOM 5611 O O . CYS B 1 350 ? -16.047 -6.238 -32.75 1 92.5 350 CYS B O 1
#

Sequence (700 aa):
MKIALGAVFVLGNVVLYMKSIHFITGFLLPHTAMLSANFTKDNFTHHSSLDKMFYQSSSVITTKMPFLREPVVNPHDFKYLIQPNVTCANEDVTLVMCVPIAYNNYEGRSVIRKTWGSYAYNMSNKARLVFFIGNLPPESDKSAAFTQRNISAESLQYGDILQEDYVDSYRNFSIKSVSILKWVNLFCSTTKFVLKVDDDMYVNIPFLVNVLNEYSSDKSRPKAYVIGSLQVNAHPRRDSNSKWYIPTSIFPGNTYPNYTTGPAYAMTGIAASLLYEASLRVPIFWLEDIYITGLCAKTASVQLYDSGYFTFEKRAVSGCSFKSNISGHRYTHQEKLQIHKELYDPNLKCMKIALGAVFVLGNVVLYMKSIHFITGFLLPHTAMLSANFTKDNFTHHSSLDKMFYQSSSVITTKMPFLREPVVNPHDFKYLIQPNVTCANEDVTLVMCVPIAYNNYEGRSVIRKTWGSYAYNMSNKARLVFFIGNLPPESDKSAAFTQRNISAESLQYGDILQEDYVDSYRNFSIKSVSILKWVNLFCSTTKFVLKVDDDMYVNIPFLVNVLNEYSSDKSRPKAYVIGSLQVNAHPRRDSNSKWYIPTSIFPGNTYPNYTTGPAYAMTGIAASLLYEASLRVPIFWLEDIYITGLCAKTASVQLYDSGYFTFEKRAVSGCSFKSNISGHRYTHQEKLQIHKELYDPNLKC

Solvent-accessible surface area (backbone atoms only — not comparable to full-atom values): 39108 Å² total; per-residue (Å²): 138,85,78,83,77,93,79,83,80,90,80,76,90,80,72,76,90,69,70,95,66,82,78,82,79,69,87,65,84,74,89,65,90,72,80,75,76,79,76,76,79,75,74,80,64,64,64,58,58,60,59,56,54,58,46,58,77,47,44,73,64,50,78,74,41,74,62,73,72,51,63,73,72,35,81,78,85,61,52,75,74,37,73,41,71,67,69,35,69,97,47,82,30,49,36,37,40,36,28,55,42,46,74,83,43,59,66,55,54,52,49,38,51,72,34,59,46,38,56,32,74,40,73,91,60,24,32,42,55,38,37,39,26,38,26,78,48,86,73,48,56,94,53,44,63,58,51,52,50,50,52,49,50,49,28,70,73,69,23,31,36,33,26,34,62,46,60,44,33,35,74,36,44,30,57,52,53,46,50,50,23,46,48,36,46,74,45,28,54,71,25,51,27,36,34,44,34,40,71,39,49,46,50,34,56,72,60,42,54,52,52,52,50,56,57,65,65,40,78,87,49,74,76,34,29,37,40,18,34,64,45,70,82,44,60,65,38,71,48,38,63,37,92,68,46,41,55,56,84,80,47,72,64,73,54,47,64,54,22,31,46,62,55,40,38,35,28,23,24,62,26,37,37,45,36,34,58,28,46,21,48,38,77,88,41,60,56,38,27,50,30,51,47,6,55,16,18,58,66,59,66,41,44,77,39,62,74,76,34,41,46,83,49,65,60,66,88,39,22,64,63,40,74,84,28,29,41,26,27,79,47,51,71,67,45,42,51,50,22,43,55,38,54,71,34,90,79,62,80,120,137,79,82,83,82,85,80,83,89,85,79,77,94,78,75,76,93,70,68,93,64,80,74,82,79,70,86,66,83,75,87,63,87,72,79,74,76,77,74,72,78,73,74,79,63,65,64,59,58,61,59,54,55,56,46,58,77,46,44,71,65,50,76,74,40,75,64,72,71,50,64,72,72,35,80,77,84,61,50,75,77,38,73,41,70,67,68,35,70,97,46,83,30,49,35,37,40,38,28,58,43,46,72,82,42,60,66,53,55,51,48,37,52,72,32,59,47,37,55,32,74,41,72,90,58,25,33,42,54,38,37,39,26,38,26,77,49,87,74,48,56,94,52,44,64,59,51,51,51,50,52,51,52,50,28,71,72,69,23,31,35,33,26,32,62,46,60,43,33,36,76,36,44,28,57,52,54,48,50,52,24,45,47,35,46,74,46,28,54,69,25,50,28,36,33,44,35,39,70,39,48,47,50,33,55,73,60,42,52,52,52,51,50,56,58,66,65,41,78,88,50,73,77,33,29,37,40,17,32,63,46,71,81,44,59,64,39,71,50,38,63,36,91,67,47,41,55,55,83,80,45,71,65,73,53,48,63,52,21,32,48,62,55,40,36,35,28,22,24,60,26,38,38,44,35,34,58,27,45,22,48,39,78,88,41,60,56,38,26,52,31,52,46,6,54,16,19,59,65,57,66,41,42,76,39,63,73,78,34,41,45,82,50,65,61,66,89,39,21,64,63,39,75,84,27,29,41,26,26,79,48,51,72,67,45,44,51,49,22,43,55,39,54,72,34,91,79,63,80,119

InterPro domains:
  IPR002659 Glycosyl transferase, family 31 [PF01762] (109-305)
  IPR002659 Glycosyl transferase, family 31 [PTHR11214] (72-304)

Organism: NCBI:txid100452

Nearest PDB structures (foldseek):
  6wmn-assembly2_C  TM=9.004E-01  e=1.123E-26  Homo sapiens
  7jhm-assembly2_B  TM=8.986E-01  e=7.565E-26  Homo sapiens
  6wmn-assembly1_A  TM=8.179E-01  e=2.290E-25  Homo sapiens
  7jhi-assembly4_D  TM=8.136E-01  e=5.096E-25  Homo sapiens
  8tic-assembly2_B  TM=7.988E-01  e=8.865E-25  Homo sapiens

Foldseek 3Di:
DPDDDDPDPPPDDPDDPDDPPDDPDDPPDDDPPPPCPCPDPPPVVVPPVLVVVLCPVVVVVQVPAVLLPFDFPAQLPWDWPDAFPDFQPPHAAAEEEEEEDELQPPVLVVLCCVFPQVCQVDVVSSYHYAYFYEQEDPPDPPCRVVSVVVSVVVCVVPRRYIYTHDYGDLQCVLSRVLVVLVCCLRGPLNHFKYKYAYSQKAFPVVLVSVLSVVVCVPPVDDSWAKEAAKDFFDAADCPPPDPRHDHCVRPVDGGFFIWHDRRMMMITSVNSNQLSSLLRRDPDDRRNGSSRGTRSCVSSVHYYHYPVQHDQAADPLALVRHQNHTMGGRHDSVSSVHNRVLVPPPPRDD/DDDDPPDDDPDDDPDDPDDPPDDPDDPCDDDCPPPPPCPDPPPVVVPPVLVVVLCPVVVVVQVPAPLLPFDFPAQLPWDWPDAFPDFQPPHAAAEEEEEEDELQPPVLVVLCCVFQQVCQVDVVSRYHYAYFYEQEDPPDPPCRVVSVVVSVVVCVVPRRYIYTHDYGDLQCVLSRLLVVLVCCLRGPLNHFKYKYAYSQKAFPVVLVSVLSVVVCVPPVDDSWAKEAAKDFFDAADCPPPDPRHDHCVRPVDGGFFIWHDRRMMMITSVNSNQLSSLLRRDPDDRRNGSSRGTRSCVSSVHYYYYPVQHDQAADPLALVRHQNHTMGGRHDSVSSVHNRVLVPPPPRDD

Radius of gyration: 30.3 Å; Cα contacts (8 Å, |Δi|>4): 1185; chains: 2; bounding box: 70×87×71 Å